Protein 6G2G (pdb70)

Radius of gyration: 25.15 Å; Cα contacts (8 Å, |Δi|>4): 1084; chains: 2; bounding box: 68×60×63 Å

Nearest PDB structures (foldseek):
  6g2g-assembly1_A  TM=1.004E+00  e=6.073E-58  Thermochaetoides thermophila DSM 1495
  6g2g-assembly1_B  TM=9.669E-01  e=7.709E-50  Thermochaetoides thermophila DSM 1495
  8zkc-assembly1_A-2  TM=8.762E-01  e=2.132E-21  Escherichia coli
  6oby-assembly1_A  TM=9.021E-01  e=4.975E-20  Archaeoglobus fulgidus
  2ph1-assembly1_A  TM=8.556E-01  e=2.131E-20  Archaeoglobus fulgidus DSM 4304

Structure (mmCIF, N/CA/C/O backbone):
data_6G2G
#
_entry.id   6G2G
#
_cell.length_a   58.780
_cell.length_b   90.434
_cell.length_c   125.408
_cell.angle_alpha   90.000
_cell.angle_beta   90.000
_cell.angle_gamma   90.000
#
_symmetry.space_group_name_H-M   'P 21 21 21'
#
loop_
_entity.id
_entity.type
_entity.pdbx_description
1 polymer 'Cytosolic Fe-S cluster assembly factor CFD1'
2 non-polymer 'IRON/SULFUR CLUSTER'
3 non-polymer 'SULFATE ION'
4 water water
#
loop_
_atom_site.group_PDB
_atom_site.id
_atom_site.type_symbol
_atom_site.label_atom_id
_atom_site.label_alt_id
_atom_site.la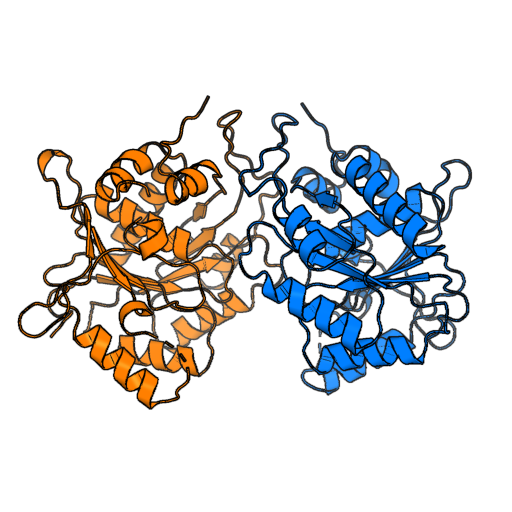bel_comp_id
_atom_site.label_asym_id
_atom_site.label_entity_id
_atom_site.label_seq_id
_atom_site.pdbx_PDB_ins_code
_atom_site.Cartn_x
_atom_site.Cartn_y
_atom_site.Cartn_z
_atom_site.occupancy
_atom_site.B_iso_or_equiv
_atom_site.auth_seq_id
_atom_site.auth_comp_id
_atom_site.auth_asym_id
_atom_site.auth_atom_id
_atom_site.pdbx_PDB_model_num
ATOM 1 N N . MET A 1 1 ? -6.37500 -14.62700 44.24500 1.000 30.00000 1 MET A N 1
ATOM 2 C CA . MET A 1 1 ? -5.57400 -15.44700 45.15000 1.000 30.00000 1 MET A CA 1
ATOM 3 C C . MET A 1 1 ? -4.56800 -16.31300 44.36400 1.000 30.00000 1 MET A C 1
ATOM 4 O O . MET A 1 1 ? -4.57000 -16.33900 43.11400 1.000 30.00000 1 MET A O 1
ATOM 9 N N . SER A 1 2 ? -3.71000 -17.00700 45.11600 1.000 93.20854 2 SER A N 1
ATOM 10 C CA . SER A 1 2 ? -2.54400 -17.70000 44.57700 1.000 94.66135 2 SER A CA 1
ATOM 11 C C . SER A 1 2 ? -1.64600 -16.73700 43.80100 1.000 94.57187 2 SER A C 1
ATOM 12 O O . SER A 1 2 ? -0.96700 -17.11700 42.84400 1.000 94.23498 2 SER A O 1
ATOM 15 N N . LEU A 1 3 ? -1.63000 -15.47400 44.22900 1.000 77.52772 3 LEU A N 1
ATOM 16 C CA . LEU A 1 3 ? -0.67200 -14.48100 43.76700 1.000 77.53561 3 LEU A CA 1
ATOM 17 C C . LEU A 1 3 ? 0.62500 -14.55200 44.56200 1.000 77.76459 3 LEU A C 1
ATOM 18 O O . LEU A 1 3 ? 1.45300 -13.64100 44.47600 1.000 77.80143 3 LEU A O 1
ATOM 23 N N . SER A 1 4 ? 0.80400 -15.61700 45.34700 1.000 84.54172 4 SER A N 1
ATOM 24 C CA . SER A 1 4 ? 1.90800 -15.70800 46.29600 1.000 84.88913 4 SER A CA 1
ATOM 25 C C . SER A 1 4 ? 3.28000 -15.55900 45.65000 1.000 85.35760 4 SER A C 1
ATOM 26 O O . SER A 1 4 ? 4.24000 -15.22300 46.35400 1.000 85.97083 4 SER A O 1
ATOM 29 N N . GLN A 1 5 ? 3.40800 -15.82800 44.34300 1.000 94.78242 5 GLN A N 1
ATOM 30 C CA . GLN A 1 5 ? 4.69000 -15.70300 43.65600 1.000 95.20615 5 GLN A CA 1
ATOM 31 C C . GLN A 1 5 ? 4.57100 -14.89300 42.36900 1.000 95.06140 5 GLN A C 1
ATOM 32 O O . GLN A 1 5 ? 5.44000 -14.99400 41.49500 1.000 95.30616 5 GLN A O 1
ATOM 38 N N . VAL A 1 6 ? 3.51400 -14.09900 42.22600 1.000 69.26883 6 VAL A N 1
ATOM 39 C CA . VAL A 1 6 ? 3.37200 -13.19300 41.09000 1.000 69.20830 6 VAL A CA 1
ATOM 40 C C . VAL A 1 6 ? 4.05500 -11.87800 41.45600 1.000 70.13999 6 VAL A C 1
ATOM 41 O O . VAL A 1 6 ? 3.58200 -11.13900 42.32400 1.000 70.05840 6 VAL A O 1
ATOM 45 N N . LYS A 1 7 ? 5.16900 -11.57700 40.78800 1.000 77.09609 7 LYS A N 1
ATOM 46 C CA . LYS A 1 7 ? 5.94000 -10.39400 41.15700 1.000 78.15937 7 LYS A CA 1
ATOM 47 C C . LYS A 1 7 ? 5.19000 -9.10500 40.83400 1.000 77.72511 7 LYS A C 1
ATOM 48 O O . LYS A 1 7 ? 5.18600 -8.16800 41.64000 1.000 77.75932 7 LYS A O 1
ATOM 54 N N . HIS A 1 8 ? 4.54800 -9.03700 39.66700 1.000 65.58681 8 HIS A N 1
ATOM 55 C CA . HIS A 1 8 ? 3.93900 -7.79900 39.19300 1.000 65.15781 8 HIS A CA 1
ATOM 56 C C . HIS A 1 8 ? 2.58100 -8.08700 38.57100 1.000 64.12085 8 HIS A C 1
ATOM 57 O O . HIS A 1 8 ? 2.46100 -8.96900 37.71400 1.000 63.86292 8 HIS A O 1
ATOM 64 N N . ILE A 1 9 ? 1.56800 -7.33400 38.99400 1.000 63.68922 9 ILE A N 1
ATOM 65 C CA . ILE A 1 9 ? 0.21500 -7.43800 38.46000 1.000 62.72594 9 ILE A CA 1
ATOM 66 C C . ILE A 1 9 ? -0.10800 -6.13600 37.73800 1.000 62.22588 9 ILE A C 1
ATOM 67 O O . ILE A 1 9 ? -0.04200 -5.05400 38.33500 1.000 62.39169 9 ILE A O 1
ATOM 72 N N . ILE A 1 10 ? -0.46400 -6.23700 36.46000 1.000 59.18078 10 ILE A N 1
ATOM 73 C CA . ILE A 1 10 ? -0.81900 -5.08000 35.64500 1.000 58.71230 10 ILE A CA 1
ATOM 74 C C . ILE A 1 10 ? -2.27800 -5.21000 35.23300 1.000 57.88062 10 ILE A C 1
ATOM 75 O O . ILE A 1 10 ? -2.66700 -6.20600 34.61000 1.000 57.09106 10 ILE A O 1
ATOM 80 N N . LEU A 1 11 ? -3.07600 -4.20100 35.57200 1.000 52.20363 11 LEU A N 1
ATOM 81 C CA . LEU A 1 11 ? -4.45400 -4.10700 35.11000 1.000 52.43787 11 LEU A CA 1
ATOM 82 C C . LEU A 1 11 ? -4.49600 -3.39200 33.76400 1.000 51.99834 11 LEU A C 1
ATOM 83 O O . LEU A 1 11 ? -3.91600 -2.31200 33.61100 1.000 52.50630 11 LEU A O 1
ATOM 88 N N . VAL A 1 12 ? -5.17300 -3.99300 32.79200 1.000 59.84928 12 VAL A N 1
ATOM 89 C CA . VAL A 1 12 ? -5.45600 -3.33600 31.52000 1.000 59.02813 12 VAL A CA 1
ATOM 90 C C . VAL A 1 12 ? -6.90100 -2.86000 31.57800 1.000 58.88601 12 VAL A C 1
ATOM 91 O O . VAL A 1 12 ? -7.83300 -3.66900 31.60500 1.000 58.45964 12 VAL A O 1
ATOM 95 N N . LEU A 1 13 ? -7.09000 -1.54700 31.60900 1.000 56.95683 13 LEU A N 1
ATOM 96 C CA . LEU A 1 13 ? -8.38800 -0.93700 31.84700 1.000 56.96736 13 LEU A CA 1
ATOM 97 C C . LEU A 1 13 ? -8.92600 -0.29000 30.57900 1.000 56.66206 13 LEU A C 1
ATOM 98 O O . LEU A 1 13 ? -8.18400 0.00400 29.63700 1.000 56.73575 13 LEU A O 1
ATOM 103 N N . SER A 1 14 ? -10.23700 -0.05400 30.57700 1.000 73.94834 14 SER A N 1
ATOM 104 C CA . SER A 1 14 ? -10.91300 0.53000 29.42900 1.000 74.11415 14 SER A CA 1
ATOM 105 C C . SER A 1 14 ? -12.20700 1.18300 29.89500 1.000 74.61947 14 SER A C 1
ATOM 106 O O . SER A 1 14 ? -12.90500 0.64000 30.75500 1.000 74.84845 14 SER A O 1
ATOM 109 N N . GLY A 1 15 ? -12.50500 2.36300 29.34500 1.000 72.79820 15 GLY A N 1
ATOM 110 C CA . GLY A 1 15 ? -13.77000 3.01400 29.63200 1.000 73.31142 15 GLY A CA 1
ATOM 111 C C . GLY A 1 15 ? -14.95500 2.38200 28.93200 1.000 73.80622 15 GLY A C 1
ATOM 112 O O . GLY A 1 15 ? -16.08600 2.50700 29.41600 1.000 75.13006 15 GLY A O 1
ATOM 113 N N . LYS A 1 16 ? -14.72400 1.70500 27.80900 1.000 91.77153 16 LYS A N 1
ATOM 114 C CA . LYS A 1 16 ? -15.79400 1.05300 27.06500 1.000 92.58215 16 LYS A CA 1
ATOM 115 C C . LYS A 1 16 ? -15.17600 0.00600 26.14800 1.000 93.02958 16 LYS A C 1
ATOM 116 O O . LYS A 1 16 ? -13.98500 0.06000 25.83300 1.000 92.51636 16 LYS A O 1
ATOM 122 N N . GLY A 1 17 ? -16.00300 -0.95900 25.73300 1.000 66.14740 17 GLY A N 1
ATOM 123 C CA . GLY A 1 17 ? -15.53000 -2.05500 24.91600 1.000 67.02909 17 GLY A CA 1
ATOM 124 C C . GLY A 1 17 ? -15.36400 -1.68000 23.45700 1.000 67.96604 17 GLY A C 1
ATOM 125 O O . GLY A 1 17 ? -15.80600 -0.62900 22.99300 1.000 67.90288 17 GLY A O 1
ATOM 126 N N . GLY A 1 18 ? -14.70600 -2.57400 22.72200 1.000 59.01497 18 GLY A N 1
ATOM 127 C CA . GLY A 1 18 ? -14.44900 -2.34400 21.31500 1.000 59.86507 18 GLY A CA 1
ATOM 128 C C . GLY A 1 18 ? -13.28100 -1.43400 21.01700 1.000 58.49122 18 GLY A C 1
ATOM 129 O O . GLY A 1 18 ? -13.19500 -0.90600 19.90600 1.000 60.15458 18 GLY A O 1
ATOM 130 N N . VAL A 1 19 ? -12.37500 -1.23200 21.97300 1.000 64.80251 19 VAL A N 1
ATOM 131 C CA . VAL A 1 19 ? -11.21500 -0.37000 21.77200 1.000 64.02347 19 VAL A CA 1
ATOM 132 C C . VAL A 1 19 ? -9.96000 -1.17300 21.45500 1.000 64.29455 19 VAL A C 1
ATOM 133 O O . VAL A 1 19 ? -8.86800 -0.60200 21.36700 1.000 63.74712 19 VAL A O 1
ATOM 137 N N . GLY A 1 20 ? -10.09200 -2.48300 21.27300 1.000 65.75788 20 GLY A N 1
ATOM 138 C CA . GLY A 1 20 ? -8.93500 -3.32700 21.07400 1.000 66.27637 20 GLY A CA 1
ATOM 139 C C . GLY A 1 20 ? -8.17900 -3.62400 22.34300 1.000 64.67618 20 GLY A C 1
ATOM 140 O O . GLY A 1 20 ? -6.96300 -3.83900 22.29800 1.000 64.27613 20 GLY A O 1
ATOM 141 N N . LYS A 1 21 ? -8.86300 -3.64100 23.48700 1.000 67.89498 21 LYS A N 1
ATOM 142 C CA . LYS A 1 21 ? -8.17000 -3.85500 24.75300 1.000 66.08950 21 LYS A CA 1
ATOM 143 C C . LYS A 1 21 ? -7.62300 -5.27200 24.86000 1.000 66.68694 21 LYS A C 1
ATOM 144 O O . LYS A 1 21 ? -6.47000 -5.47300 25.25600 1.000 65.51312 21 LYS A O 1
ATOM 150 N N . SER A 1 22 ? -8.44200 -6.27000 24.52500 1.000 70.34528 22 SER A N 1
ATOM 151 C CA . SER A 1 22 ? -7.98700 -7.65000 24.63600 1.000 71.07168 22 SER A CA 1
ATOM 152 C C . SER A 1 22 ? -6.81700 -7.92700 23.70000 1.000 71.54279 22 SER A C 1
ATOM 153 O O . SER A 1 22 ? -5.92000 -8.70700 24.04100 1.000 69.75836 22 SER A O 1
ATOM 156 N N . SER A 1 23 ? -6.79700 -7.29100 22.52700 1.000 60.14405 23 SER A N 1
ATOM 157 C CA . SER A 1 23 ? -5.65300 -7.43900 21.63400 1.000 59.65452 23 SER A CA 1
ATOM 158 C C . SER A 1 23 ? -4.42400 -6.72800 22.19000 1.000 57.76745 23 SER A C 1
ATOM 159 O O . SER A 1 23 ? -3.30700 -7.24900 22.09800 1.000 56.96209 23 SER A O 1
ATOM 162 N N . VAL A 1 24 ? -4.60800 -5.53600 22.76600 1.000 50.39552 24 VAL A N 1
ATOM 163 C CA . VAL A 1 24 ? -3.50600 -4.85600 23.44600 1.000 48.78480 24 VAL A CA 1
ATOM 164 C C . VAL A 1 24 ? -2.93000 -5.74800 24.54100 1.000 47.89785 24 VAL A C 1
ATOM 165 O O . VAL A 1 24 ? -1.71200 -5.94700 24.62800 1.000 47.69256 24 VAL A O 1
ATOM 169 N N . THR A 1 25 ? -3.80400 -6.31100 25.38300 1.000 50.74029 25 THR A N 1
ATOM 170 C CA . THR A 1 25 ? -3.36700 -7.27700 26.38700 1.000 49.52962 25 THR A CA 1
ATOM 171 C C . THR A 1 25 ? -2.60400 -8.43400 25.75100 1.000 49.92967 25 THR A C 1
ATOM 172 O O . THR A 1 25 ? -1.58200 -8.88400 26.28600 1.000 49.22695 25 THR A O 1
ATOM 176 N N . THR A 1 26 ? -3.08300 -8.92500 24.60500 1.000 53.94594 26 THR A N 1
ATOM 177 C CA . THR A 1 26 ? -2.40200 -10.02300 23.92600 1.000 53.89857 26 THR A CA 1
ATOM 178 C C . THR A 1 26 ? -0.98200 -9.63600 23.53500 1.000 53.65117 26 THR A C 1
ATOM 179 O O . THR A 1 26 ? -0.03900 -10.40900 23.74100 1.000 52.85371 26 THR A O 1
ATOM 183 N N . GLN A 1 27 ? -0.80400 -8.43200 22.99000 1.000 51.62987 27 GLN A N 1
ATOM 184 C CA . GLN A 1 27 ? 0.50200 -8.04400 22.47300 1.000 51.84569 27 GLN A CA 1
ATOM 185 C C . GLN A 1 27 ? 1.45300 -7.59800 23.57700 1.000 51.73252 27 GLN A C 1
ATOM 186 O O . GLN A 1 27 ? 2.66600 -7.80700 23.45700 1.000 52.05624 27 GLN A O 1
ATOM 192 N N . LEU A 1 28 ? 0.93500 -6.99200 24.65100 1.000 49.78228 28 LEU A N 1
ATOM 193 C CA . LEU A 1 28 ? 1.75900 -6.78900 25.84100 1.000 50.38499 28 LEU A CA 1
ATOM 194 C C . LEU A 1 28 ? 2.28700 -8.12100 26.36400 1.000 50.35077 28 LEU A C 1
ATOM 195 O O . LEU A 1 28 ? 3.44900 -8.22100 26.78200 1.000 51.62724 28 LEU A O 1
ATOM 200 N N . ALA A 1 29 ? 1.44700 -9.16000 26.34000 1.000 52.04045 29 ALA A N 1
ATOM 201 C CA . ALA A 1 29 ? 1.88200 -10.47500 26.79700 1.000 51.08244 29 ALA A CA 1
ATOM 202 C C . ALA A 1 29 ? 3.00200 -11.01500 25.91700 1.000 51.14561 29 ALA A C 1
ATOM 203 O O . ALA A 1 29 ? 4.05300 -11.43100 26.41800 1.000 51.42722 29 ALA A O 1
ATOM 205 N N . LEU A 1 30 ? 2.79300 -11.01200 24.59700 1.000 49.31118 30 LEU A N 1
ATOM 206 C CA . LEU A 1 30 ? 3.82000 -11.50200 23.68200 1.000 49.52436 30 LEU A CA 1
ATOM 207 C C . LEU A 1 30 ? 5.11100 -10.70900 23.83100 1.000 50.66923 30 LEU A C 1
ATOM 208 O O . LEU A 1 30 ? 6.20400 -11.28500 23.84300 1.000 50.75872 30 LEU A O 1
ATOM 213 N N . SER A 1 31 ? 5.00100 -9.38400 23.96300 1.000 60.01509 31 SER A N 1
ATOM 214 C CA . SER A 1 31 ? 6.18900 -8.54600 24.08100 1.000 61.77846 31 SER A CA 1
ATOM 215 C C . SER A 1 31 ? 6.93700 -8.82600 25.37700 1.000 62.82332 31 SER A C 1
ATOM 216 O O . SER A 1 31 ? 8.16400 -8.97600 25.37700 1.000 63.58920 31 SER A O 1
ATOM 219 N N . LEU A 1 32 ? 6.21600 -8.88500 26.49900 1.000 56.89893 32 LEU A N 1
ATOM 220 C CA . LEU A 1 32 ? 6.85200 -9.27900 27.75200 1.000 58.23856 32 LEU A CA 1
ATOM 221 C C . LEU A 1 32 ? 7.49800 -10.65400 27.63600 1.000 56.47519 32 LEU A C 1
ATOM 222 O O . LEU A 1 32 ? 8.55400 -10.89600 28.23100 1.000 57.49900 32 LEU A O 1
ATOM 227 N N . SER A 1 33 ? 6.89600 -11.55600 26.85900 1.000 66.29216 33 SER A N 1
ATOM 228 C CA . SER A 1 33 ? 7.49800 -12.86700 26.64000 1.000 65.16044 33 SER A CA 1
ATOM 229 C C . SER A 1 33 ? 8.79600 -12.74900 25.84700 1.000 65.88685 33 SER A C 1
ATOM 230 O O . SER A 1 33 ? 9.81200 -13.35500 26.20700 1.000 66.10793 33 SER A O 1
ATOM 233 N N . GLN A 1 34 ? 8.78400 -11.96200 24.76500 1.000 79.48585 34 GLN A N 1
ATOM 234 C CA . GLN A 1 34 ? 9.98300 -11.78900 23.95100 1.000 80.28331 34 GLN A CA 1
ATOM 235 C C . GLN A 1 34 ? 11.11700 -11.12300 24.72000 1.000 82.01510 34 GLN A C 1
ATOM 236 O O . GLN A 1 34 ? 12.28000 -11.25700 24.32500 1.000 82.42304 34 GLN A O 1
ATOM 242 N N . ALA A 1 35 ? 10.80800 -10.41000 25.80000 1.000 65.86053 35 ALA A N 1
ATOM 243 C CA . ALA A 1 35 ? 11.82000 -9.76000 26.62000 1.000 67.85814 35 ALA A CA 1
ATOM 244 C C . ALA A 1 35 ? 12.35300 -10.66200 27.72700 1.000 67.58442 35 ALA A C 1
ATOM 245 O O . ALA A 1 35 ? 13.13400 -10.19700 28.56300 1.000 68.91616 35 ALA A O 1
ATOM 247 N N . GLY A 1 36 ? 11.94600 -11.92900 27.75600 1.000 70.23474 36 GLY A N 1
ATOM 248 C CA . GLY A 1 36 ? 12.49900 -12.88700 28.69000 1.000 69.93470 36 GLY A CA 1
ATOM 249 C C . GLY A 1 36 ? 11.75800 -13.04800 29.99900 1.000 70.07946 36 GLY A C 1
ATOM 250 O O . GLY A 1 36 ? 12.28200 -13.70600 30.90400 1.000 70.09788 36 GLY A O 1
ATOM 251 N N . TYR A 1 37 ? 10.56100 -12.48100 30.13200 1.000 67.00014 37 TYR A N 1
ATOM 252 C CA . TYR A 1 37 ? 9.78900 -12.57200 31.36300 1.000 67.27649 37 TYR A CA 1
ATOM 253 C C . TYR A 1 37 ? 8.75000 -13.67900 31.26000 1.000 64.85251 37 TYR A C 1
ATOM 254 O O . TYR A 1 37 ? 8.15500 -13.88800 30.19900 1.000 63.21284 37 TYR A O 1
ATOM 263 N N . SER A 1 38 ? 8.53700 -14.38700 32.36900 1.000 54.35652 38 SER A N 1
ATOM 264 C CA . SER A 1 38 ? 7.38300 -15.26900 32.48400 1.000 52.43260 38 SER A CA 1
ATOM 265 C C . SER A 1 38 ? 6.12400 -14.43400 32.67700 1.000 52.43260 38 SER A C 1
ATOM 266 O O . SER A 1 38 ? 6.10800 -13.48300 33.46300 1.000 53.98279 38 SER A O 1
ATOM 269 N N . VAL A 1 39 ? 5.06500 -14.78000 31.94600 1.000 54.00648 39 VAL A N 1
ATOM 270 C CA . VAL A 1 39 ? 3.87200 -13.94000 31.87300 1.000 53.75908 39 VAL A CA 1
ATOM 271 C C . VAL A 1 39 ? 2.62600 -14.80400 32.00100 1.000 52.16415 39 VAL A C 1
ATOM 272 O O . VAL A 1 39 ? 2.52600 -15.86700 31.38000 1.000 51.20877 39 VAL A O 1
ATOM 276 N N . GLY A 1 40 ? 1.67200 -14.33100 32.79800 1.000 48.93481 40 GLY A N 1
ATOM 277 C CA . GLY A 1 40 ? 0.34600 -14.91300 32.84800 1.000 48.04787 40 GLY A CA 1
ATOM 278 C C . GLY A 1 40 ? -0.69700 -13.89000 32.44300 1.000 47.90574 40 GLY A C 1
ATOM 279 O O . GLY A 1 40 ? -0.48500 -12.68000 32.56700 1.000 48.35053 40 GLY A O 1
ATOM 280 N N . VAL A 1 41 ? -1.83200 -14.38100 31.94900 1.000 52.45103 41 VAL A N 1
ATOM 281 C CA . VAL A 1 41 ? -2.91000 -13.51900 31.47200 1.000 52.78264 41 VAL A CA 1
ATOM 282 C C . VAL A 1 41 ? -4.22000 -14.01200 32.06600 1.000 53.94068 41 VAL A C 1
ATOM 283 O O . VAL A 1 41 ? -4.64300 -15.14100 31.79100 1.000 55.04607 41 VAL A O 1
ATOM 287 N N . LEU A 1 42 ? -4.86800 -13.16100 32.85900 1.000 65.13149 42 LEU A N 1
ATOM 288 C CA . LEU A 1 42 ? -6.16200 -13.45900 33.46600 1.000 66.61325 42 LEU A CA 1
ATOM 289 C C . LEU A 1 42 ? -7.23200 -12.68300 32.71100 1.000 66.75537 42 LEU A C 1
ATOM 290 O O . LEU A 1 42 ? -7.32300 -11.45800 32.84000 1.000 66.12635 42 LEU A O 1
ATOM 295 N N . ASP A 1 43 ? -8.03500 -13.39300 31.92100 1.000 72.22971 43 ASP A N 1
ATOM 296 C CA . ASP A 1 43 ? -9.12000 -12.78600 31.15700 1.000 72.33499 43 ASP A CA 1
ATOM 297 C C . ASP A 1 43 ? -10.39800 -12.86900 31.98200 1.000 72.89032 43 ASP A C 1
ATOM 298 O O . ASP A 1 43 ? -10.90700 -13.96600 32.23800 1.000 73.90886 43 ASP A O 1
ATOM 303 N N . VAL A 1 44 ? -10.91200 -11.71400 32.40700 1.000 69.83732 44 VAL A N 1
ATOM 304 C CA . VAL A 1 44 ? -12.17900 -11.65800 33.12900 1.000 70.42950 44 VAL A CA 1
ATOM 305 C C . VAL A 1 44 ? -13.12900 -10.72100 32.39300 1.000 70.84797 44 VAL A C 1
ATOM 306 O O . VAL A 1 44 ? -14.02900 -10.12500 32.99800 1.000 70.99799 44 VAL A O 1
ATOM 310 N N . ASP A 1 45 ? -12.94500 -10.60000 31.08000 1.000 76.41179 45 ASP A N 1
ATOM 311 C CA . ASP A 1 45 ? -13.72700 -9.70800 30.22500 1.000 77.14083 45 ASP A CA 1
ATOM 312 C C . ASP A 1 45 ? -14.53400 -10.57100 29.25500 1.000 79.30688 45 ASP A C 1
ATOM 313 O O . ASP A 1 45 ? -14.09000 -10.85800 28.14000 1.000 80.44649 45 ASP A O 1
ATOM 318 N N . LEU A 1 46 ? -15.73700 -10.96200 29.68100 1.000 85.57868 46 LEU A N 1
ATOM 319 C CA . LEU A 1 46 ? -16.54000 -11.89500 28.89600 1.000 87.51312 46 LEU A CA 1
ATOM 320 C C . LEU A 1 46 ? -17.05100 -11.26000 27.60700 1.000 88.63168 46 LEU A C 1
ATOM 321 O O . LEU A 1 46 ? -17.09700 -11.92000 26.56200 1.000 90.00290 46 LEU A O 1
ATOM 326 N N . THR A 1 47 ? -17.43700 -9.98300 27.65600 1.000 87.84474 47 THR A N 1
ATOM 327 C CA . THR A 1 47 ? -18.02300 -9.34600 26.48100 1.000 88.98699 47 THR A CA 1
ATOM 328 C C . THR A 1 47 ? -17.00400 -9.16200 25.36200 1.000 89.60548 47 THR A C 1
ATOM 329 O O . THR A 1 47 ? -17.38200 -9.11300 24.18600 1.000 91.28463 47 THR A O 1
ATOM 333 N N . GLY A 1 48 ? -15.71800 -9.06100 25.69900 1.000 75.37746 48 GLY A N 1
ATOM 334 C CA . GLY A 1 48 ? -14.70400 -8.78900 24.71000 1.000 76.05386 48 GLY A CA 1
ATOM 335 C C . GLY A 1 48 ? -14.32300 -10.02100 23.92000 1.000 77.73827 48 GLY A C 1
ATOM 336 O O . GLY A 1 48 ? -14.81400 -11.13600 24.14800 1.000 78.05410 48 GLY A O 1
ATOM 337 N N . PRO A 1 49 ? -13.43400 -9.82000 22.94700 1.000 70.45582 49 PRO A N 1
ATOM 338 C CA . PRO A 1 49 ? -12.92100 -10.95500 22.17000 1.000 71.38224 49 PRO A CA 1
ATOM 339 C C . PRO A 1 49 ? -12.21500 -11.96400 23.06500 1.000 69.57150 49 PRO A C 1
ATOM 340 O O . PRO A 1 49 ? -11.46300 -11.59900 23.97100 1.000 67.71075 49 PRO A O 1
ATOM 344 N N . SER A 1 50 ? -12.47200 -13.24400 22.80700 1.000 67.88972 50 SER A N 1
ATOM 345 C CA . SER A 1 50 ? -11.87000 -14.30800 23.60100 1.000 66.70537 50 SER A CA 1
ATOM 346 C C . SER A 1 50 ? -10.34800 -14.26300 23.49600 1.000 65.66314 50 SER A C 1
ATOM 347 O O . SER A 1 50 ? -9.78500 -14.42400 22.40900 1.000 65.97107 50 SER A O 1
ATOM 350 N N . ILE A 1 51 ? -9.68400 -14.03400 24.62500 1.000 67.54494 51 ILE A N 1
ATOM 351 C CA . ILE A 1 51 ? -8.22400 -13.99600 24.67400 1.000 66.24215 51 ILE A CA 1
ATOM 352 C C . ILE A 1 51 ? -7.66500 -15.38700 24.38600 1.000 66.10793 51 ILE A C 1
ATOM 353 O O . ILE A 1 51 ? -6.69100 -15.49300 23.62900 1.000 65.62892 51 ILE A O 1
ATOM 358 N N . PRO A 1 52 ? -8.21600 -16.47300 24.94600 1.000 65.45522 52 PRO A N 1
ATOM 359 C CA . PRO A 1 52 ? -7.75500 -17.80100 24.50500 1.000 65.93948 52 PRO A CA 1
ATOM 360 C C . PRO A 1 52 ? -7.76800 -17.98700 22.99800 1.000 66.92381 52 PRO A C 1
ATOM 361 O O . PRO A 1 52 ? -6.80700 -18.53200 22.44100 1.000 67.03698 52 PRO A O 1
ATOM 365 N N . ARG A 1 53 ? -8.83700 -17.55500 22.31900 1.000 72.43237 53 ARG A N 1
ATOM 366 C CA . ARG A 1 53 ? -8.86900 -17.65500 20.86400 1.000 73.35616 53 ARG A CA 1
ATOM 367 C C . ARG A 1 53 ? -7.73600 -16.86200 20.22700 1.000 72.63502 53 ARG A C 1
ATOM 368 O O . ARG A 1 53 ? -7.21900 -17.25600 19.17500 1.000 72.89032 53 ARG A O 1
ATOM 376 N N . MET A 1 54 ? -7.31900 -15.75900 20.85700 1.000 75.41431 54 MET A N 1
ATOM 377 C CA . MET A 1 54 ? -6.21400 -14.97100 20.31600 1.000 74.53788 54 MET A CA 1
ATOM 378 C C . MET A 1 54 ? -4.89900 -15.73300 20.39800 1.000 73.59040 54 MET A C 1
ATOM 379 O O . MET A 1 54 ? -4.10400 -15.71400 19.45100 1.000 73.47460 54 MET A O 1
ATOM 384 N N . PHE A 1 55 ? -4.65400 -16.41300 21.51800 1.000 69.55044 55 PHE A N 1
ATOM 385 C CA . PHE A 1 55 ? -3.45900 -17.23200 21.67800 1.000 68.90826 55 PHE A CA 1
ATOM 386 C C . PHE A 1 55 ? -3.58500 -18.60400 21.02900 1.000 70.37423 55 PHE A C 1
ATOM 387 O O . PHE A 1 55 ? -2.66200 -19.41500 21.16000 1.000 69.77942 55 PHE A O 1
ATOM 395 N N . ALA A 1 56 ? -4.69900 -18.88000 20.34700 1.000 71.30855 56 ALA A N 1
ATOM 396 C CA . ALA A 1 56 ? -4.91800 -20.14800 19.65100 1.000 72.82715 56 ALA A CA 1
ATOM 397 C C . ALA A 1 56 ? -4.82400 -21.33600 20.60900 1.000 73.61672 56 ALA A C 1
ATOM 398 O O . ALA A 1 56 ? -4.16200 -22.33800 20.33300 1.000 73.22983 56 ALA A O 1
ATOM 400 N N . VAL A 1 57 ? -5.50100 -21.21500 21.74900 1.000 69.31357 57 VAL A N 1
ATOM 401 C CA . VAL A 1 57 ? -5.61900 -22.31500 22.70000 1.000 70.59267 57 VAL A CA 1
ATOM 402 C C . VAL A 1 57 ? -7.06000 -22.40400 23.18200 1.000 70.29001 57 VAL A C 1
ATOM 403 O O . VAL A 1 57 ? -7.32300 -22.87700 24.29200 1.000 69.86101 57 VAL A O 1
ATOM 407 N N . GLU A 1 58 ? -8.00400 -21.95700 22.34700 1.000 77.13820 58 GLU A N 1
ATOM 408 C CA . GLU A 1 58 ? -9.40200 -21.91800 22.76800 1.000 76.70657 58 GLU A CA 1
ATOM 409 C C . GLU A 1 58 ? -9.99000 -23.31400 22.94000 1.000 77.36980 58 GLU A C 1
ATOM 410 O O . GLU A 1 58 ? -10.94900 -23.48800 23.69900 1.000 76.87501 58 GLU A O 1
ATOM 416 N N . ASP A 1 59 ? -9.43900 -24.31500 22.25800 1.000 103.94667 59 ASP A N 1
ATOM 417 C CA . ASP A 1 59 ? -9.93700 -25.68000 22.34700 1.000 104.09143 59 ASP A CA 1
ATOM 418 C C . ASP A 1 59 ? -9.16600 -26.52300 23.35700 1.000 103.43872 59 ASP A C 1
ATOM 419 O O . ASP A 1 59 ? -9.30000 -27.75000 23.35700 1.000 103.12552 59 ASP A O 1
ATOM 424 N N . ALA A 1 60 ? -8.37300 -25.89300 24.21800 1.000 78.64101 60 ALA A N 1
ATOM 425 C CA . ALA A 1 60 ? -7.63900 -26.62300 25.23900 1.000 77.18557 60 ALA A CA 1
ATOM 426 C C . ALA A 1 60 ? -8.58100 -27.12900 26.32700 1.000 76.95133 60 ALA A C 1
ATOM 427 O O . ALA A 1 60 ? -9.66600 -26.58300 26.54700 1.000 77.28821 60 ALA A O 1
ATOM 429 N N . LYS A 1 61 ? -8.15400 -28.18900 27.01000 1.000 101.26740 61 LYS A N 1
ATOM 430 C CA . LYS A 1 61 ? -8.88800 -28.75600 28.14000 1.000 100.85683 61 LYS A CA 1
ATOM 431 C C . LYS A 1 61 ? -8.14200 -28.36200 29.41000 1.000 99.63300 61 LYS A C 1
ATOM 432 O O . LYS A 1 61 ? -7.13800 -28.98500 29.76700 1.000 98.48812 61 LYS A O 1
ATOM 438 N N . VAL A 1 62 ? -8.63900 -27.32700 30.08900 1.000 70.00050 62 VAL A N 1
ATOM 439 C CA . VAL A 1 62 ? -7.98600 -26.83000 31.29500 1.000 68.61875 62 VAL A CA 1
ATOM 440 C C . VAL A 1 62 ? -8.06200 -27.87900 32.39500 1.000 67.78444 62 VAL A C 1
ATOM 441 O O . VAL A 1 62 ? -9.08600 -28.55600 32.57000 1.000 68.39767 62 VAL A O 1
ATOM 445 N N . LYS A 1 63 ? -6.97100 -28.02600 33.13800 1.000 78.31465 63 LYS A N 1
ATOM 446 C CA . LYS A 1 63 ? -6.83000 -29.06900 34.14000 1.000 77.88039 63 LYS A CA 1
ATOM 447 C C . LYS A 1 63 ? -6.99000 -28.48600 35.53900 1.000 77.55667 63 LYS A C 1
ATOM 448 O O . LYS A 1 63 ? -6.84100 -27.28100 35.75800 1.000 77.23294 63 LYS A O 1
ATOM 454 N N . GLN A 1 64 ? -7.30500 -29.36300 36.48900 1.000 89.36598 64 GLN A N 1
ATOM 455 C CA . GLN A 1 64 ? -7.53300 -28.98400 37.87800 1.000 89.41598 64 GLN A CA 1
ATOM 456 C C . GLN A 1 64 ? -6.37600 -29.47400 38.73400 1.000 88.90803 64 GLN A C 1
ATOM 457 O O . GLN A 1 64 ? -6.12300 -30.68000 38.81100 1.000 89.16859 64 GLN A O 1
ATOM 463 N N . GLY A 1 65 ? -5.69000 -28.54000 39.38600 1.000 99.36455 65 GLY A N 1
ATOM 464 C CA . GLY A 1 65 ? -4.59900 -28.88400 40.27200 1.000 99.31191 65 GLY A CA 1
ATOM 465 C C . GLY A 1 65 ? -5.03200 -29.03100 41.71400 1.000 100.00673 65 GLY A C 1
ATOM 466 O O . GLY A 1 65 ? -5.94300 -29.80400 42.02300 1.000 100.18043 65 GLY A O 1
ATOM 467 N N . SER A 1 66 ? -4.39400 -28.27400 42.60700 1.000 91.57677 66 SER A N 1
ATOM 468 C CA . SER A 1 66 ? -4.57000 -28.44100 44.04900 1.000 92.61374 66 SER A CA 1
ATOM 469 C C . SER A 1 66 ? -5.62800 -27.45600 44.53800 1.000 92.39002 66 SER A C 1
ATOM 470 O O . SER A 1 66 ? -5.33100 -26.40500 45.10400 1.000 92.83745 66 SER A O 1
ATOM 473 N N . GLY A 1 67 ? -6.88900 -27.81900 44.31800 1.000 60.44672 67 GLY A N 1
ATOM 474 C CA . GLY A 1 67 ? -7.99300 -26.98500 44.74300 1.000 58.88601 67 GLY A CA 1
ATOM 475 C C . GLY A 1 67 ? -8.29100 -25.82600 43.82600 1.000 55.82511 67 GLY A C 1
ATOM 476 O O . GLY A 1 67 ? -8.98800 -24.89100 44.23400 1.000 55.06713 67 GLY A O 1
ATOM 477 N N . GLY A 1 68 ? -7.78500 -25.85400 42.59700 1.000 63.09967 68 GLY A N 1
ATOM 478 C CA . GLY A 1 68 ? -8.03400 -24.76200 41.67600 1.000 62.74437 68 GLY A CA 1
ATOM 479 C C . GLY A 1 68 ? -7.64800 -25.13400 40.26200 1.000 62.64172 68 GLY A C 1
ATOM 480 O O . GLY A 1 68 ? -7.14400 -26.22800 39.99400 1.000 62.73121 68 GLY A O 1
ATOM 481 N N . TRP A 1 69 ? -7.88900 -24.19000 39.35200 1.000 57.78324 69 TRP A N 1
ATOM 482 C CA . TRP A 1 69 ? -7.62500 -24.38700 37.93500 1.000 57.91221 69 TRP A CA 1
ATOM 483 C C . TRP A 1 69 ? -6.16600 -24.08900 37.61300 1.000 57.02789 69 TRP A C 1
ATOM 484 O O . TRP A 1 69 ? -5.59000 -23.11600 38.11200 1.000 56.40150 69 TRP A O 1
ATOM 495 N N . LEU A 1 70 ? -5.58200 -24.91600 36.75900 1.000 58.94128 70 LEU A N 1
ATOM 496 C CA . LEU A 1 70 ? -4.21000 -24.67700 36.33400 1.000 57.97274 70 LEU A CA 1
ATOM 497 C C . LEU A 1 70 ? -4.20400 -23.87200 35.04100 1.000 57.94116 70 LEU A C 1
ATOM 498 O O . LEU A 1 70 ? -4.95300 -24.20200 34.11300 1.000 58.93338 70 LEU A O 1
ATOM 503 N N . PRO A 1 71 ? -3.38500 -22.82500 34.94100 1.000 67.88709 71 PRO A N 1
ATOM 504 C CA . PRO A 1 71 ? -3.36700 -22.02600 33.71300 1.000 67.87656 71 PRO A CA 1
ATOM 505 C C . PRO A 1 71 ? -2.85800 -22.85100 32.54400 1.000 68.06342 71 PRO A C 1
ATOM 506 O O . PRO A 1 71 ? -2.05400 -23.77300 32.70600 1.000 67.50283 71 PRO A O 1
ATOM 510 N N . VAL A 1 72 ? -3.34700 -22.51700 31.35700 1.000 55.62772 72 VAL A N 1
ATOM 511 C CA . VAL A 1 72 ? -2.98100 -23.22800 30.14000 1.000 56.12252 72 VAL A CA 1
ATOM 512 C C . VAL A 1 72 ? -1.70000 -22.61900 29.58600 1.000 54.81184 72 VAL A C 1
ATOM 513 O O . VAL A 1 72 ? -1.58000 -21.39300 29.47200 1.000 54.41442 72 VAL A O 1
ATOM 517 N N . VAL A 1 73 ? -0.74500 -23.47800 29.24300 1.000 66.66852 73 VAL A N 1
ATOM 518 C CA . VAL A 1 73 ? 0.54400 -23.04100 28.71800 1.000 65.53154 73 VAL A CA 1
ATOM 519 C C . VAL A 1 73 ? 0.41200 -22.80100 27.22000 1.000 66.13161 73 VAL A C 1
ATOM 520 O O . VAL A 1 73 ? 0.16500 -23.73800 26.45300 1.000 66.66589 73 VAL A O 1
ATOM 524 N N . VAL A 1 74 ? 0.57600 -21.54300 26.80300 1.000 55.51455 74 VAL A N 1
ATOM 525 C CA . VAL A 1 74 ? 0.62400 -21.23200 25.37600 1.000 56.21200 74 VAL A CA 1
ATOM 526 C C . VAL A 1 74 ? 1.95200 -21.68800 24.78700 1.000 55.41717 74 VAL A C 1
ATOM 527 O O . VAL A 1 74 ? 1.99800 -22.34500 23.73900 1.000 55.98303 74 VAL A O 1
ATOM 531 N N . HIS A 1 75 ? 3.05000 -21.33600 25.45200 1.000 59.39923 75 HIS A N 1
ATOM 532 C CA . HIS A 1 75 ? 4.38400 -21.82300 25.13000 1.000 58.97549 75 HIS A CA 1
ATOM 533 C C . HIS A 1 75 ? 5.20800 -21.74400 26.40600 1.000 58.49912 75 HIS A C 1
ATOM 534 O O . HIS A 1 75 ? 4.90600 -20.95700 27.30700 1.000 58.05959 75 HIS A O 1
ATOM 541 N N . GLU A 1 76 ? 6.24300 -22.57100 26.48600 1.000 76.10913 76 GLU A N 1
ATOM 542 C CA . GLU A 1 76 ? 7.09100 -22.56800 27.66400 1.000 75.78014 76 GLU A CA 1
ATOM 543 C C . GLU A 1 76 ? 8.34800 -21.75000 27.39200 1.000 76.11439 76 GLU A C 1
ATOM 544 O O . GLU A 1 76 ? 8.58500 -21.27100 26.28100 1.000 76.40653 76 GLU A O 1
ATOM 550 N N . ALA A 1 77 ? 9.15700 -21.57600 28.43200 1.000 71.88757 77 ALA A N 1
ATOM 551 C CA . ALA A 1 77 ? 10.37100 -20.78600 28.31200 1.000 72.86137 77 ALA A CA 1
ATOM 552 C C . ALA A 1 77 ? 11.34800 -21.44000 27.34400 1.000 74.00098 77 ALA A C 1
ATOM 553 O O . ALA A 1 77 ? 11.39300 -22.66400 27.19500 1.000 76.60919 77 ALA A O 1
ATOM 555 N N . ASN A 1 78 ? 12.13400 -20.60200 26.67400 1.000 80.90444 78 ASN A N 1
ATOM 556 C CA . ASN A 1 78 ? 13.16000 -21.06600 25.74400 1.000 84.53908 78 ASN A CA 1
ATOM 557 C C . ASN A 1 78 ? 14.36300 -20.15600 25.92700 1.000 85.98399 78 ASN A C 1
ATOM 558 O O . ASN A 1 78 ? 14.48500 -19.12100 25.25800 1.000 84.52856 78 ASN A O 1
ATOM 563 N N . PRO A 1 79 ? 15.27300 -20.50600 26.84100 1.000 110.43693 79 PRO A N 1
ATOM 564 C CA . PRO A 1 79 ? 16.43200 -19.63300 27.09400 1.000 112.14502 79 PRO A CA 1
ATOM 565 C C . PRO A 1 79 ? 17.26100 -19.35500 25.85400 1.000 114.48478 79 PRO A C 1
ATOM 566 O O . PRO A 1 79 ? 17.85500 -18.27400 25.74700 1.000 114.06631 79 PRO A O 1
ATOM 570 N N . SER A 1 80 ? 17.31500 -20.30000 24.91200 1.000 111.18702 80 SER A N 1
ATOM 571 C CA . SER A 1 80 ? 18.00100 -20.06300 23.64600 1.000 113.48729 80 SER A CA 1
ATOM 572 C C . SER A 1 80 ? 17.44300 -18.83300 22.94000 1.000 108.85516 80 SER A C 1
ATOM 573 O O . SER A 1 80 ? 18.18500 -17.90800 22.59100 1.000 109.58156 80 SER A O 1
ATOM 576 N N . THR A 1 81 ? 16.12600 -18.80800 22.72700 1.000 104.98101 81 THR A N 1
ATOM 577 C CA . THR A 1 81 ? 15.47100 -17.67800 22.08200 1.000 101.04106 81 THR A CA 1
ATOM 578 C C . THR A 1 81 ? 15.35200 -16.46900 22.99800 1.000 99.37507 81 THR A C 1
ATOM 579 O O . THR A 1 81 ? 15.08100 -15.36600 22.51100 1.000 99.51456 81 THR A O 1
ATOM 583 N N . GLY A 1 82 ? 15.55300 -16.64100 24.30000 1.000 91.84522 82 GLY A N 1
ATOM 584 C CA . GLY A 1 82 ? 15.34800 -15.53600 25.21100 1.000 92.68480 82 GLY A CA 1
ATOM 585 C C . GLY A 1 82 ? 13.89900 -15.17300 25.43100 1.000 91.76627 82 GLY A C 1
ATOM 586 O O . GLY A 1 82 ? 13.61100 -14.05900 25.87600 1.000 92.67953 82 GLY A O 1
ATOM 587 N N . ILE A 1 83 ? 12.97300 -16.07600 25.11900 1.000 83.07049 83 ILE A N 1
ATOM 588 C CA . ILE A 1 83 ? 11.56100 -15.86400 25.41100 1.000 82.16775 83 ILE A CA 1
ATOM 589 C C . ILE A 1 83 ? 11.23200 -16.55100 26.72700 1.000 81.78086 83 ILE A C 1
ATOM 590 O O . ILE A 1 83 ? 11.87000 -17.53600 27.12300 1.000 81.69927 83 ILE A O 1
ATOM 595 N N . GLY A 1 84 ? 10.23300 -16.01700 27.42000 1.000 68.87142 84 GLY A N 1
ATOM 596 C CA . GLY A 1 84 ? 9.78600 -16.60400 28.66500 1.000 68.53453 84 GLY A CA 1
ATOM 597 C C . GLY A 1 84 ? 8.46900 -17.33300 28.50800 1.000 67.18437 84 GLY A C 1
ATOM 598 O O . GLY A 1 84 ? 7.76600 -17.15000 27.50900 1.000 66.61851 84 GLY A O 1
ATOM 599 N N . SER A 1 85 ? 8.13100 -18.16800 29.49100 1.000 63.56552 85 SER A N 1
ATOM 600 C CA . SER A 1 85 ? 6.87100 -18.90300 29.50300 1.000 62.63119 85 SER A CA 1
ATOM 601 C C . SER A 1 85 ? 5.68100 -17.95900 29.37700 1.000 62.43380 85 SER A C 1
ATOM 602 O O . SER A 1 85 ? 5.77300 -16.78100 29.73800 1.000 63.01808 85 SER A O 1
ATOM 605 N N . LEU A 1 86 ? 4.56100 -18.46500 28.85900 1.000 53.24323 86 LEU A N 1
ATOM 606 C CA . LEU A 1 86 ? 3.35300 -17.66300 28.67900 1.000 53.14585 86 LEU A CA 1
ATOM 607 C C . LEU A 1 86 ? 2.14100 -18.53200 28.98200 1.000 53.21164 86 LEU A C 1
ATOM 608 O O . LEU A 1 86 ? 1.86100 -19.48800 28.25300 1.000 53.61959 86 LEU A O 1
ATOM 613 N N . ARG A 1 87 ? 1.42100 -18.19400 30.04700 1.000 72.37184 87 ARG A N 1
ATOM 614 C CA . ARG A 1 87 ? 0.22000 -18.90800 30.44900 1.000 72.81926 87 ARG A CA 1
ATOM 615 C C . ARG A 1 87 ? -0.98300 -17.98400 30.35100 1.000 73.29826 87 ARG A C 1
ATOM 616 O O . ARG A 1 87 ? -0.86900 -16.76900 30.53500 1.000 72.81136 87 ARG A O 1
ATOM 624 N N . VAL A 1 88 ? -2.13800 -18.57100 30.05700 1.000 58.83074 88 VAL A N 1
ATOM 625 C CA . VAL A 1 88 ? -3.39000 -17.83500 30.00800 1.000 60.29670 88 VAL A CA 1
ATOM 626 C C . VAL A 1 88 ? -4.44300 -18.62600 30.76700 1.000 61.86531 88 VAL A C 1
ATOM 627 O O . VAL A 1 88 ? -4.39600 -19.85800 30.83100 1.000 62.44959 88 VAL A O 1
ATOM 631 N N . MET A 1 89 ? -5.37500 -17.90100 31.37900 1.000 65.49206 89 MET A N 1
ATOM 632 C CA . MET A 1 89 ? -6.53200 -18.50000 32.02700 1.000 66.60535 89 MET A CA 1
ATOM 633 C C . MET A 1 89 ? -7.70200 -17.54800 31.84900 1.000 66.94224 89 MET A C 1
ATOM 634 O O . MET A 1 89 ? -7.58700 -16.35300 32.13500 1.000 66.02897 89 MET A O 1
ATOM 639 N N . SER A 1 90 ? -8.81600 -18.07900 31.36200 1.000 65.62366 90 SER A N 1
ATOM 640 C CA . SER A 1 90 ? -9.97800 -17.26900 31.04700 1.000 65.74999 90 SER A CA 1
ATOM 641 C C . SER A 1 90 ? -11.24600 -18.02300 31.41700 1.000 66.84749 90 SER A C 1
ATOM 642 O O . SER A 1 90 ? -11.24700 -19.24700 31.54800 1.000 67.31860 90 SER A O 1
ATOM 645 N N . LEU A 1 91 ? -12.34000 -17.27600 31.56100 1.000 85.57868 91 LEU A N 1
ATOM 646 C CA . LEU A 1 91 ? -13.62700 -17.91300 31.81400 1.000 86.89726 91 LEU A CA 1
ATOM 647 C C . LEU A 1 91 ? -14.09000 -18.73900 30.61900 1.000 87.91844 91 LEU A C 1
ATOM 648 O O . LEU A 1 91 ? -14.75600 -19.76700 30.79700 1.000 88.16057 91 LEU A O 1
ATOM 653 N N . GLY A 1 92 ? -13.73500 -18.31700 29.40400 1.000 102.66231 92 GLY A N 1
ATOM 654 C CA . GLY A 1 92 ? -14.09600 -19.04200 28.19800 1.000 103.39398 92 GLY A CA 1
ATOM 655 C C . GLY A 1 92 ? -13.52600 -20.44300 28.11500 1.000 103.13868 92 GLY A C 1
ATOM 656 O O . GLY A 1 92 ? -13.92000 -21.19900 27.22000 1.000 103.69401 92 GLY A O 1
ATOM 657 N N . PHE A 1 93 ? -12.59900 -20.80000 29.00800 1.000 80.48860 93 PHE A N 1
ATOM 658 C CA . PHE A 1 93 ? -12.13300 -22.17800 29.10300 1.000 80.55966 93 PHE A CA 1
ATOM 659 C C . PHE A 1 93 ? -13.16100 -23.09100 29.75800 1.000 80.80443 93 PHE A C 1
ATOM 660 O O . PHE A 1 93 ? -13.12800 -24.30600 29.53200 1.000 81.13078 93 PHE A O 1
ATOM 668 N N . LEU A 1 94 ? -14.07000 -22.53300 30.56000 1.000 98.20914 94 LEU A N 1
ATOM 669 C CA . LEU A 1 94 ? -14.92900 -23.32000 31.42900 1.000 98.39338 94 LEU A CA 1
ATOM 670 C C . LEU A 1 94 ? -16.41800 -23.10900 31.20300 1.000 99.05135 94 LEU A C 1
ATOM 671 O O . LEU A 1 94 ? -17.22100 -23.79600 31.84200 1.000 99.61458 94 LEU A O 1
ATOM 676 N N . LEU A 1 95 ? -16.81000 -22.18900 30.33900 1.000 103.12289 95 LEU A N 1
ATOM 677 C CA . LEU A 1 95 ? -18.22600 -22.04100 30.05300 1.000 103.94404 95 LEU A CA 1
ATOM 678 C C . LEU A 1 95 ? -18.51100 -22.43200 28.60700 1.000 104.35199 95 LEU A C 1
ATOM 679 O O . LEU A 1 95 ? -17.76000 -22.04500 27.70400 1.000 104.30987 95 LEU A O 1
ATOM 684 N N . PRO A 1 96 ? -19.57400 -23.21000 28.35300 1.000 95.81412 96 PRO A N 1
ATOM 685 C CA . PRO A 1 96 ? -19.89300 -23.63900 26.98700 1.000 96.00625 96 PRO A CA 1
ATOM 686 C C . PRO A 1 96 ? -20.46200 -22.51000 26.13200 1.000 96.56158 96 PRO A C 1
ATOM 687 O O . PRO A 1 96 ? -19.74800 -21.98900 25.27300 1.000 96.78529 96 PRO A O 1
ATOM 691 N N . TRP A 1 104 ? -25.84600 -16.83100 34.71600 1.000 108.32088 104 TRP A N 1
ATOM 692 C CA . TRP A 1 104 ? -25.73400 -15.87600 35.81300 1.000 108.87095 104 TRP A CA 1
ATOM 693 C C . TRP A 1 104 ? -25.78500 -14.43700 35.32000 1.000 107.92873 104 TRP A C 1
ATOM 694 O O . TRP A 1 104 ? -25.19500 -14.10600 34.29100 1.000 106.42065 104 TRP A O 1
ATOM 705 N N . ARG A 1 105 ? -26.47900 -13.58000 36.06400 1.000 126.45990 105 ARG A N 1
ATOM 706 C CA . ARG A 1 105 ? -26.36500 -12.14300 35.86000 1.000 125.08079 105 ARG A CA 1
ATOM 707 C C . ARG A 1 105 ? -26.76400 -11.43900 37.14800 1.000 125.42556 105 ARG A C 1
ATOM 708 O O . ARG A 1 105 ? -27.51600 -11.97600 37.96500 1.000 127.60741 105 ARG A O 1
ATOM 716 N N . GLY A 1 106 ? -26.24400 -10.22500 37.31500 1.000 107.03652 106 GLY A N 1
ATOM 717 C CA . GLY A 1 106 ? -26.43000 -9.47000 38.53000 1.000 108.58934 106 GLY A CA 1
ATOM 718 C C . GLY A 1 106 ? -25.25700 -9.65100 39.47100 1.000 105.45738 106 GLY A C 1
ATOM 719 O O . GLY A 1 106 ? -24.12400 -9.90200 39.04500 1.000 104.26776 106 GLY A O 1
ATOM 720 N N . PRO A 1 107 ? -25.50500 -9.52000 40.77700 1.000 111.45284 107 PRO A N 1
ATOM 721 C CA . PRO A 1 107 ? -24.43200 -9.78900 41.75000 1.000 109.64736 107 PRO A CA 1
ATOM 722 C C . PRO A 1 107 ? -23.90500 -11.21200 41.68400 1.000 109.79474 107 PRO A C 1
ATOM 723 O O . PRO A 1 107 ? -22.75400 -11.45900 42.06700 1.000 108.74199 107 PRO A O 1
ATOM 727 N N . LYS A 1 108 ? -24.71400 -12.15600 41.19800 1.000 91.02144 108 LYS A N 1
ATOM 728 C CA . LYS A 1 108 ? -24.27600 -13.54500 41.12100 1.000 91.48202 108 LYS A CA 1
ATOM 729 C C . LYS A 1 108 ? -23.18900 -13.72600 40.07100 1.000 90.44505 108 LYS A C 1
ATOM 730 O O . LYS A 1 108 ? -22.25100 -14.50500 40.27200 1.000 89.86341 108 LYS A O 1
ATOM 736 N N . LYS A 1 109 ? -23.29900 -13.01800 38.94400 1.000 92.64005 109 LYS A N 1
ATOM 737 C CA . LYS A 1 109 ? -22.27800 -13.11500 37.90500 1.000 91.64783 109 LYS A CA 1
ATOM 738 C C . LYS A 1 109 ? -20.91800 -12.67900 38.43300 1.000 89.91341 109 LYS A C 1
ATOM 739 O O . LYS A 1 109 ? -19.90600 -13.35400 38.21500 1.000 89.30018 109 LYS A O 1
ATOM 745 N N . THR A 1 110 ? -20.87600 -11.54800 39.13800 1.000 97.79330 110 THR A N 1
ATOM 746 C CA . THR A 1 110 ? -19.60300 -11.06000 39.65300 1.000 96.40893 110 THR A CA 1
ATOM 747 C C . THR A 1 110 ? -19.12300 -11.88700 40.83500 1.000 96.40893 110 THR A C 1
ATOM 748 O O . THR A 1 110 ? -17.91200 -11.99400 41.06200 1.000 95.47461 110 THR A O 1
ATOM 752 N N . ALA A 1 111 ? -20.04600 -12.47200 41.59800 1.000 66.98698 111 ALA A N 1
ATOM 753 C CA . ALA A 1 111 ? -19.64700 -13.40300 42.64600 1.000 67.01067 111 ALA A CA 1
ATOM 754 C C . ALA A 1 111 ? -18.89300 -14.58800 42.05600 1.000 66.74221 111 ALA A C 1
ATOM 755 O O . ALA A 1 111 ? -17.82700 -14.97200 42.55100 1.000 65.86053 111 ALA A O 1
ATOM 757 N N . MET A 1 112 ? -19.42800 -15.17000 40.98000 1.000 70.82165 112 MET A N 1
ATOM 758 C CA . MET A 1 112 ? -18.76400 -16.30000 40.34000 1.000 70.80849 112 MET A CA 1
ATOM 759 C C . MET A 1 112 ? -17.42900 -15.88700 39.73500 1.000 69.47412 112 MET A C 1
ATOM 760 O O . MET A 1 112 ? -16.45700 -16.64800 39.78300 1.000 68.85299 112 MET A O 1
ATOM 765 N N . VAL A 1 113 ? -17.36200 -14.68400 39.16200 1.000 67.10541 113 VAL A N 1
ATOM 766 C CA . VAL A 1 113 ? -16.11500 -14.21600 38.56500 1.000 65.84474 113 VAL A CA 1
ATOM 767 C C . VAL A 1 113 ? -15.06600 -13.97200 39.64100 1.000 64.94989 113 VAL A C 1
ATOM 768 O O . VAL A 1 113 ? -13.88400 -14.28500 39.45700 1.000 64.37614 113 VAL A O 1
ATOM 772 N N . ARG A 1 114 ? -15.47600 -13.40200 40.77600 1.000 77.18820 114 ARG A N 1
ATOM 773 C CA . ARG A 1 114 ? -14.55200 -13.23800 41.89200 1.000 76.78815 114 ARG A CA 1
ATOM 774 C C . ARG A 1 114 ? -14.08900 -14.59000 42.42000 1.000 76.93028 114 ARG A C 1
ATOM 775 O O . ARG A 1 114 ? -12.90400 -14.77600 42.72000 1.000 76.49865 114 ARG A O 1
ATOM 783 N N . GLN A 1 115 ? -15.01000 -15.55100 42.53100 1.000 61.51790 115 GLN A N 1
ATOM 784 C CA . GLN A 1 115 ? -14.62800 -16.88400 42.98500 1.000 61.53106 115 GLN A CA 1
ATOM 785 C C . GLN A 1 115 ? -13.74400 -17.57900 41.96000 1.000 61.23103 115 GLN A C 1
ATOM 786 O O . GLN A 1 115 ? -12.82100 -18.31400 42.32700 1.000 60.81782 115 GLN A O 1
ATOM 792 N N . PHE A 1 116 ? -14.01500 -17.36300 40.67200 1.000 65.90790 116 PHE A N 1
ATOM 793 C CA . PHE A 1 116 ? -13.16100 -17.92600 39.63200 1.000 65.71841 116 PHE A CA 1
ATOM 794 C C . PHE A 1 116 ? -11.73800 -17.39200 39.74800 1.000 64.83409 116 PHE A C 1
ATOM 795 O O . PHE A 1 116 ? -10.77200 -18.16400 39.73600 1.000 64.52879 116 PHE A O 1
ATOM 803 N N . MET A 1 117 ? -11.59400 -16.06800 39.85500 1.000 72.25603 117 MET A N 1
ATOM 804 C CA . MET A 1 117 ? -10.27900 -15.46800 40.06700 1.000 71.60859 117 MET A CA 1
ATOM 805 C C . MET A 1 117 ? -9.57200 -16.09000 41.26400 1.000 71.42172 117 MET A C 1
ATOM 806 O O . MET A 1 117 ? -8.36800 -16.36800 41.21200 1.000 70.95851 117 MET A O 1
ATOM 811 N N . SER A 1 118 ? -10.30900 -16.31700 42.35300 1.000 62.85754 118 SER A N 1
ATOM 812 C CA . SER A 1 118 ? -9.70800 -16.90100 43.54700 1.000 62.70489 118 SER A CA 1
ATOM 813 C C . SER A 1 118 ? -9.21000 -18.31900 43.30000 1.000 62.65488 118 SER A C 1
ATOM 814 O O . SER A 1 118 ? -8.29600 -18.78100 43.99100 1.000 62.52329 118 SER A O 1
ATOM 817 N N . ASP A 1 119 ? -9.78600 -19.02200 42.32900 1.000 58.75968 119 ASP A N 1
ATOM 818 C CA . ASP A 1 119 ? -9.52000 -20.44200 42.14300 1.000 58.87285 119 ASP A CA 1
ATOM 819 C C . ASP A 1 119 ? -8.40400 -20.73100 41.14300 1.000 58.45964 119 ASP A C 1
ATOM 820 O O . ASP A 1 119 ? -8.17600 -21.89800 40.82000 1.000 58.60439 119 ASP A O 1
ATOM 825 N N . VAL A 1 120 ? -7.70200 -19.72000 40.64600 1.000 67.98710 120 VAL A N 1
ATOM 826 C CA . VAL A 1 120 ? -6.67000 -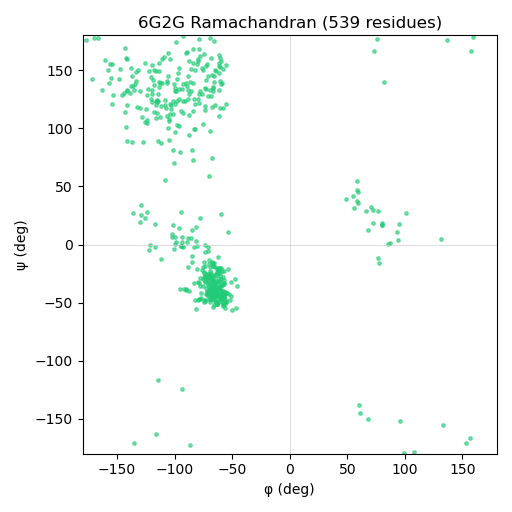19.92500 39.63400 1.000 67.46072 120 VAL A CA 1
ATOM 827 C C . VAL A 1 120 ? -5.31800 -20.01400 40.32700 1.000 67.19753 120 VAL A C 1
ATOM 828 O O . VAL A 1 120 ? -4.93400 -19.10800 41.07600 1.000 67.41071 120 VAL A O 1
ATOM 832 N N . LEU A 1 121 ? -4.59500 -21.10500 40.07400 1.000 65.81842 121 LEU A N 1
ATOM 833 C CA . LEU A 1 121 ? -3.29500 -21.35700 40.69500 1.000 66.09740 121 LEU A CA 1
ATOM 834 C C . LEU A 1 121 ? -2.20100 -20.89800 39.73800 1.000 65.39731 121 LEU A C 1
ATOM 835 O O . LEU A 1 121 ? -1.86600 -21.60300 38.78400 1.000 64.83146 121 LEU A O 1
ATOM 840 N N . TRP A 1 122 ? -1.61800 -19.72800 40.01000 1.000 58.47543 122 TRP A N 1
ATOM 841 C CA . TRP A 1 122 ? -0.68200 -19.09200 39.08600 1.000 58.16487 122 TRP A CA 1
ATOM 842 C C . TRP A 1 122 ? 0.76000 -19.54500 39.27400 1.000 59.04655 122 TRP A C 1
ATOM 843 O O . TRP A 1 122 ? 1.48200 -19.71800 38.28200 1.000 60.07036 122 TRP A O 1
ATOM 854 N N . ASP A 1 123 ? 1.20000 -19.71400 40.52200 1.000 73.88517 123 ASP A N 1
ATOM 855 C CA . ASP A 1 123 ? 2.56700 -20.12900 40.82300 1.000 74.61684 123 ASP A CA 1
ATOM 856 C C . ASP A 1 123 ? 3.57200 -19.03600 40.45800 1.000 74.93004 123 ASP A C 1
ATOM 857 O O . ASP A 1 123 ? 3.25200 -17.84400 40.52800 1.000 75.00110 123 ASP A O 1
ATOM 862 N N . GLU A 1 124 ? 4.79100 -19.42900 40.09000 1.000 96.76423 124 GLU A N 1
ATOM 863 C CA . GLU A 1 124 ? 5.84900 -18.46600 39.80300 1.000 97.51169 124 GLU A CA 1
ATOM 864 C C . GLU A 1 124 ? 5.52100 -17.65700 38.55300 1.000 96.78266 124 GLU A C 1
ATOM 865 O O . GLU A 1 124 ? 5.12000 -18.21200 37.52500 1.000 95.46145 124 GLU A O 1
ATOM 871 N N . LEU A 1 125 ? 5.71600 -16.34100 38.63300 1.000 61.01521 125 LEU A N 1
ATOM 872 C CA . LEU A 1 125 ? 5.31100 -15.45700 37.54700 1.000 60.62832 125 LEU A CA 1
ATOM 873 C C . LEU A 1 125 ? 6.00200 -14.11000 37.69800 1.000 62.27062 125 LEU A C 1
ATOM 874 O O . LEU A 1 125 ? 6.01100 -13.53900 38.79100 1.000 63.09178 125 LEU A O 1
ATOM 879 N N . ASP A 1 126 ? 6.57100 -13.60700 36.60000 1.000 69.66888 126 ASP A N 1
ATOM 880 C CA . ASP A 1 126 ? 7.12400 -12.25500 36.58900 1.000 71.47436 126 ASP A CA 1
ATOM 881 C C . ASP A 1 126 ? 6.02300 -11.21000 36.43500 1.000 71.04799 126 ASP A C 1
ATOM 882 O O . ASP A 1 126 ? 5.99100 -10.21700 37.17000 1.000 71.61911 126 ASP A O 1
ATOM 887 N N . PHE A 1 127 ? 5.11100 -11.42300 35.48800 1.000 58.65703 127 PHE A N 1
ATOM 888 C CA . PHE A 1 127 ? 4.04500 -10.47300 35.20100 1.000 57.92800 127 PHE A CA 1
ATOM 889 C C . PHE A 1 127 ? 2.72900 -11.21400 35.03900 1.000 55.93565 127 PHE A C 1
ATOM 890 O O . PHE A 1 127 ? 2.66300 -12.21900 34.32500 1.000 54.79604 127 PHE A O 1
ATOM 898 N N . LEU A 1 128 ? 1.68900 -10.71200 35.69900 1.000 55.86196 128 LEU A N 1
ATOM 899 C CA . LEU A 1 128 ? 0.32100 -11.17400 35.49700 1.000 54.21176 128 LEU A CA 1
ATOM 900 C C . LEU A 1 128 ? -0.47900 -10.01500 34.91700 1.000 53.70644 128 LEU A C 1
ATOM 901 O O . LEU A 1 128 ? -0.67800 -8.99400 35.58700 1.000 54.46179 128 LEU A O 1
ATOM 906 N N . LEU A 1 129 ? -0.91900 -10.16800 33.67000 1.000 57.07263 129 LEU A N 1
ATOM 907 C CA . LEU A 1 129 ? -1.78700 -9.18800 33.03400 1.000 56.65153 129 LEU A CA 1
ATOM 908 C C . LEU A 1 129 ? -3.24000 -9.59000 33.24500 1.000 56.30938 129 LEU A C 1
ATOM 909 O O . LEU A 1 129 ? -3.58800 -10.77000 33.15300 1.000 56.09094 129 LEU A O 1
ATOM 914 N N . VAL A 1 130 ? -4.08600 -8.60600 33.53900 1.000 51.01928 130 VAL A N 1
ATOM 915 C CA . VAL A 1 130 ? -5.47600 -8.84500 33.91100 1.000 51.77989 130 VAL A CA 1
ATOM 916 C C . VAL A 1 130 ? -6.36100 -8.06100 32.95400 1.000 51.40090 130 VAL A C 1
ATOM 917 O O . VAL A 1 130 ? -6.44000 -6.82900 33.04100 1.000 51.58250 130 VAL A O 1
ATOM 921 N N . ASP A 1 131 ? -7.03100 -8.77000 32.04700 1.000 57.66218 131 ASP A N 1
ATOM 922 C CA . ASP A 1 131 ? -7.94800 -8.15500 31.08700 1.000 57.44899 131 ASP A CA 1
ATOM 923 C C . ASP A 1 131 ? -9.29200 -7.94800 31.77800 1.000 57.99116 131 ASP A C 1
ATOM 924 O O . ASP A 1 131 ? -10.09900 -8.87400 31.89400 1.000 58.62808 131 ASP A O 1
ATOM 929 N N . THR A 1 132 ? -9.53900 -6.73000 32.22900 1.000 55.57508 132 THR A N 1
ATOM 930 C CA . THR A 1 132 ? -10.71100 -6.41900 33.03100 1.000 56.05146 132 THR A CA 1
ATOM 931 C C . THR A 1 132 ? -11.89500 -6.06800 32.14100 1.000 56.33570 132 THR A C 1
ATOM 932 O O . THR A 1 132 ? -11.72400 -5.69500 30.98000 1.000 56.35676 132 THR A O 1
ATOM 936 N N . PRO A 1 133 ? -13.11900 -6.19800 32.64100 1.000 61.66529 133 PRO A N 1
ATOM 937 C CA . PRO A 1 133 ? -14.27300 -5.70000 31.88900 1.000 62.34432 133 PRO A CA 1
ATOM 938 C C . PRO A 1 133 ? -14.24600 -4.18500 31.82100 1.000 62.10745 133 PRO A C 1
ATOM 939 O O . PRO A 1 133 ? -13.79900 -3.52200 32.76900 1.000 61.83899 133 PRO A O 1
ATOM 943 N N . PRO A 1 134 ? -14.70300 -3.59600 30.71700 1.000 71.64806 134 PRO A N 1
ATOM 944 C CA . PRO A 1 134 ? -14.66500 -2.13500 30.59000 1.000 71.44804 134 PRO A CA 1
ATOM 945 C C . PRO A 1 134 ? -15.59400 -1.46900 31.59000 1.000 71.69807 134 PRO A C 1
ATOM 946 O O . PRO A 1 134 ? -16.34500 -2.11500 32.32500 1.000 72.15865 134 PRO A O 1
ATOM 950 N N . GLY A 1 135 ? -15.53900 -0.14200 31.60800 1.000 83.78110 135 GLY A N 1
ATOM 951 C CA . GLY A 1 135 ? -16.41400 0.63000 32.46100 1.000 84.18115 135 GLY A CA 1
ATOM 952 C C . GLY A 1 135 ? -15.98900 0.60200 33.91400 1.000 84.11272 135 GLY A C 1
ATOM 953 O O . GLY A 1 135 ? -15.03400 -0.06300 34.31700 1.000 83.82058 135 GLY A O 1
ATOM 954 N N . THR A 1 136 ? -16.74000 1.35200 34.72000 1.000 83.97323 136 THR A N 1
ATOM 955 C CA . THR A 1 136 ? -16.44000 1.54400 36.13300 1.000 84.75753 136 THR A CA 1
ATOM 956 C C . THR A 1 136 ? -17.65600 1.25300 37.00500 1.000 87.69472 136 THR A C 1
ATOM 957 O O . THR A 1 136 ? -17.84900 1.89600 38.04000 1.000 90.62402 136 THR A O 1
ATOM 961 N N . SER A 1 137 ? -18.48500 0.29000 36.60400 1.000 88.41850 137 SER A N 1
ATOM 962 C CA . SER A 1 137 ? -19.65200 -0.06200 37.40000 1.000 91.25568 137 SER A CA 1
ATOM 963 C C . SER A 1 137 ? -19.22000 -0.56500 38.77300 1.000 90.07659 137 SER A C 1
ATOM 964 O O . SER A 1 137 ? -18.06200 -0.92900 38.99700 1.000 86.65513 137 SER A O 1
ATOM 967 N N . ASP A 1 138 ? -20.17400 -0.58100 39.70600 1.000 118.07732 138 ASP A N 1
ATOM 968 C CA . ASP A 1 138 ? -19.85400 -1.00400 41.06500 1.000 119.61171 138 ASP A CA 1
ATOM 969 C C . ASP A 1 138 ? -19.49400 -2.48200 41.12000 1.000 118.02205 138 ASP A C 1
ATOM 970 O O . ASP A 1 138 ? -18.68500 -2.89200 41.96100 1.000 116.77979 138 ASP A O 1
ATOM 975 N N . GLU A 1 139 ? -20.08200 -3.29000 40.23600 1.000 102.49650 139 GLU A N 1
ATOM 976 C CA . GLU A 1 139 ? -19.68500 -4.68800 40.11900 1.000 100.51205 139 GLU A CA 1
ATOM 977 C C . GLU A 1 139 ? -18.20000 -4.80700 39.80000 1.000 94.85085 139 GLU A C 1
ATOM 978 O O . GLU A 1 139 ? -17.45600 -5.51000 40.49500 1.000 93.99811 139 GLU A O 1
ATOM 984 N N . HIS A 1 140 ? -17.75000 -4.11300 38.75100 1.000 92.28475 140 HIS A N 1
ATOM 985 C CA . HIS A 1 140 ? -16.34900 -4.19200 38.35000 1.000 87.65525 140 HIS A CA 1
ATOM 986 C C . HIS A 1 140 ? -15.44100 -3.59900 39.41900 1.000 87.62630 140 HIS A C 1
ATOM 987 O O . HIS A 1 140 ? -14.32500 -4.08300 39.63500 1.000 86.19191 140 HIS A O 1
ATOM 994 N N . ILE A 1 141 ? -15.90600 -2.54500 40.09500 1.000 97.21692 141 ILE A N 1
ATOM 995 C CA . ILE A 1 141 ? -15.17400 -2.00300 41.23600 1.000 98.11440 141 ILE A CA 1
ATOM 996 C C . ILE A 1 141 ? -14.93700 -3.08900 42.27800 1.000 99.35928 141 ILE A C 1
ATOM 997 O O . ILE A 1 141 ? -13.84900 -3.18600 42.86100 1.000 98.65130 141 ILE A O 1
ATOM 1002 N N . SER A 1 142 ? -15.94500 -3.93300 42.51500 1.000 132.33166 142 SER A N 1
ATOM 1003 C CA . SER A 1 142 ? -15.78700 -5.04300 43.44900 1.000 133.91342 142 SER A CA 1
ATOM 1004 C C . SER A 1 142 ? -14.68100 -5.99400 43.00300 1.000 130.09191 142 SER A C 1
ATOM 1005 O O . SER A 1 142 ? -13.90800 -6.48800 43.83100 1.000 130.12876 142 SER A O 1
ATOM 1008 N N . LEU A 1 143 ? -14.59200 -6.26500 41.70000 1.000 111.06068 143 LEU A N 1
ATOM 1009 C CA . LEU A 1 143 ? -13.49300 -7.08000 41.19100 1.000 108.10770 143 LEU A CA 1
ATOM 1010 C C . LEU A 1 143 ? -12.14700 -6.43200 41.49500 1.000 107.27865 143 LEU A C 1
ATOM 1011 O O . LEU A 1 143 ? -11.20400 -7.10200 41.93500 1.000 107.38656 143 LEU A O 1
ATOM 1016 N N . ALA A 1 144 ? -12.04000 -5.12200 41.26200 1.000 105.18893 144 ALA A N 1
ATOM 1017 C CA . ALA A 1 144 ? -10.79900 -4.41600 41.55900 1.000 106.54699 144 ALA A CA 1
ATOM 1018 C C . ALA A 1 144 ? -10.48200 -4.46500 43.04900 1.000 108.98938 144 ALA A C 1
ATOM 1019 O O . ALA A 1 144 ? -9.33300 -4.70500 43.43900 1.000 109.96845 144 ALA A O 1
ATOM 1021 N N . GLU A 1 145 ? -11.49600 -4.26000 43.89600 1.000 139.84308 145 GLU A N 1
ATOM 1022 C CA . GLU A 1 145 ? -11.28800 -4.30400 45.34000 1.000 142.21968 145 GLU A CA 1
ATOM 1023 C C . GLU A 1 145 ? -10.73900 -5.65500 45.78500 1.000 142.03019 145 GLU A C 1
ATOM 1024 O O . GLU A 1 145 ? -9.79400 -5.71400 46.58100 1.000 143.40404 145 GLU A O 1
ATOM 1030 N N . THR A 1 146 ? -11.30800 -6.75000 45.27000 1.000 106.99441 146 THR A N 1
ATOM 1031 C CA . THR A 1 146 ? -10.81300 -8.08600 45.59900 1.000 107.16022 146 THR A CA 1
ATOM 1032 C C . THR A 1 146 ? -9.32600 -8.20800 45.29400 1.000 105.88638 146 THR A C 1
ATOM 1033 O O . THR A 1 146 ? -8.53600 -8.64000 46.14300 1.000 107.32866 146 THR A O 1
ATOM 1037 N N . LEU A 1 147 ? -8.92000 -7.80300 44.09100 1.000 87.43417 147 LEU A N 1
ATOM 1038 C CA . LEU A 1 147 ? -7.50600 -7.85600 43.74500 1.000 87.85790 147 LEU A CA 1
ATOM 1039 C C . LEU A 1 147 ? -6.66500 -7.02200 44.70200 1.000 90.78720 147 LEU A C 1
ATOM 1040 O O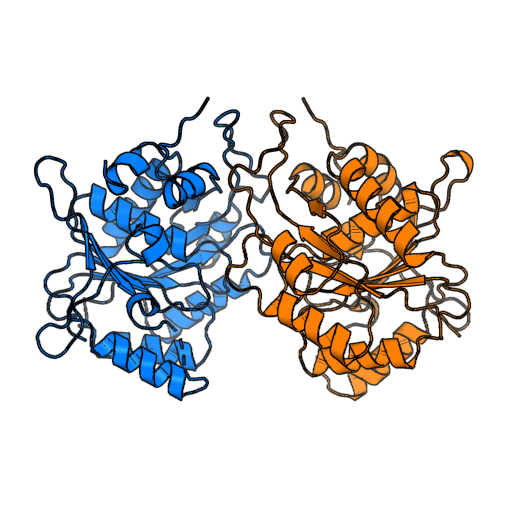 . LEU A 1 147 ? -5.57800 -7.44500 45.11100 1.000 92.42687 147 LEU A O 1
ATOM 1045 N N . LEU A 1 148 ? -7.14400 -5.82500 45.05400 1.000 81.68874 148 LEU A N 1
ATOM 1046 C CA . LEU A 1 148 ? -6.40300 -4.96600 45.97400 1.000 84.92071 148 LEU A CA 1
ATOM 1047 C C . LEU A 1 148 ? -6.17400 -5.63400 47.32500 1.000 86.43405 148 LEU A C 1
ATOM 1048 O O . LEU A 1 148 ? -5.12800 -5.42900 47.95000 1.000 88.97909 148 LEU A O 1
ATOM 1053 N N . GLN A 1 149 ? -7.13200 -6.43400 47.79300 1.000 104.09143 149 GLN A N 1
ATOM 1054 C CA . GLN A 1 149 ? -6.98300 -7.05000 49.10700 1.000 105.37842 149 GLN A CA 1
ATOM 1055 C C . GLN A 1 149 ? -5.97900 -8.19500 49.06700 1.000 105.45475 149 GLN A C 1
ATOM 1056 O O . GLN A 1 149 ? -5.07800 -8.27300 49.91000 1.000 107.40761 149 GLN A O 1
ATOM 1062 N N . GLU A 1 150 ? -6.10700 -9.08800 48.08500 1.000 92.90588 150 GLU A N 1
ATOM 1063 C CA . GLU A 1 150 ? -5.21100 -10.23400 47.98300 1.000 93.23749 150 GLU A CA 1
ATOM 1064 C C . GLU A 1 150 ? -3.81100 -9.86300 47.50800 1.000 94.46396 150 GLU A C 1
ATOM 1065 O O . GLU A 1 150 ? -2.96700 -10.75900 47.39000 1.000 94.95612 150 GLU A O 1
ATOM 1071 N N . ALA A 1 151 ? -3.53600 -8.58900 47.23800 1.000 82.91784 151 ALA A N 1
ATOM 1072 C CA . ALA A 1 151 ? -2.24900 -8.16200 46.70600 1.000 84.61278 151 ALA A CA 1
ATOM 1073 C C . ALA A 1 151 ? -1.37100 -7.58200 47.80800 1.000 87.99213 151 ALA A C 1
ATOM 1074 O O . ALA A 1 151 ? -1.84300 -6.83000 48.66500 1.000 89.10805 151 ALA A O 1
ATOM 1076 N N . ARG A 1 152 ? -0.09000 -7.93300 47.76800 1.000 90.08975 152 ARG A N 1
ATOM 1077 C CA . ARG A 1 152 ? 0.89200 -7.47200 48.73500 1.000 92.90324 152 ARG A CA 1
ATOM 1078 C C . ARG A 1 152 ? 1.36000 -6.06100 48.37800 1.000 95.06140 152 ARG A C 1
ATOM 1079 O O . ARG A 1 152 ? 1.29000 -5.65600 47.21500 1.000 94.42974 152 ARG A O 1
ATOM 1087 N N . PRO A 1 153 ? 1.84700 -5.29300 49.36600 1.000 87.95791 153 PRO A N 1
ATOM 1088 C CA . PRO A 1 153 ? 2.03200 -3.84000 49.16200 1.000 90.29504 153 PRO A CA 1
ATOM 1089 C C . PRO A 1 153 ? 2.81000 -3.44200 47.91400 1.000 91.54255 153 PRO A C 1
ATOM 1090 O O . PRO A 1 153 ? 2.52900 -2.37900 47.34100 1.000 92.35581 153 PRO A O 1
ATOM 1094 N N . GLY A 1 154 ? 3.77200 -4.24500 47.46900 1.000 77.28821 154 GLY A N 1
ATOM 1095 C CA . GLY A 1 154 ? 4.49000 -3.93900 46.25100 1.000 78.53047 154 GLY A CA 1
ATOM 1096 C C . GLY A 1 154 ? 4.01400 -4.67100 45.01900 1.000 75.32219 154 GLY A C 1
ATOM 1097 O O . GLY A 1 154 ? 4.58400 -4.47700 43.94200 1.000 76.01964 154 GLY A O 1
ATOM 1098 N N . GLN A 1 155 ? 2.96200 -5.48300 45.13700 1.000 85.92346 155 GLN A N 1
ATOM 1099 C CA . GLN A 1 155 ? 2.62900 -6.45200 44.09800 1.000 82.51516 155 GLN A CA 1
ATOM 1100 C C . GLN A 1 155 ? 1.84400 -5.82100 42.95200 1.000 79.99907 155 GLN A C 1
ATOM 1101 O O . GLN A 1 155 ? 2.16500 -6.04000 41.78000 1.000 78.88314 155 GLN A O 1
ATOM 1107 N N . LEU A 1 156 ? 0.80500 -5.05200 43.26500 1.000 71.29276 156 LEU A N 1
ATOM 1108 C CA . LEU A 1 156 ? -0.03800 -4.44800 42.23400 1.000 68.47137 156 LEU A CA 1
ATOM 1109 C C . LEU A 1 156 ? 0.71400 -3.28300 41.60500 1.000 71.15327 156 LEU A C 1
ATOM 1110 O O . LEU A 1 156 ? 0.82500 -2.20700 42.19400 1.000 74.59315 156 LEU A O 1
ATOM 1115 N N . SER A 1 157 ? 1.23200 -3.49900 40.39300 1.000 65.51312 157 SER A N 1
ATOM 1116 C CA . SER A 1 157 ? 2.09400 -2.50300 39.76400 1.000 68.36346 157 SER A CA 1
ATOM 1117 C C . SER A 1 157 ? 1.30000 -1.29100 39.29600 1.000 67.65548 157 SER A C 1
ATOM 1118 O O . SER A 1 157 ? 1.73900 -0.14900 39.47500 1.000 72.26919 157 SER A O 1
ATOM 1121 N N . GLY A 1 158 ? 0.13900 -1.51100 38.69800 1.000 70.54267 158 GLY A N 1
ATOM 1122 C CA . GLY A 1 158 ? -0.69400 -0.40400 38.28200 1.000 70.49003 158 GLY A CA 1
ATOM 1123 C C . GLY A 1 158 ? -1.63900 -0.81400 37.17000 1.000 64.53669 158 GLY A C 1
ATOM 1124 O O . GLY A 1 158 ? -1.81700 -1.99700 36.87800 1.000 60.55989 158 GLY A O 1
ATOM 1125 N N . ALA A 1 159 ? -2.23500 0.20500 36.55400 1.000 55.06450 159 ALA A N 1
ATOM 1126 C CA . ALA A 1 159 ? -3.22900 0.02600 35.50800 1.000 51.72199 159 ALA A CA 1
ATOM 1127 C C . ALA A 1 159 ? -2.75100 0.65700 34.20800 1.000 50.87978 159 ALA A C 1
ATOM 1128 O O . ALA A 1 159 ? -2.12700 1.72300 34.21000 1.000 54.84868 159 ALA A O 1
ATOM 1130 N N . ILE A 1 160 ? -3.04100 -0.01800 33.10200 1.000 54.00384 160 ILE A N 1
ATOM 1131 C CA . ILE A 1 160 ? -2.84000 0.51400 31.76200 1.000 53.32481 160 ILE A CA 1
ATOM 1132 C C . ILE A 1 160 ? -4.21600 0.80500 31.18500 1.000 52.71685 160 ILE A C 1
ATOM 1133 O O . ILE A 1 160 ? -5.07900 -0.08000 31.15300 1.000 49.50067 160 ILE A O 1
ATOM 1138 N N . VAL A 1 161 ? -4.43100 2.04400 30.75300 1.000 55.68562 161 VAL A N 1
ATOM 1139 C CA . VAL A 1 161 ? -5.72500 2.48300 30.24200 1.000 55.60404 161 VAL A CA 1
ATOM 1140 C C . VAL A 1 161 ? -5.65100 2.53300 28.72200 1.000 54.91711 161 VAL A C 1
ATOM 1141 O O . VAL A 1 161 ? -4.83100 3.26600 28.15500 1.000 58.17540 161 VAL A O 1
ATOM 1145 N N . VAL A 1 162 ? -6.50500 1.75700 28.06100 1.000 60.42040 162 VAL A N 1
ATOM 1146 C CA . VAL A 1 162 ? -6.56300 1.71200 26.60600 1.000 60.23354 162 VAL A CA 1
ATOM 1147 C C . VAL A 1 162 ? -7.70400 2.60200 26.14100 1.000 62.18114 162 VAL A C 1
ATOM 1148 O O . VAL A 1 162 ? -8.81900 2.52800 26.67100 1.000 61.22313 162 VAL A O 1
ATOM 1152 N N . THR A 1 163 ? -7.42300 3.44600 25.15300 1.000 58.99918 163 THR A N 1
ATOM 1153 C CA . THR A 1 163 ? -8.39600 4.38200 24.61900 1.000 60.36776 163 THR A CA 1
ATOM 1154 C C . THR A 1 163 ? -8.17300 4.49600 23.11600 1.000 61.06258 163 THR A C 1
ATOM 1155 O O . THR A 1 163 ? -7.19100 3.98400 22.57000 1.000 60.93625 163 THR A O 1
ATOM 1159 N N . THR A 1 164 ? -9.13600 5.13800 22.44400 1.000 66.90276 164 THR A N 1
ATOM 1160 C CA . THR A 1 164 ? -9.10500 5.31500 20.96700 1.000 67.81339 164 THR A CA 1
ATOM 1161 C C . THR A 1 164 ? -9.17200 6.80600 20.62100 1.000 69.85311 164 THR A C 1
ATOM 1162 O O . THR A 1 164 ? -10.04400 7.50400 21.17600 1.000 70.56372 164 THR A O 1
ATOM 1166 N N . PRO A 1 165 ? -8.31100 7.26900 19.71100 1.000 85.98136 165 PRO A N 1
ATOM 1167 C CA . PRO A 1 165 ? -8.30000 8.68400 19.31600 1.000 87.81842 165 PRO A CA 1
ATOM 1168 C C . PRO A 1 165 ? -9.62800 9.12100 18.67600 1.000 88.88961 165 PRO A C 1
ATOM 1169 O O . PRO A 1 165 ? -10.07300 10.22100 18.95400 1.000 90.08185 165 PRO A O 1
ATOM 1173 N N . GLN A 1 166 ? -10.21700 8.25700 17.84300 1.000 127.93902 166 GLN A N 1
ATOM 1174 C CA . GLN A 1 166 ? -11.49900 8.55900 17.15000 1.000 128.72070 166 GLN A CA 1
ATOM 1175 C C . GLN A 1 166 ? -12.59600 8.89800 18.16500 1.000 128.74438 166 GLN A C 1
ATOM 1176 O O . GLN A 1 166 ? -13.36300 9.84500 17.90100 1.000 129.51553 166 GLN A O 1
ATOM 1182 N N . ALA A 1 167 ? -12.65900 8.16800 19.28300 1.000 135.57415 167 ALA A N 1
ATOM 1183 C CA . ALA A 1 167 ? -13.70900 8.43000 20.29500 1.000 135.42150 167 ALA A CA 1
ATOM 1184 C C . ALA A 1 167 ? -13.55500 9.85600 20.83600 1.000 137.04538 167 ALA A C 1
ATOM 1185 O O . ALA A 1 167 ? -12.42200 10.24300 21.18500 1.000 138.06392 167 ALA A O 1
ATOM 1187 N N . VAL A 1 168 ? -14.66900 10.59300 20.91200 1.000 154.27113 168 VAL A N 1
ATOM 1188 C CA . VAL A 1 168 ? -14.67300 11.99500 21.42600 1.000 155.19492 168 VAL A CA 1
ATOM 1189 C C . VAL A 1 168 ? -14.98600 11.96500 22.92600 1.000 155.54760 168 VAL A C 1
ATOM 1190 O O . VAL A 1 168 ? -15.00300 13.04400 23.55000 1.000 154.59485 168 VAL A O 1
ATOM 1194 N N . ALA A 1 169 ? -15.22300 10.76700 23.47100 1.000 163.46697 169 ALA A N 1
ATOM 1195 C CA . ALA A 1 169 ? -15.54800 10.60700 24.90700 1.000 164.40919 169 ALA A CA 1
ATOM 1196 C C . ALA A 1 169 ? -14.25300 10.55400 25.72500 1.000 163.85122 169 ALA A C 1
ATOM 1197 O O . ALA A 1 169 ? -13.90400 9.46100 26.21400 1.000 162.85110 169 ALA A O 1
ATOM 1199 N N . THR A 1 170 ? -13.58300 11.70100 25.87700 1.000 136.25844 170 THR A N 1
ATOM 1200 C CA . THR A 1 170 ? -12.32100 11.77600 26.66000 1.000 135.81892 170 THR A CA 1
ATOM 1201 C C . THR A 1 170 ? -12.62800 11.39500 28.11200 1.000 135.48730 170 THR A C 1
ATOM 1202 O O . THR A 1 170 ? -11.83000 10.64400 28.70700 1.000 135.00040 170 THR A O 1
ATOM 1206 N N . ALA A 1 171 ? -13.75600 11.88100 28.63900 1.000 106.52593 171 ALA A N 1
ATOM 1207 C CA . ALA A 1 171 ? -14.16800 11.58000 30.00600 1.000 106.83913 171 ALA A CA 1
ATOM 1208 C C . ALA A 1 171 ? -14.06300 10.09400 30.32200 1.000 104.54938 171 ALA A C 1
ATOM 1209 O O . ALA A 1 171 ? -13.86000 9.73200 31.48500 1.000 104.34409 171 ALA A O 1
ATOM 1211 N N . ASP A 1 172 ? -14.22300 9.22400 29.31800 1.000 101.05422 172 ASP A N 1
ATOM 1212 C CA . ASP A 1 172 ? -13.98400 7.79300 29.50900 1.000 98.35390 172 ASP A CA 1
ATOM 1213 C C . ASP A 1 172 ? -12.63800 7.55800 30.17500 1.000 98.45917 172 ASP A C 1
ATOM 1214 O O . ASP A 1 172 ? -12.53900 6.90600 31.22200 1.000 97.98017 172 ASP A O 1
ATOM 1219 N N . VAL A 1 173 ? -11.58600 8.07600 29.54300 1.000 78.85156 173 VAL A N 1
ATOM 1220 C CA . VAL A 1 173 ? -10.26400 8.12000 30.15500 1.000 79.77535 173 VAL A CA 1
ATOM 1221 C C . VAL A 1 173 ? -10.37200 8.64200 31.58600 1.000 81.66769 173 VAL A C 1
ATOM 1222 O O . VAL A 1 173 ? -10.00600 7.95200 32.54400 1.000 81.68085 173 VAL A O 1
ATOM 1226 N N . ARG A 1 174 ? -10.97400 9.82500 31.75700 1.000 92.63216 174 ARG A N 1
ATOM 1227 C CA . ARG A 1 174 ? -11.01900 10.46800 33.07200 1.000 94.52449 174 ARG A CA 1
ATOM 1228 C C . ARG A 1 174 ? -11.62500 9.55900 34.14000 1.000 93.23486 174 ARG A C 1
ATOM 1229 O O . ARG A 1 174 ? -11.06500 9.42000 35.23400 1.000 94.14550 174 ARG A O 1
ATOM 1237 N N . LYS A 1 175 ? -12.77100 8.93100 33.85100 1.000 100.05937 175 LYS A N 1
ATOM 1238 C CA . LYS A 1 175 ? -13.40100 8.09300 34.87000 1.000 98.90660 175 LYS A CA 1
ATOM 1239 C C . LYS A 1 175 ? -12.57100 6.85800 35.19900 1.000 97.34851 175 LYS A C 1
ATOM 1240 O O . LYS A 1 175 ? -12.77600 6.25500 36.25800 1.000 97.33535 175 LYS A O 1
ATOM 1246 N N . GLU A 1 176 ? -11.63600 6.47200 34.32900 1.000 84.50487 176 GLU A N 1
ATOM 1247 C CA . GLU A 1 176 ? -10.70300 5.40600 34.67700 1.000 83.41000 176 GLU A CA 1
ATOM 1248 C C . GLU A 1 176 ? -9.61500 5.91300 35.62000 1.000 86.54459 176 GLU A C 1
ATOM 1249 O O . GLU A 1 176 ? -9.31500 5.27200 36.63300 1.000 86.78146 176 GLU A O 1
ATOM 1255 N N . LEU A 1 177 ? -9.02100 7.07200 35.31200 1.000 69.63993 177 LEU A N 1
ATOM 1256 C CA . LEU A 1 177 ? -7.92400 7.56600 36.13800 1.000 72.89558 177 LEU A CA 1
ATOM 1257 C C . LEU A 1 177 ? -8.41900 8.20000 37.42800 1.000 74.64842 177 LEU A C 1
ATOM 1258 O O . LEU A 1 177 ? -7.70000 8.18000 38.43300 1.000 76.64866 177 LEU A O 1
ATOM 1263 N N . ASN A 1 178 ? -9.62900 8.76400 37.42500 1.000 79.46742 178 ASN A N 1
ATOM 1264 C CA . ASN A 1 178 ? -10.28400 9.09600 38.68600 1.000 80.58861 178 ASN A CA 1
ATOM 1265 C C . ASN A 1 178 ? -10.43400 7.85100 39.55100 1.000 79.13317 178 ASN A C 1
ATOM 1266 O O . ASN A 1 178 ? -10.11900 7.86300 40.74700 1.000 80.95181 178 ASN A O 1
ATOM 1271 N N . PHE A 1 179 ? -10.90700 6.75900 38.94600 1.000 80.25436 179 PHE A N 1
ATOM 1272 C CA . PHE A 1 179 ? -11.15600 5.53300 39.69400 1.000 78.80945 179 PHE A CA 1
ATOM 1273 C C . PHE A 1 179 ? -9.85500 4.90400 40.17300 1.000 79.59112 179 PHE A C 1
ATOM 1274 O O . PHE A 1 179 ? -9.79000 4.37200 41.28800 1.000 80.50439 179 PHE A O 1
ATOM 1282 N N . CYS A 1 180 ? -8.80800 4.95300 39.34500 1.000 72.89032 180 CYS A N 1
ATOM 1283 C CA . CYS A 1 180 ? -7.50100 4.47700 39.78600 1.000 74.44577 180 CYS A CA 1
ATOM 1284 C C . CYS A 1 180 ? -6.99200 5.29300 40.96500 1.000 78.44362 180 CYS A C 1
ATOM 1285 O O . CYS A 1 180 ? -6.43100 4.73800 41.91700 1.000 79.72008 180 CYS A O 1
ATOM 1288 N N . LYS A 1 181 ? -7.18000 6.61600 40.92300 1.000 84.31537 181 LYS A N 1
ATOM 1289 C CA . LYS A 1 181 ? -6.75900 7.44500 42.04700 1.000 87.75263 181 LYS A CA 1
ATOM 1290 C C . LYS A 1 181 ? -7.69200 7.28100 43.23900 1.000 87.04728 181 LYS A C 1
ATOM 1291 O O . LYS A 1 181 ? -7.26200 7.45300 44.38500 1.000 88.88434 181 LYS A O 1
ATOM 1297 N N . LYS A 1 182 ? -8.96000 6.93700 42.99800 1.000 109.71052 182 LYS A N 1
ATOM 1298 C CA . LYS A 1 182 ? -9.87600 6.69600 44.10800 1.000 109.59735 182 LYS A CA 1
ATOM 1299 C C . LYS A 1 182 ? -9.54400 5.39100 44.82000 1.000 108.82357 182 LYS A C 1
ATOM 1300 O O . LYS A 1 182 ? -9.55400 5.33100 46.05500 1.000 110.00003 182 LYS A O 1
ATOM 1306 N N . THR A 1 183 ? -9.24600 4.33600 44.06300 1.000 89.79761 183 THR A N 1
ATOM 1307 C CA . THR A 1 183 ? -8.85200 3.06400 44.65300 1.000 89.01067 183 THR A CA 1
ATOM 1308 C C . THR A 1 183 ? -7.37300 3.01300 45.01100 1.000 90.98196 183 THR A C 1
ATOM 1309 O O . THR A 1 183 ? -6.92100 2.00400 45.56300 1.000 90.34767 183 THR A O 1
ATOM 1313 N N . GLY A 1 184 ? -6.61500 4.06600 44.72300 1.000 86.65776 184 GLY A N 1
ATOM 1314 C CA . GLY A 1 184 ? -5.19500 4.04900 45.00800 1.000 89.35808 184 GLY A CA 1
ATOM 1315 C C . GLY A 1 184 ? -4.38900 3.15700 44.09200 1.000 88.54483 184 GLY A C 1
ATOM 1316 O O . GLY A 1 184 ? -3.35800 2.62200 44.50900 1.000 90.61350 184 GLY A O 1
ATOM 1317 N N . ILE A 1 185 ? -4.83500 2.97800 42.85200 1.000 70.34528 185 ILE A N 1
ATOM 1318 C CA . ILE A 1 185 ? -4.12700 2.17100 41.86600 1.000 68.11343 185 ILE A CA 1
ATOM 1319 C C . ILE A 1 185 ? -3.30600 3.10200 40.98500 1.000 71.01904 185 ILE A C 1
ATOM 1320 O O . ILE A 1 185 ? -3.84800 4.02800 40.36900 1.000 71.02167 185 ILE A O 1
ATOM 1325 N N . ARG A 1 186 ? -2.00100 2.85500 40.92900 1.000 76.91712 186 ARG A N 1
ATOM 1326 C CA . ARG A 1 186 ? -1.11400 3.62300 40.06700 1.000 80.42806 186 ARG A CA 1
ATOM 1327 C C . ARG A 1 186 ? -1.52000 3.46200 38.60300 1.000 77.00660 186 ARG A C 1
ATOM 1328 O O . ARG A 1 186 ? -2.03400 2.41900 38.18600 1.000 71.45330 186 ARG A O 1
ATOM 1336 N N . VAL A 1 187 ? -1.30800 4.51800 37.82200 1.000 72.77452 187 VAL A N 1
ATOM 1337 C CA . VAL A 1 187 ? -1.58200 4.50500 36.38800 1.000 70.00313 187 VAL A CA 1
ATOM 1338 C C . VAL A 1 187 ? -0.24500 4.41400 35.66800 1.000 68.82404 187 VAL A C 1
ATOM 1339 O O . VAL A 1 187 ? 0.51000 5.39300 35.61400 1.000 70.26369 187 VAL A O 1
ATOM 1343 N N . LEU A 1 188 ? 0.05200 3.23800 35.11500 1.000 72.79820 188 LEU A N 1
ATOM 1344 C CA . LEU A 1 188 ? 1.30600 3.06000 34.39300 1.000 70.05050 188 LEU A CA 1
ATOM 1345 C C . LEU A 1 188 ? 1.34500 3.89000 33.11600 1.000 68.12922 188 LEU A C 1
ATOM 1346 O O . LEU A 1 188 ? 2.42800 4.29200 32.67300 1.000 67.90025 188 LEU A O 1
ATOM 1351 N N . GLY A 1 189 ? 0.19500 4.15700 32.51900 1.000 61.37315 189 GLY A N 1
ATOM 1352 C CA . GLY A 1 189 ? 0.15500 4.97500 31.32600 1.000 60.26775 189 GLY A CA 1
ATOM 1353 C C . GLY A 1 189 ? -1.11700 4.75300 30.53800 1.000 58.96496 189 GLY A C 1
ATOM 1354 O O . GLY A 1 189 ? -1.97600 3.94700 30.89800 1.000 58.43595 189 GLY A O 1
ATOM 1355 N N . VAL A 1 190 ? -1.21500 5.50000 29.44400 1.000 57.42267 190 VAL A N 1
ATOM 1356 C CA . VAL A 1 190 ? -2.32900 5.41900 28.51000 1.000 57.04895 190 VAL A CA 1
ATOM 1357 C C . VAL A 1 190 ? -1.80300 4.88300 27.18800 1.000 52.92213 190 VAL A C 1
ATOM 1358 O O . VAL A 1 190 ? -0.70900 5.25600 26.74900 1.000 51.28773 190 VAL A O 1
ATOM 1362 N N . VAL A 1 191 ? -2.57300 4.00500 26.55700 1.000 61.11522 191 VAL A N 1
ATOM 1363 C CA . VAL A 1 191 ? -2.26700 3.51100 25.22000 1.000 58.00169 191 VAL A CA 1
ATOM 1364 C C . VAL A 1 191 ? -3.41300 3.93300 24.31600 1.000 60.50989 191 VAL A C 1
ATOM 1365 O O . VAL A 1 191 ? -4.54900 3.47200 24.48600 1.000 61.28630 191 VAL A O 1
ATOM 1369 N N . GLU A 1 192 ? -3.12400 4.81800 23.36600 1.000 67.48178 192 GLU A N 1
ATOM 1370 C CA . GLU A 1 192 ? -4.11000 5.22900 22.37100 1.000 68.60296 192 GLU A CA 1
ATOM 1371 C C . GLU A 1 192 ? -4.11100 4.18900 21.25900 1.000 67.32913 192 GLU A C 1
ATOM 1372 O O . GLU A 1 192 ? -3.24700 4.20100 20.37900 1.000 66.19215 192 GLU A O 1
ATOM 1378 N N . ASN A 1 193 ? -5.07200 3.27400 21.30600 1.000 59.98351 193 ASN A N 1
ATOM 1379 C CA . ASN A 1 193 ? -5.15500 2.19900 20.33200 1.000 59.30185 193 ASN A CA 1
ATOM 1380 C C . ASN A 1 193 ? -6.01300 2.62400 19.14200 1.000 60.24670 193 ASN A C 1
ATOM 1381 O O . ASN A 1 193 ? -6.74100 3.61900 19.19000 1.000 61.07048 193 ASN A O 1
ATOM 1386 N N . MET A 1 194 ? -5.91100 1.85100 18.05600 1.000 77.15136 194 MET A N 1
ATOM 1387 C CA . MET A 1 194 ? -6.66900 2.09800 16.82800 1.000 78.61995 194 MET A CA 1
ATOM 1388 C C . MET A 1 194 ? -6.37400 3.48400 16.26600 1.000 79.79115 194 MET A C 1
ATOM 1389 O O . MET A 1 194 ? -7.25500 4.16800 15.74100 1.000 81.12552 194 MET A O 1
ATOM 1394 N N . SER A 1 195 ? -5.12300 3.90300 16.38000 1.000 73.12719 195 SER A N 1
ATOM 1395 C CA . SER A 1 195 ? -4.69000 5.22700 15.95800 1.000 73.95624 195 SER A CA 1
ATOM 1396 C C . SER A 1 195 ? -3.92900 5.05900 14.64800 1.000 74.37207 195 SER A C 1
ATOM 1397 O O . SER A 1 195 ? -2.71400 4.85800 14.63600 1.000 73.00875 195 SER A O 1
ATOM 1400 N N . GLY A 1 196 ? -4.65400 5.14100 13.54100 1.000 67.13963 196 GLY A N 1
ATOM 1401 C CA . GLY A 1 196 ? -4.05500 4.91400 12.24500 1.000 68.03447 196 GLY A CA 1
ATOM 1402 C C . GLY A 1 196 ? -4.32600 3.51800 11.73400 1.000 68.44242 196 GLY A C 1
ATOM 1403 O O . GLY A 1 196 ? -4.98500 2.69500 12.37500 1.000 68.06342 196 GLY A O 1
ATOM 1404 N N . PHE A 1 197 ? -3.78600 3.23900 10.55000 1.000 69.73204 197 PHE A N 1
ATOM 1405 C CA . PHE A 1 197 ? -4.09300 1.98500 9.86900 1.000 71.15590 197 PHE A CA 1
ATOM 1406 C C . PHE A 1 197 ? -2.95200 1.62200 8.93400 1.000 71.42962 197 PHE A C 1
ATOM 1407 O O . PHE A 1 197 ? -2.63000 2.39200 8.02200 1.000 72.27709 197 PHE A O 1
ATOM 1415 N N . VAL A 1 198 ? -2.35600 0.45000 9.15000 1.000 80.47017 198 VAL A N 1
ATOM 1416 C CA . VAL A 1 198 ? -1.33400 -0.10400 8.26700 1.000 81.06235 198 VAL A CA 1
ATOM 1417 C C . VAL A 1 198 ? -2.03000 -0.91700 7.18600 1.000 83.70214 198 VAL A C 1
ATOM 1418 O O . VAL A 1 198 ? -3.05200 -1.55800 7.44800 1.000 84.68121 198 VAL A O 1
ATOM 1422 N N . CYS A 1 199 ? -1.48100 -0.91300 5.97100 1.000 88.68958 199 CYS A N 1
ATOM 1423 C CA . CYS A 1 199 ? -2.18200 -1.57700 4.87900 1.000 91.39254 199 CYS A CA 1
ATOM 1424 C C . CYS A 1 199 ? -1.35500 -2.70400 4.25800 1.000 92.97957 199 CYS A C 1
ATOM 1425 O O . CYS A 1 199 ? -0.12900 -2.60100 4.14000 1.000 91.85575 199 CYS A O 1
ATOM 1428 N N . PRO A 1 200 ? -2.01700 -3.79000 3.84100 1.000 93.32698 200 PRO A N 1
ATOM 1429 C CA . PRO A 1 200 ? -1.27900 -4.92300 3.25500 1.000 94.36395 200 PRO A CA 1
ATOM 1430 C C . PRO A 1 200 ? -0.69700 -4.62800 1.88700 1.000 94.52186 200 PRO A C 1
ATOM 1431 O O . PRO A 1 200 ? 0.43200 -5.04600 1.60100 1.000 93.74282 200 PRO A O 1
ATOM 1435 N N . ASN A 1 201 ? -1.43400 -3.91900 1.02900 1.000 84.23378 201 ASN A N 1
ATOM 1436 C CA . ASN A 1 201 ? -0.95000 -3.63600 -0.31600 1.000 84.81543 201 ASN A CA 1
ATOM 1437 C C . ASN A 1 201 ? 0.35700 -2.84200 -0.30200 1.000 82.80466 201 ASN A C 1
ATOM 1438 O O . ASN A 1 201 ? 1.05600 -2.81100 -1.32000 1.000 84.95755 201 ASN A O 1
ATOM 1443 N N . CYS A 1 202 ? 0.66800 -2.16100 0.81200 1.000 94.74820 202 CYS A N 1
ATOM 1444 C CA . CYS A 1 202 ? 1.96600 -1.53100 1.06600 1.000 92.54004 202 CYS A CA 1
ATOM 1445 C C . CYS A 1 202 ? 2.03900 -1.01100 2.49900 1.000 90.09238 202 CYS A C 1
ATOM 1446 O O . CYS A 1 202 ? 1.05100 -0.48800 3.02700 1.000 90.70561 202 CYS A O 1
ATOM 1449 N N . SER A 1 203 ? 3.20800 -1.12400 3.13200 1.000 138.97456 203 SER A N 1
ATOM 1450 C CA . SER A 1 203 ? 3.35400 -0.74500 4.53400 1.000 136.28739 203 SER A CA 1
ATOM 1451 C C . SER A 1 203 ? 3.25700 0.76300 4.74000 1.000 136.18738 203 SER A C 1
ATOM 1452 O O . SER A 1 203 ? 4.18800 1.38200 5.26600 1.000 134.28979 203 SER A O 1
ATOM 1455 N N . GLU A 1 204 ? 2.13700 1.36400 4.35300 1.000 99.78302 204 GLU A N 1
ATOM 1456 C CA . GLU A 1 204 ? 1.89100 2.78400 4.57200 1.000 99.81460 204 GLU A CA 1
ATOM 1457 C C . GLU A 1 204 ? 0.85100 2.93800 5.67300 1.000 99.09872 204 GLU A C 1
ATOM 1458 O O . GLU A 1 204 ? -0.29000 2.49300 5.51700 1.000 100.58574 204 GLU A O 1
ATOM 1464 N N . CYS A 1 205 ? 1.24000 3.56400 6.78000 1.000 88.15267 205 CYS A N 1
ATOM 1465 C CA . CYS A 1 205 ? 0.31800 3.81500 7.87800 1.000 87.58419 205 CYS A CA 1
ATOM 1466 C C . CYS A 1 205 ? -0.38100 5.14500 7.63900 1.000 89.08963 205 CYS A C 1
ATOM 1467 O O . CYS A 1 205 ? 0.27000 6.14100 7.31100 1.000 89.29228 205 CYS A O 1
ATOM 1470 N N . THR A 1 206 ? -1.70300 5.15700 7.79600 1.000 69.22672 206 THR A N 1
ATOM 1471 C CA . THR A 1 206 ? -2.52400 6.33900 7.56300 1.000 70.30843 206 THR A CA 1
ATOM 1472 C C . THR A 1 206 ? -3.25900 6.70400 8.84300 1.000 69.62151 206 THR A C 1
ATOM 1473 O O . THR A 1 206 ? -3.95900 5.86300 9.41500 1.000 69.24251 206 THR A O 1
ATOM 1477 N N . ASN A 1 207 ? -3.10300 7.94700 9.29600 1.000 101.28056 207 ASN A N 1
ATOM 1478 C CA . ASN A 1 207 ? -3.83100 8.42300 10.46500 1.000 100.87525 207 ASN A CA 1
ATOM 1479 C C . ASN A 1 207 ? -4.24500 9.86400 10.23200 1.000 101.20950 207 ASN A C 1
ATOM 1480 O O . ASN A 1 207 ? -3.42900 10.68800 9.81000 1.000 100.87788 207 ASN A O 1
ATOM 1485 N N . ILE A 1 208 ? -5.51100 10.16000 10.51500 1.000 119.47748 208 ILE A N 1
ATOM 1486 C CA . ILE A 1 208 ? -6.10100 11.45800 10.22400 1.000 119.69593 208 ILE A CA 1
ATOM 1487 C C . ILE A 1 208 ? -6.53700 12.19400 11.48500 1.000 119.25114 208 ILE A C 1
ATOM 1488 O O . ILE A 1 208 ? -6.97300 13.34800 11.40300 1.000 119.11691 208 ILE A O 1
ATOM 1493 N N . PHE A 1 209 ? -6.37900 11.59400 12.65600 1.000 114.87693 209 PHE A N 1
ATOM 1494 C CA . PHE A 1 209 ? -6.72900 12.29000 13.88200 1.000 114.87430 209 PHE A CA 1
ATOM 1495 C C . PHE A 1 209 ? -5.53900 13.12700 14.35600 1.000 114.21106 209 PHE A C 1
ATOM 1496 O O . PHE A 1 209 ? -4.51900 13.24000 13.67000 1.000 114.16895 209 PHE A O 1
ATOM 1504 N N . SER A 1 210 ? -5.66200 13.70200 15.55700 1.000 132.57642 210 SER A N 1
ATOM 1505 C CA . SER A 1 210 ? -4.86800 14.86100 15.96100 1.000 133.11333 210 SER A CA 1
ATOM 1506 C C . SER A 1 210 ? -3.36200 14.67000 15.81500 1.000 133.91606 210 SER A C 1
ATOM 1507 O O . SER A 1 210 ? -2.63400 15.66700 15.74700 1.000 139.18774 210 SER A O 1
ATOM 1510 N N . SER A 1 211 ? -2.87900 13.42500 15.76500 0.670 113.52940 211 SER A N 1
ATOM 1511 C CA . SER A 1 211 ? -1.44400 13.14000 15.68600 0.670 113.56098 211 SER A CA 1
ATOM 1512 C C . SER A 1 211 ? -0.70600 13.73700 16.88300 0.670 114.04262 211 SER A C 1
ATOM 1513 O O . SER A 1 211 ? 0.24800 14.50400 16.74100 0.670 112.96091 211 SER A O 1
ATOM 1516 N N . GLY A 1 212 ? -1.16600 13.37700 18.07900 0.680 104.77835 212 GLY A N 1
ATOM 1517 C CA . GLY A 1 212 ? -0.60400 13.91500 19.30100 0.680 105.81005 212 GLY A CA 1
ATOM 1518 C C . GLY A 1 212 ? -1.66700 14.41500 20.25700 0.680 106.53646 212 GLY A C 1
ATOM 1519 O O . GLY A 1 212 ? -1.35100 14.98300 21.30700 0.680 106.34170 212 GLY A O 1
ATOM 1520 N N . GLY A 1 213 ? -2.93500 14.21100 19.89800 1.000 108.26035 213 GLY A N 1
ATOM 1521 C CA . GLY A 1 213 ? -4.01700 14.61800 20.78000 1.000 108.75514 213 GLY A CA 1
ATOM 1522 C C . GLY A 1 213 ? -4.06400 13.80400 22.05700 1.000 109.23415 213 GLY A C 1
ATOM 1523 O O . GLY A 1 213 ? -4.36000 14.33400 23.13200 1.000 110.17637 213 GLY A O 1
ATOM 1524 N N . GLY A 1 214 ? -3.78400 12.50200 21.96000 1.000 92.70059 214 GLY A N 1
ATOM 1525 C CA . GLY A 1 214 ? -3.68400 11.68500 23.15600 1.000 92.41634 214 GLY A CA 1
ATOM 1526 C C . GLY A 1 214 ? -2.45100 12.00000 23.97400 1.000 92.89008 214 GLY A C 1
ATOM 1527 O O . GLY A 1 214 ? -2.45600 11.84700 25.19900 1.000 93.69018 214 GLY A O 1
ATOM 1528 N N . GLU A 1 215 ? -1.38200 12.44600 23.31400 1.000 101.22003 215 GLU A N 1
ATOM 1529 C CA . GLU A 1 215 ? -0.17700 12.85200 24.02700 1.000 101.50954 215 GLU A CA 1
ATOM 1530 C C . GLU A 1 215 ? -0.45200 14.05600 24.92100 1.000 103.33871 215 GLU A C 1
ATOM 1531 O O . GLU A 1 215 ? -0.10800 14.05700 26.10900 1.000 104.41778 215 GLU A O 1
ATOM 1537 N N . ILE A 1 216 ? -1.09100 15.08900 24.36500 1.000 103.39134 216 ILE A N 1
ATOM 1538 C CA . ILE A 1 216 ? -1.36100 16.29700 25.13600 1.000 104.72571 216 ILE A CA 1
ATOM 1539 C C . ILE A 1 216 ? -2.42700 16.04500 26.19700 1.000 105.96797 216 ILE A C 1
ATOM 1540 O O . ILE A 1 216 ? -2.38400 16.64400 27.27900 1.000 107.10232 216 ILE A O 1
ATOM 1545 N N . MET A 1 217 ? -3.39400 15.16400 25.92500 1.000 93.22960 217 MET A N 1
ATOM 1546 C CA . MET A 1 217 ? -4.42500 14.90300 26.92400 1.000 94.10865 217 MET A CA 1
ATOM 1547 C C . MET A 1 217 ? -3.84900 14.15400 28.12100 1.000 94.94296 217 MET A C 1
ATOM 1548 O O . MET A 1 217 ? -4.27300 14.37500 29.26100 1.000 96.25891 217 MET A O 1
ATOM 1553 N N . ALA A 1 218 ? -2.86800 13.27800 27.88400 1.000 64.42088 218 ALA A N 1
ATOM 1554 C CA . ALA A 1 218 ? -2.21800 12.58100 28.98900 1.000 63.94977 218 ALA A CA 1
ATOM 1555 C C . ALA A 1 218 ? -1.29100 13.50900 29.75800 1.000 65.52628 218 ALA A C 1
ATOM 1556 O O . ALA A 1 218 ? -1.11000 13.34000 30.96900 1.000 67.12647 218 ALA A O 1
ATOM 1558 N N . ASN A 1 219 ? -0.68900 14.48400 29.07400 1.000 71.40856 219 ASN A N 1
ATOM 1559 C CA . ASN A 1 219 ? 0.09100 15.50200 29.76600 1.000 72.50869 219 ASN A CA 1
ATOM 1560 C C . ASN A 1 219 ? -0.80100 16.33800 30.67400 1.000 74.08520 219 ASN A C 1
ATOM 1561 O O . ASN A 1 219 ? -0.45400 16.60600 31.82900 1.000 75.43536 219 ASN A O 1
ATOM 1566 N N . ASP A 1 220 ? -1.96900 16.74500 30.16800 1.000 79.63586 220 ASP A N 1
ATOM 1567 C CA . ASP A 1 220 ? -2.90600 17.53700 30.95600 1.000 81.79928 220 ASP A CA 1
ATOM 1568 C C . ASP A 1 220 ? -3.43100 16.78400 32.17400 1.000 81.81770 220 ASP A C 1
ATOM 1569 O O . ASP A 1 220 ? -3.85900 17.42100 33.14300 1.000 83.93112 220 ASP A O 1
ATOM 1574 N N . PHE A 1 221 ? -3.41400 15.45100 32.14700 1.000 82.59675 221 PHE A N 1
ATOM 1575 C CA . PHE A 1 221 ? -3.79000 14.63000 33.29100 1.000 83.54423 221 PHE A CA 1
ATOM 1576 C C . PHE A 1 221 ? -2.59800 14.23300 34.15200 1.000 84.99177 221 PHE A C 1
ATOM 1577 O O . PHE A 1 221 ? -2.78500 13.54600 35.16200 1.000 86.07611 221 PHE A O 1
ATOM 1585 N N . ASN A 1 222 ? -1.38600 14.64300 33.77100 1.000 80.35700 222 ASN A N 1
ATOM 1586 C CA . ASN A 1 222 ? -0.15400 14.25600 34.46200 1.000 81.42818 222 ASN A CA 1
ATOM 1587 C C . ASN A 1 222 ? -0.02100 12.74000 34.55800 1.000 81.23606 222 ASN A C 1
ATOM 1588 O O . ASN A 1 222 ? 0.37300 12.19600 35.59000 1.000 82.84151 222 ASN A O 1
ATOM 1593 N N . VAL A 1 223 ? -0.35600 12.04500 33.47800 1.000 73.54566 223 VAL A N 1
ATOM 1594 C CA . VAL A 1 223 ? -0.20000 10.59900 33.43300 1.000 72.56133 223 VAL A CA 1
ATOM 1595 C C . VAL A 1 223 ? 0.70300 10.23300 32.27000 1.000 70.26369 223 VAL A C 1
ATOM 1596 O O . VAL A 1 223 ? 0.75800 10.92500 31.24900 1.000 69.11618 223 VAL A O 1
ATOM 1600 N N . ARG A 1 224 ? 1.43600 9.14100 32.45200 1.000 69.21093 224 ARG A N 1
ATOM 1601 C CA . ARG A 1 224 ? 2.33500 8.66200 31.41700 1.000 66.08687 224 ARG A CA 1
ATOM 1602 C C . ARG A 1 224 ? 1.55600 8.36100 30.14600 1.000 62.79174 224 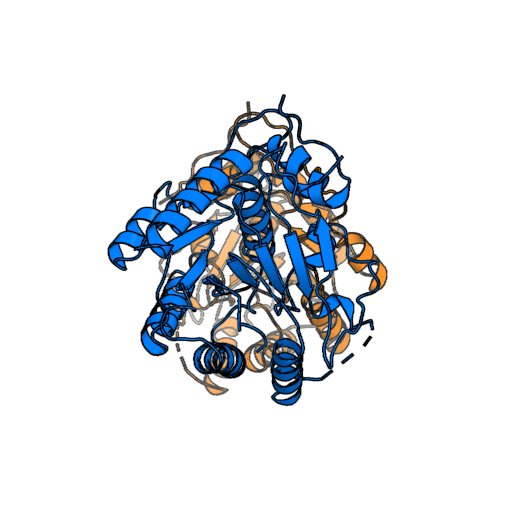ARG A C 1
ATOM 1603 O O . ARG A 1 224 ? 0.43600 7.84500 30.18900 1.000 62.44959 224 ARG A O 1
ATOM 1611 N N . PHE A 1 225 ? 2.13800 8.72500 29.01100 1.000 69.65572 225 PHE A N 1
ATOM 1612 C CA . PHE A 1 225 ? 1.61700 8.35800 27.70100 1.000 66.55272 225 PHE A CA 1
ATOM 1613 C C . PHE A 1 225 ? 2.54200 7.28700 27.13700 1.000 62.80227 225 PHE A C 1
ATOM 1614 O O . PHE A 1 225 ? 3.70000 7.56800 26.81000 1.000 62.42327 225 PHE A O 1
ATOM 1622 N N . LEU A 1 226 ? 2.03500 6.05800 27.03500 1.000 71.00062 226 LEU A N 1
ATOM 1623 C CA . LEU A 1 226 ? 2.89700 4.94300 26.66300 1.000 67.27122 226 LEU A CA 1
ATOM 1624 C C . LEU A 1 226 ? 3.08900 4.82800 25.15700 1.000 64.83672 226 LEU A C 1
ATOM 1625 O O . LEU A 1 226 ? 4.16600 4.41500 24.70800 1.000 63.09967 226 LEU A O 1
ATOM 1630 N N . GLY A 1 227 ? 2.09300 5.18300 24.36300 1.000 62.69699 227 GLY A N 1
ATOM 1631 C CA . GLY A 1 227 ? 2.29600 5.27100 22.93500 1.000 61.67318 227 GLY A CA 1
ATOM 1632 C C . GLY A 1 227 ? 1.02000 5.05200 22.14900 1.000 62.14166 227 GLY A C 1
ATOM 1633 O O . GLY A 1 227 ? -0.07800 4.96800 22.69400 1.000 63.52867 227 GLY A O 1
ATOM 1634 N N . ARG A 1 228 ? 1.21900 4.92800 20.84100 1.000 90.16607 228 ARG A N 1
ATOM 1635 C CA . ARG A 1 228 ? 0.17500 4.98000 19.83100 1.000 91.75837 228 ARG A CA 1
ATOM 1636 C C . ARG A 1 228 ? 0.23800 3.70300 19.00700 1.000 90.09501 228 ARG A C 1
ATOM 1637 O O . ARG A 1 228 ? 1.31200 3.33200 18.52100 1.000 88.38955 228 ARG A O 1
ATOM 1645 N N . VAL A 1 229 ? -0.89900 3.02500 18.85100 1.000 59.52029 229 VAL A N 1
ATOM 1646 C CA . VAL A 1 229 ? -0.95000 1.73100 18.18700 1.000 58.78863 229 VAL A CA 1
ATOM 1647 C C . VAL A 1 229 ? -1.95100 1.77500 17.03900 1.000 62.03902 229 VAL A C 1
ATOM 1648 O O . VAL A 1 229 ? -3.14900 1.95600 17.27300 1.000 63.94977 229 VAL A O 1
ATOM 1652 N N . PRO A 1 230 ? -1.52000 1.59600 15.79600 1.000 56.56994 230 PRO A N 1
ATOM 1653 C CA . PRO A 1 230 ? -2.44900 1.61600 14.66700 1.000 59.62294 230 PRO A CA 1
ATOM 1654 C C . PRO A 1 230 ? -3.10400 0.25800 14.46500 1.000 60.79150 230 PRO A C 1
ATOM 1655 O O . PRO A 1 230 ? -2.69100 -0.75800 15.02700 1.000 59.44660 230 PRO A O 1
ATOM 1659 N N . ILE A 1 231 ? -4.13600 0.25900 13.63000 1.000 60.84414 231 ILE A N 1
ATOM 1660 C CA . ILE A 1 231 ? -4.77100 -0.98100 13.20500 1.000 62.41275 231 ILE A CA 1
ATOM 1661 C C . ILE A 1 231 ? -3.91200 -1.62700 12.12800 1.000 63.80502 231 ILE A C 1
ATOM 1662 O O . ILE A 1 231 ? -3.50500 -0.96900 11.16400 1.000 64.53405 231 ILE A O 1
ATOM 1667 N N . ASP A 1 232 ? -3.60700 -2.90600 12.30700 1.000 54.86974 232 ASP A N 1
ATOM 1668 C CA . ASP A 1 232 ? -2.95300 -3.71700 11.28000 1.000 56.82523 232 ASP A CA 1
ATOM 1669 C C . ASP A 1 232 ? -3.82200 -4.94500 11.05700 1.000 59.40449 232 ASP A C 1
ATOM 1670 O O . ASP A 1 232 ? -3.83100 -5.85500 11.91200 1.000 58.71757 232 ASP A O 1
ATOM 1675 N N . PRO A 1 233 ? -4.55700 -5.02400 9.94700 1.000 58.15697 233 PRO A N 1
ATOM 1676 C CA . PRO A 1 233 ? -5.40400 -6.20400 9.72300 1.000 60.56252 233 PRO A CA 1
ATOM 1677 C C . PRO A 1 233 ? -4.61300 -7.49200 9.55400 1.000 62.20219 233 PRO A C 1
ATOM 1678 O O . PRO A 1 233 ? -5.18400 -8.57600 9.72500 1.000 63.63395 233 PRO A O 1
ATOM 1682 N N . GLN A 1 234 ? -3.31800 -7.41100 9.23600 1.000 68.11080 234 GLN A N 1
ATOM 1683 C CA . GLN A 1 234 ? -2.50700 -8.62000 9.15000 1.000 69.67941 234 GLN A CA 1
ATOM 1684 C C . GLN A 1 234 ? -2.26900 -9.23400 10.52300 1.000 68.27398 234 GLN A C 1
ATOM 1685 O O . GLN A 1 234 ? -2.06500 -10.44800 10.62800 1.000 69.33463 234 GLN A O 1
ATOM 1691 N N . PHE A 1 235 ? -2.27500 -8.41800 11.58000 1.000 72.63502 235 PHE A N 1
ATOM 1692 C CA . PHE A 1 235 ? -2.24400 -8.97800 12.92700 1.000 68.85562 235 PHE A CA 1
ATOM 1693 C C . PHE A 1 235 ? -3.43900 -9.89100 13.15500 1.000 69.71625 235 PHE A C 1
ATOM 1694 O O . PHE A 1 235 ? -3.30700 -10.95800 13.76400 1.000 69.32147 235 PHE A O 1
ATOM 1702 N N . LEU A 1 236 ? -4.61100 -9.49600 12.65300 1.000 72.24024 236 LEU A N 1
ATOM 1703 C CA . LEU A 1 236 ? -5.80400 -10.31800 12.82400 1.000 74.51157 236 LEU A CA 1
ATOM 1704 C C . LEU A 1 236 ? -5.71700 -11.60500 12.01400 1.000 79.11475 236 LEU A C 1
ATOM 1705 O O . LEU A 1 236 ? -6.11000 -12.67200 12.49800 1.000 81.12552 236 LEU A O 1
ATOM 1710 N N . VAL A 1 237 ? -5.20700 -11.53400 10.78000 1.000 72.59028 237 VAL A N 1
ATOM 1711 C CA . VAL A 1 237 ? -5.11400 -12.75000 9.97600 1.000 76.37758 237 VAL A CA 1
ATOM 1712 C C . VAL A 1 237 ? -4.03200 -13.67500 10.52100 1.000 75.34588 237 VAL A C 1
ATOM 1713 O O . VAL A 1 237 ? -4.09100 -14.89500 10.32100 1.000 77.69353 237 VAL A O 1
ATOM 1717 N N . LEU A 1 238 ? -3.03300 -13.12400 11.21800 1.000 70.47161 238 LEU A N 1
ATOM 1718 C CA . LEU A 1 238 ? -2.06700 -13.96600 11.91300 1.000 68.19502 238 LEU A CA 1
ATOM 1719 C C . LEU A 1 238 ? -2.70600 -14.63900 13.12000 1.000 66.92645 238 LEU A C 1
ATOM 1720 O O . LEU A 1 238 ? -2.51500 -15.84000 13.34700 1.000 67.55810 238 LEU A O 1
ATOM 1725 N N . ILE A 1 239 ? -3.47400 -13.87600 13.90000 1.000 69.02933 239 ILE A N 1
ATOM 1726 C CA . ILE A 1 239 ? -4.18700 -14.43900 15.04100 1.000 69.07144 239 ILE A CA 1
ATOM 1727 C C . ILE A 1 239 ? -5.17600 -15.50500 14.58800 1.000 74.35365 239 ILE A C 1
ATOM 1728 O O . ILE A 1 239 ? -5.42000 -16.48300 15.30600 1.000 74.94846 239 ILE A O 1
ATOM 1733 N N . GLU A 1 240 ? -5.73500 -15.35800 13.38800 1.000 80.18067 240 GLU A N 1
ATOM 1734 C CA . GLU A 1 240 ? -6.81000 -16.22500 12.92200 1.000 84.54172 240 GLU A CA 1
ATOM 1735 C C . GLU A 1 240 ? -6.33000 -17.40000 12.07900 1.000 86.38141 240 GLU A C 1
ATOM 1736 O O . GLU A 1 240 ? -6.88300 -18.49600 12.19300 1.000 88.10267 240 GLU A O 1
ATOM 1742 N N . THR A 1 241 ? -5.32600 -17.20000 11.22300 1.000 80.08855 241 THR A N 1
ATOM 1743 C CA . THR A 1 241 ? -4.88600 -18.23500 10.29600 1.000 82.02036 241 THR A CA 1
ATOM 1744 C C . THR A 1 241 ? -3.42100 -18.62000 10.45600 1.000 78.89104 241 THR A C 1
ATOM 1745 O O . THR A 1 241 ? -2.94500 -19.49000 9.71700 1.000 79.72008 241 THR A O 1
ATOM 1749 N N . GLY A 1 242 ? -2.69200 -18.00000 11.38100 1.000 72.65608 242 GLY A N 1
ATOM 1750 C CA . GLY A 1 242 ? -1.28000 -18.28900 11.52600 1.000 69.65835 242 GLY A CA 1
ATOM 1751 C C . GLY A 1 242 ? -0.40500 -17.83300 10.38100 1.000 69.87943 242 GLY A C 1
ATOM 1752 O O . GLY A 1 242 ? 0.76000 -18.23600 10.31400 1.000 67.83182 242 GLY A O 1
ATOM 1753 N N . LYS A 1 243 ? -0.92400 -17.00700 9.47600 1.000 80.70968 243 LYS A N 1
ATOM 1754 C CA . LYS A 1 243 ? -0.12800 -16.50600 8.36600 1.000 80.64914 243 LYS A CA 1
ATOM 1755 C C . LYS A 1 243 ? 0.81300 -15.41100 8.85300 1.000 76.73815 243 LYS A C 1
ATOM 1756 O O . LYS A 1 243 ? 0.38700 -14.47400 9.53600 1.000 75.91173 243 LYS A O 1
ATOM 1762 N N . ARG A 1 244 ? 2.09000 -15.53500 8.50900 1.000 92.59005 244 ARG A N 1
ATOM 1763 C CA . ARG A 1 244 ? 3.06100 -14.51000 8.87300 1.000 88.67905 244 ARG A CA 1
ATOM 1764 C C . ARG A 1 244 ? 2.74600 -13.21800 8.12900 1.000 89.37124 244 ARG A C 1
ATOM 1765 O O . ARG A 1 244 ? 2.52000 -13.24800 6.91300 1.000 91.73731 244 ARG A O 1
ATOM 1773 N N . PRO A 1 245 ? 2.71300 -12.07300 8.81100 1.000 89.21333 245 PRO A N 1
ATOM 1774 C CA . PRO A 1 245 ? 2.45000 -10.80000 8.12200 1.000 89.60548 245 PRO A CA 1
ATOM 1775 C C . PRO A 1 245 ? 3.59500 -10.43300 7.18800 1.000 88.25795 245 PRO A C 1
ATOM 1776 O O . PRO A 1 245 ? 4.73400 -10.25000 7.62200 1.000 84.96808 245 PRO A O 1
ATOM 1780 N N . ARG A 1 246 ? 3.28600 -10.33500 5.89800 1.000 95.22458 246 ARG A N 1
ATOM 1781 C CA . ARG A 1 246 ? 4.21500 -9.84600 4.89000 1.000 94.45080 246 ARG A CA 1
ATOM 1782 C C . ARG A 1 246 ? 3.79700 -8.44200 4.47500 1.000 94.46659 246 ARG A C 1
ATOM 1783 O O . ARG A 1 246 ? 2.60200 -8.13300 4.41900 1.000 96.52473 246 ARG A O 1
ATOM 1791 N N . TYR A 1 247 ? 4.78100 -7.59200 4.18300 1.000 76.21440 247 TYR A N 1
ATOM 1792 C CA . TYR A 1 247 ? 4.53800 -6.17200 3.93000 1.000 75.78277 247 TYR A CA 1
ATOM 1793 C C . TYR A 1 247 ? 5.15000 -5.73600 2.60500 1.000 78.47520 247 TYR A C 1
ATOM 1794 O O . TYR A 1 247 ? 6.30100 -5.27700 2.55900 1.000 78.82787 247 TYR A O 1
ATOM 1803 N N . PRO A 1 248 ? 4.40400 -5.86200 1.49500 1.000 106.19958 248 PRO A N 1
ATOM 1804 C CA . PRO A 1 248 ? 4.81000 -5.30200 0.20100 1.000 107.01283 248 PRO A CA 1
ATOM 1805 C C . PRO A 1 248 ? 4.99600 -3.79000 0.26400 1.000 105.69952 248 PRO A C 1
ATOM 1806 O O . PRO A 1 248 ? 6.08400 -3.32900 0.60600 1.000 107.34971 248 PRO A O 1
ATOM 1810 N N . SER A 1 278 ? 5.62300 -21.98700 12.99100 1.000 96.05099 278 SER A N 1
ATOM 1811 C CA . SER A 1 278 ? 5.99100 -22.20600 14.38400 1.000 93.45331 278 SER A CA 1
ATOM 1812 C C . SER A 1 278 ? 5.10400 -21.40500 15.34300 1.000 92.77691 278 SER A C 1
ATOM 1813 O O . SER A 1 278 ? 3.88800 -21.32600 15.15900 1.000 94.55344 278 SER A O 1
ATOM 1816 N N . LEU A 1 279 ? 5.71700 -20.81000 16.36200 1.000 68.18449 279 LEU A N 1
ATOM 1817 C CA . LEU A 1 279 ? 4.96400 -20.23500 17.46700 1.000 67.63969 279 LEU A CA 1
ATOM 1818 C C . LEU A 1 279 ? 4.44500 -18.84200 17.13400 1.000 67.00277 279 LEU A C 1
ATOM 1819 O O . LEU A 1 279 ? 5.04600 -18.09700 16.35400 1.000 65.98949 279 LEU A O 1
ATOM 1824 N N . LEU A 1 280 ? 3.30600 -18.50000 17.74500 1.000 66.91855 280 LEU A N 1
ATOM 1825 C CA . LEU A 1 280 ? 2.73600 -17.16700 17.57500 1.000 66.07108 280 LEU A CA 1
ATOM 1826 C C . LEU A 1 280 ? 3.70100 -16.09200 18.05100 1.000 62.67857 280 LEU A C 1
ATOM 1827 O O . LEU A 1 280 ? 3.84600 -15.04900 17.40400 1.000 61.46790 280 LEU A O 1
ATOM 1832 N N . VAL A 1 281 ? 4.38000 -16.33400 19.17600 1.000 75.65118 281 VAL A N 1
ATOM 1833 C CA . VAL A 1 281 ? 5.30600 -15.34500 19.71900 1.000 72.83505 281 VAL A CA 1
ATOM 1834 C C . VAL A 1 281 ? 6.41800 -15.03300 18.72400 1.000 71.86388 281 VAL A C 1
ATOM 1835 O O . VAL A 1 281 ? 6.93400 -13.90800 18.69000 1.000 69.68993 281 VAL A O 1
ATOM 1839 N N . ASP A 1 282 ? 6.79000 -16.00100 17.88500 1.000 80.01486 282 ASP A N 1
ATOM 1840 C CA . ASP A 1 282 ? 7.84800 -15.78500 16.90500 1.000 79.53059 282 ASP A CA 1
ATOM 1841 C C . ASP A 1 282 ? 7.31700 -15.26200 15.57500 1.000 80.56229 282 ASP A C 1
ATOM 1842 O O . ASP A 1 282 ? 7.95800 -14.41100 14.95100 1.000 79.43847 282 ASP A O 1
ATOM 1847 N N . LYS A 1 283 ? 6.16100 -15.75400 15.12000 1.000 74.56420 283 LYS A N 1
ATOM 1848 C CA . LYS A 1 283 ? 5.55200 -15.19000 13.91900 1.000 76.30915 283 LYS A CA 1
ATOM 1849 C C . LYS A 1 283 ? 5.18900 -13.72600 14.13000 1.000 74.49841 283 LYS A C 1
ATOM 1850 O O . LYS A 1 283 ? 5.33100 -12.90200 13.21900 1.000 74.83002 283 LYS A O 1
ATOM 1856 N N . TYR A 1 284 ? 4.72900 -13.38600 15.33600 1.000 65.82368 284 TYR A N 1
ATOM 1857 C CA . TYR A 1 284 ? 4.37000 -12.01200 15.66400 1.000 63.50761 284 TYR A CA 1
ATOM 1858 C C . TYR A 1 284 ? 5.54200 -11.05300 15.50000 1.000 60.91783 284 TYR A C 1
ATOM 1859 O O . TYR A 1 284 ? 5.32200 -9.84800 15.32200 1.000 59.70453 284 TYR A O 1
ATOM 1868 N N . ARG A 1 285 ? 6.77800 -11.56000 15.54900 1.000 76.99607 285 ARG A N 1
ATOM 1869 C CA . ARG A 1 285 ? 7.94600 -10.72500 15.29500 1.000 75.40641 285 ARG A CA 1
ATOM 1870 C C . ARG A 1 285 ? 7.92000 -10.10200 13.90500 1.000 76.60655 285 ARG A C 1
ATOM 1871 O O . ARG A 1 285 ? 8.60900 -9.10200 13.67400 1.000 75.40904 285 ARG A O 1
ATOM 1879 N N . ASP A 1 286 ? 7.14100 -10.66300 12.98000 1.000 67.93972 286 ASP A N 1
ATOM 1880 C CA . ASP A 1 286 ? 7.01500 -10.13600 11.62700 1.000 69.88733 286 ASP A CA 1
ATOM 1881 C C . ASP A 1 286 ? 5.84500 -9.17300 11.46400 1.000 70.77428 286 ASP A C 1
ATOM 1882 O O . ASP A 1 286 ? 5.60200 -8.70200 10.34800 1.000 72.81663 286 ASP A O 1
ATOM 1887 N N . CYS A 1 287 ? 5.11700 -8.87700 12.53700 1.000 64.78408 287 CYS A N 1
ATOM 1888 C CA . CYS A 1 287 ? 4.00400 -7.94100 12.48700 1.000 65.58944 287 CYS A CA 1
ATOM 1889 C C . CYS A 1 287 ? 4.50800 -6.53100 12.77000 1.000 62.72857 287 CYS A C 1
ATOM 1890 O O . CYS A 1 287 ? 5.32000 -6.32900 13.68100 1.000 59.59925 287 CYS A O 1
ATOM 1893 N N . SER A 1 288 ? 4.02800 -5.56100 11.98500 1.000 65.39995 288 SER A N 1
ATOM 1894 C CA . SER A 1 288 ? 4.47300 -4.17900 12.14700 1.000 63.46287 288 SER A CA 1
ATOM 1895 C C . SER A 1 288 ? 4.21600 -3.65400 13.55500 1.000 60.61253 288 SER A C 1
ATOM 1896 O O . SER A 1 288 ? 4.93800 -2.77000 14.03000 1.000 58.69388 288 SER A O 1
ATOM 1899 N N . LEU A 1 289 ? 3.19700 -4.18200 14.23600 1.000 60.39935 289 LEU A N 1
ATOM 1900 C CA . LEU A 1 289 ? 2.89000 -3.72700 15.58400 1.000 57.73587 289 LEU A CA 1
ATOM 1901 C C . LEU A 1 289 ? 3.94400 -4.15300 16.59700 1.000 54.73025 289 LEU A C 1
ATOM 1902 O O . LEU A 1 289 ? 3.98700 -3.58900 17.69600 1.000 52.88529 289 LEU A O 1
ATOM 1907 N N . ALA A 1 290 ? 4.79700 -5.13200 16.25500 1.000 64.73671 290 ALA A N 1
ATOM 1908 C CA . ALA A 1 290 ? 5.70700 -5.68400 17.25800 1.000 63.02861 290 ALA A CA 1
ATOM 1909 C C . ALA A 1 290 ? 6.74800 -4.67200 17.72300 1.000 61.84163 290 ALA A C 1
ATOM 1910 O O . ALA A 1 290 ? 6.96600 -4.56900 18.94300 1.000 60.77044 290 ALA A O 1
ATOM 1912 N N . PRO A 1 291 ? 7.41700 -3.90400 16.84900 1.000 55.83038 291 PRO A N 1
ATOM 1913 C CA . PRO A 1 291 ? 8.34300 -2.88300 17.37200 1.000 55.39612 291 PRO A CA 1
ATOM 1914 C C . PRO A 1 291 ? 7.64900 -1.81900 18.20000 1.000 54.89869 291 PRO A C 1
ATOM 1915 O O . PRO A 1 291 ? 8.26800 -1.25300 19.11100 1.000 54.77762 291 PRO A O 1
ATOM 1919 N N . ILE A 1 292 ? 6.37900 -1.53000 17.91400 1.000 63.75764 292 ILE A N 1
ATOM 1920 C CA . ILE A 1 292 ? 5.63500 -0.57000 18.72200 1.000 63.76554 292 ILE A CA 1
ATOM 1921 C C . ILE A 1 292 ? 5.44800 -1.10400 20.13600 1.000 62.41011 292 ILE A C 1
ATOM 1922 O O . ILE A 1 292 ? 5.65100 -0.38700 21.12400 1.000 62.65751 292 ILE A O 1
ATOM 1927 N N . PHE A 1 293 ? 5.06200 -2.37300 20.25500 1.000 57.42531 293 PHE A N 1
ATOM 1928 C CA . PHE A 1 293 ? 4.84600 -2.94900 21.57300 1.000 56.51730 293 PHE A CA 1
ATOM 1929 C C . PHE A 1 293 ? 6.14500 -3.27600 22.29200 1.000 56.88840 293 PHE A C 1
ATOM 1930 O O . PHE A 1 293 ? 6.14200 -3.36500 23.52400 1.000 57.31740 293 PHE A O 1
ATOM 1938 N N . ARG A 1 294 ? 7.25400 -3.44400 21.56700 1.000 71.13221 294 ARG A N 1
ATOM 1939 C CA . ARG A 1 294 ? 8.53900 -3.56000 22.24400 1.000 72.22708 294 ARG A CA 1
ATOM 1940 C C . ARG A 1 294 ? 8.85700 -2.28300 23.01200 1.000 73.27457 294 ARG A C 1
ATOM 1941 O O . ARG A 1 294 ? 9.31400 -2.33500 24.16000 1.000 74.70633 294 ARG A O 1
ATOM 1949 N N . ALA A 1 295 ? 8.59600 -1.12300 22.40200 1.000 67.59231 295 ALA A N 1
ATOM 1950 C CA . ALA A 1 295 ? 8.88200 0.14500 23.06600 1.000 69.32673 295 ALA A CA 1
ATOM 1951 C C . ALA A 1 295 ? 7.89800 0.41500 24.20000 1.000 69.91365 295 ALA A C 1
ATOM 1952 O O . ALA A 1 295 ? 8.29300 0.89400 25.27000 1.000 72.16392 295 ALA A O 1
ATOM 1954 N N . ILE A 1 296 ? 6.61400 0.11600 23.98900 1.000 56.32781 296 ILE A N 1
ATOM 1955 C CA . ILE A 1 296 ? 5.62700 0.31800 25.04800 1.000 57.07263 296 ILE A CA 1
ATOM 1956 C C . ILE A 1 296 ? 5.94600 -0.57200 26.24300 1.000 57.78851 296 ILE A C 1
ATOM 1957 O O . ILE A 1 296 ? 6.02000 -0.10500 27.38600 1.000 60.64148 296 ILE A O 1
ATOM 1962 N N . THR A 1 297 ? 6.14600 -1.86600 25.99000 1.000 59.57820 297 THR A N 1
ATOM 1963 C CA . THR A 1 297 ? 6.52500 -2.79900 27.04600 1.000 61.39157 297 THR A CA 1
ATOM 1964 C C . THR A 1 297 ? 7.73100 -2.29600 27.83000 1.000 64.88410 297 THR A C 1
ATOM 1965 O O . THR A 1 297 ? 7.72800 -2.29800 29.06600 1.000 68.15028 297 THR A O 1
ATOM 1969 N N . ALA A 1 298 ? 8.77100 -1.85200 27.12000 1.000 53.55379 298 ALA A N 1
ATOM 1970 C CA . ALA A 1 298 ? 9.98800 -1.40200 27.78900 1.000 56.95683 298 ALA A CA 1
ATOM 1971 C C . ALA A 1 298 ? 9.71000 -0.23000 28.72300 1.000 59.96772 298 ALA A C 1
ATOM 1972 O O . ALA A 1 298 ? 10.22800 -0.18500 29.84500 1.000 63.99188 298 ALA A O 1
ATOM 1974 N N . ASP A 1 299 ? 8.89000 0.72800 28.28100 1.000 72.26130 299 ASP A N 1
ATOM 1975 C CA . ASP A 1 299 ? 8.54000 1.84600 29.15100 1.000 75.71434 299 ASP A CA 1
ATOM 1976 C C . ASP A 1 299 ? 7.76800 1.37100 30.37600 1.000 77.97514 299 ASP A C 1
ATOM 1977 O O . ASP A 1 299 ? 8.00100 1.85300 31.49100 1.000 82.68886 299 ASP A O 1
ATOM 1982 N N . VAL A 1 300 ? 6.84400 0.42300 30.18700 1.000 56.40413 300 VAL A N 1
ATOM 1983 C CA . VAL A 1 300 ? 6.10100 -0.12800 31.31800 1.000 58.40437 300 VAL A CA 1
ATOM 1984 C C . VAL A 1 300 ? 7.05100 -0.76700 32.32100 1.000 62.88912 300 VAL A C 1
ATOM 1985 O O . VAL A 1 300 ? 6.90200 -0.59400 33.53600 1.000 67.71338 300 VAL A O 1
ATOM 1989 N N . VAL A 1 301 ? 8.04600 -1.50900 31.83000 1.000 58.66230 301 VAL A N 1
ATOM 1990 C CA . VAL A 1 301 ? 8.97500 -2.19300 32.72500 1.000 63.57868 301 VAL A CA 1
ATOM 1991 C C . VAL A 1 301 ? 9.77800 -1.18500 33.53800 1.000 68.47663 301 VAL A C 1
ATOM 1992 O O . VAL A 1 301 ? 9.99400 -1.37000 34.74300 1.000 74.16942 301 VAL A O 1
ATOM 1996 N N . VAL A 1 302 ? 10.22800 -0.10100 32.90200 1.000 67.08962 302 VAL A N 1
ATOM 1997 C CA . VAL A 1 302 ? 10.96200 0.92900 33.63500 1.000 71.25065 302 VAL A CA 1
ATOM 1998 C C . VAL A 1 302 ? 10.07300 1.55800 34.70200 1.000 75.29061 302 VAL A C 1
ATOM 1999 O O . VAL A 1 302 ? 10.50600 1.78800 35.83900 1.000 80.28594 302 VAL A O 1
ATOM 2003 N N . ALA A 1 303 ? 8.81500 1.83900 34.35700 1.000 69.15829 303 ALA A N 1
ATOM 2004 C CA . ALA A 1 303 ? 7.89600 2.41300 35.33200 1.000 72.95085 303 ALA A CA 1
ATOM 2005 C C . ALA A 1 303 ? 7.63200 1.44500 36.47800 1.000 76.97239 303 ALA A C 1
ATOM 2006 O O . ALA A 1 303 ? 7.50400 1.86100 37.63600 1.000 82.01246 303 ALA A O 1
ATOM 2008 N N . VAL A 1 304 ? 7.56100 0.14600 36.17600 1.000 73.82727 304 VAL A N 1
ATOM 2009 C CA . VAL A 1 304 ? 7.20800 -0.84100 37.19300 1.000 76.91185 304 VAL A CA 1
ATOM 2010 C C . VAL A 1 304 ? 8.28800 -0.92000 38.26500 1.000 84.33116 304 VAL A C 1
ATOM 2011 O O . VAL A 1 304 ? 8.00400 -0.80900 39.46300 1.000 87.64735 304 VAL A O 1
ATOM 2015 N N . GLU A 1 305 ? 9.54100 -1.10200 37.85500 1.000 97.76699 305 GLU A N 1
ATOM 2016 C CA . GLU A 1 305 ? 10.62500 -1.35600 38.79400 1.000 100.18043 305 GLU A CA 1
ATOM 2017 C C . GLU A 1 305 ? 11.16500 -0.08400 39.45100 1.000 101.94643 305 GLU A C 1
ATOM 2018 O O . GLU A 1 305 ? 12.24300 -0.12700 40.05600 1.000 102.15172 305 GLU A O 1
ATOM 2024 N N . GLN A 1 306 ? 10.44900 1.03400 39.35900 1.000 108.16034 306 GLN A N 1
ATOM 2025 C CA . GLN A 1 306 ? 10.84900 2.25400 40.05200 1.000 109.36838 306 GLN A CA 1
ATOM 2026 C C . GLN A 1 306 ? 9.70300 2.78200 40.90900 1.000 111.45020 306 GLN A C 1
ATOM 2027 O O . GLN A 1 306 ? 8.85300 2.01800 41.36500 1.000 113.01092 306 GLN A O 1
ATOM 2033 N N . MET B 1 1 ? -49.94900 16.54100 10.88500 1.000 121.53036 1 MET B N 1
ATOM 2034 C CA . MET B 1 1 ? -49.86200 17.97700 10.64500 1.000 116.66399 1 MET B CA 1
ATOM 2035 C C . MET B 1 1 ? -48.49200 18.37700 10.11200 1.000 110.00793 1 MET B C 1
ATOM 2036 O O . MET B 1 1 ? -48.38600 19.19500 9.20200 1.000 106.94440 1 MET B O 1
ATOM 2041 N N . SER B 1 2 ? -47.43900 17.80400 10.69600 1.000 101.98328 2 SER B N 1
ATOM 2042 C CA . SER B 1 2 ? -46.07800 18.10900 10.27400 1.000 96.47209 2 SER B CA 1
ATOM 2043 C C . SER B 1 2 ? -45.58200 17.14800 9.20200 1.000 98.46444 2 SER B C 1
ATOM 2044 O O . SER B 1 2 ? -44.88500 17.56500 8.27000 1.000 94.29815 2 SER B O 1
ATOM 2047 N N . LEU B 1 3 ? -45.93300 15.86800 9.31800 1.000 78.56205 3 LEU B N 1
ATOM 2048 C CA . LEU B 1 3 ? -45.50600 14.83900 8.38100 1.000 79.24898 3 LEU B CA 1
ATOM 2049 C C . LEU B 1 3 ? -46.59300 14.47800 7.37600 1.000 77.76459 3 LEU B C 1
ATOM 2050 O O . LEU B 1 3 ? -46.50100 13.43200 6.72500 1.000 72.83505 3 LEU B O 1
ATOM 2055 N N . SER B 1 4 ? -47.61600 15.32400 7.23000 1.000 72.95085 4 SER B N 1
ATOM 2056 C CA . SER B 1 4 ? -48.76100 14.97700 6.39400 1.000 71.45067 4 SER B CA 1
ATOM 2057 C C . SER B 1 4 ? -48.40700 14.88800 4.91400 1.000 65.60260 4 SER B C 1
ATOM 2058 O O . SER B 1 4 ? -49.19500 14.33700 4.13900 1.000 63.76028 4 SER B O 1
ATOM 2061 N N . GLN B 1 5 ? -47.25400 15.41900 4.49800 1.000 75.82225 5 GLN B N 1
ATOM 2062 C CA . GLN B 1 5 ? -46.81500 15.30900 3.11100 1.000 70.04787 5 GLN B CA 1
ATOM 2063 C C . GLN B 1 5 ? -45.41500 14.70800 3.00800 1.000 66.52903 5 GLN B C 1
ATOM 2064 O O . GLN B 1 5 ? -44.71900 14.93400 2.00900 1.000 62.43117 5 GLN B O 1
ATOM 2070 N N . VAL B 1 6 ? -44.98600 13.95900 4.02300 1.000 61.42052 6 VAL B N 1
ATOM 2071 C CA . VAL B 1 6 ? -43.73700 13.20600 3.98500 1.000 58.11223 6 VAL B CA 1
ATOM 2072 C C . VAL B 1 6 ? -44.06800 11.78700 3.54100 1.000 55.72247 6 VAL B C 1
ATOM 2073 O O . VAL B 1 6 ? -44.76700 11.05400 4.25200 1.000 57.02263 6 VAL B O 1
ATOM 2077 N N . LYS B 1 7 ? -43.56500 11.39400 2.36800 1.000 67.79760 7 LYS B N 1
ATOM 2078 C CA . LYS B 1 7 ? -43.95200 10.10800 1.79100 1.000 66.19741 7 LYS B CA 1
ATOM 2079 C C . LYS B 1 7 ? -43.43400 8.93900 2.62200 1.000 65.03938 7 LYS B C 1
ATOM 2080 O O . LYS B 1 7 ? -44.20400 8.05700 3.01700 1.000 64.80514 7 LYS B O 1
ATOM 2086 N N . HIS B 1 8 ? -42.13400 8.91000 2.89500 1.000 62.77068 8 HIS B N 1
ATOM 2087 C CA . HIS B 1 8 ? -41.49400 7.74500 3.48900 1.000 61.61002 8 HIS B CA 1
ATOM 2088 C C . HIS B 1 8 ? -40.65200 8.16400 4.68500 1.000 63.12336 8 HIS B C 1
ATOM 2089 O O . HIS B 1 8 ? -39.86300 9.10900 4.59200 1.000 63.53130 8 HIS B O 1
ATOM 2096 N N . ILE B 1 9 ? -40.81400 7.46100 5.80000 1.000 69.57413 9 ILE B N 1
ATOM 2097 C CA . ILE B 1 9 ? -40.01300 7.68100 6.99700 1.000 71.93757 9 ILE B CA 1
ATOM 2098 C C . ILE B 1 9 ? -39.18900 6.42600 7.24800 1.000 70.31896 9 ILE B C 1
ATOM 2099 O O . ILE B 1 9 ? -39.74200 5.32600 7.35500 1.000 69.03459 9 ILE B O 1
ATOM 2104 N N . ILE B 1 10 ? -37.87400 6.58900 7.33800 1.000 66.64220 10 ILE B N 1
ATOM 2105 C CA . ILE B 1 10 ? -36.95000 5.49600 7.61500 1.000 65.90001 10 ILE B CA 1
ATOM 2106 C C . ILE B 1 10 ? -36.21600 5.81100 8.91000 1.000 69.91891 10 ILE B C 1
ATOM 2107 O O . ILE B 1 10 ? -35.68200 6.91400 9.07000 1.000 72.05864 10 ILE B O 1
ATOM 2112 N N . LEU B 1 11 ? -36.19800 4.85000 9.83100 1.000 72.13760 11 LEU B N 1
ATOM 2113 C CA . LEU B 1 11 ? -35.45200 4.96400 11.07600 1.000 75.97227 11 LEU B CA 1
ATOM 2114 C C . LEU B 1 11 ? -34.10100 4.28700 10.91500 1.000 76.17492 11 LEU B C 1
ATOM 2115 O O . LEU B 1 11 ? -34.01700 3.17600 10.39200 1.000 73.50618 11 LEU B O 1
ATOM 2120 N N . VAL B 1 12 ? -33.04600 4.95500 11.36400 1.000 55.70668 12 VAL B N 1
ATOM 2121 C CA . VAL B 1 12 ? -31.69500 4.40800 11.33400 1.000 55.21715 12 VAL B CA 1
ATOM 2122 C C . VAL B 1 12 ? -31.37200 3.96000 12.75000 1.000 57.57796 12 VAL B C 1
ATOM 2123 O O . VAL B 1 12 ? -31.32200 4.78600 13.66900 1.000 58.67019 12 VAL B O 1
ATOM 2127 N N . LEU B 1 13 ? -31.16000 2.65700 12.92500 1.000 63.51288 13 LEU B N 1
ATOM 2128 C CA . LEU B 1 13 ? -31.10300 2.02000 14.23200 1.000 65.73946 13 LEU B CA 1
ATOM 2129 C C . LEU B 1 13 ? -29.70800 1.48300 14.53500 1.000 66.70800 13 LEU B C 1
ATOM 2130 O O . LEU B 1 13 ? -28.91900 1.18000 13.63500 1.000 66.50271 13 LEU B O 1
ATOM 2135 N N . SER B 1 14 ? -29.42900 1.35200 15.83200 1.000 73.55092 14 SER B N 1
ATOM 2136 C CA . SER B 1 14 ? -28.19700 0.76100 16.33300 1.000 75.10637 14 SER B CA 1
ATOM 2137 C C . SER B 1 14 ? -28.45500 0.22000 17.72900 1.000 73.23246 14 SER B C 1
ATOM 2138 O O . SER B 1 14 ? -29.21200 0.81500 18.50300 1.000 72.73504 14 SER B O 1
ATOM 2141 N N . GLY B 1 15 ? -27.82900 -0.91100 18.03900 1.000 96.63001 15 GLY B N 1
ATOM 2142 C CA . GLY B 1 15 ? -27.91700 -1.47900 19.36700 1.000 95.23510 15 GLY B CA 1
ATOM 2143 C C . GLY B 1 15 ? -26.84300 -0.94000 20.28600 1.000 95.41144 15 GLY B C 1
ATOM 2144 O O . GLY B 1 15 ? -26.96000 -1.02400 21.51300 1.000 96.01414 15 GLY B O 1
ATOM 2145 N N . LYS B 1 16 ? -25.78500 -0.38900 19.69900 1.000 108.50775 16 LYS B N 1
ATOM 2146 C CA . LYS B 1 16 ? -24.72400 0.23700 20.47200 1.000 108.55249 16 LYS B CA 1
ATOM 2147 C C . LYS B 1 16 ? -24.13700 1.38500 19.66800 1.000 110.39482 16 LYS B C 1
ATOM 2148 O O . LYS B 1 16 ? -24.01700 1.29900 18.44300 1.000 112.39242 16 LYS B O 1
ATOM 2154 N N . GLY B 1 17 ? -23.78900 2.46200 20.36600 1.000 72.58502 17 GLY B N 1
ATOM 2155 C CA . GLY B 1 17 ? -23.13000 3.57500 19.72200 1.000 70.74269 17 GLY B CA 1
ATOM 2156 C C . GLY B 1 17 ? -21.67600 3.27900 19.41100 1.000 70.51898 17 GLY B C 1
ATOM 2157 O O . GLY B 1 17 ? -21.07000 2.34100 19.93000 1.000 72.15865 17 GLY B O 1
ATOM 2158 N N . GLY B 1 18 ? -21.10400 4.10800 18.54300 1.000 78.70944 18 GLY B N 1
ATOM 2159 C CA . GLY B 1 18 ? -19.74900 3.90900 18.08200 1.000 80.10961 18 GLY B CA 1
ATOM 2160 C C . GLY B 1 18 ? -19.63100 3.13700 16.78900 1.000 82.14932 18 GLY B C 1
ATOM 2161 O O . GLY B 1 18 ? -18.50800 2.84700 16.35900 1.000 83.46264 18 GLY B O 1
ATOM 2162 N N . VAL B 1 19 ? -20.75700 2.79200 16.15500 1.000 66.32111 19 VAL B N 1
ATOM 2163 C CA . VAL B 1 19 ? -20.74300 2.08500 14.88000 1.000 65.82368 19 VAL B CA 1
ATOM 2164 C C . VAL B 1 19 ? -20.71400 3.02800 13.68500 1.000 64.50510 19 VAL B C 1
ATOM 2165 O O . VAL B 1 19 ? -20.73900 2.55800 12.53900 1.000 64.02347 19 VAL B O 1
ATOM 2169 N N . GLY B 1 20 ? -20.65900 4.33900 13.91000 1.000 60.41777 20 GLY B N 1
ATOM 2170 C CA . GLY B 1 20 ? -20.76000 5.27700 12.81000 1.000 59.06234 20 GLY B CA 1
ATOM 2171 C C . GLY B 1 20 ? -22.14300 5.34700 12.20800 1.000 57.21212 20 GLY B C 1
ATOM 2172 O O . GLY B 1 20 ? -22.28100 5.57200 11.00200 1.000 55.86196 20 GLY B O 1
ATOM 2173 N N . LYS B 1 21 ? -23.17900 5.14500 13.02300 1.000 71.81651 21 LYS B N 1
ATOM 2174 C CA . LYS B 1 21 ? -24.54200 5.15600 12.51000 1.000 71.74281 21 LYS B CA 1
ATOM 2175 C C . LYS B 1 21 ? -24.94100 6.53900 12.01300 1.000 70.89534 21 LYS B C 1
ATOM 2176 O O . LYS B 1 21 ? -25.73600 6.65400 11.07400 1.000 71.08221 21 LYS B O 1
ATOM 2182 N N . SER B 1 22 ? -24.40400 7.59600 12.62300 1.000 58.12539 22 SER B N 1
ATOM 2183 C CA . SER B 1 22 ? -24.69500 8.93700 12.13500 1.000 57.17791 22 SER B CA 1
ATOM 2184 C C . SER B 1 22 ? -23.96800 9.22400 10.82600 1.000 57.22265 22 SER B C 1
ATOM 2185 O O . SER B 1 22 ? -24.44900 10.02200 10.01500 1.000 56.63047 22 SER B O 1
ATOM 2188 N N . SER B 1 23 ? -22.81400 8.58700 10.60100 1.000 59.42028 23 SER B N 1
ATOM 2189 C CA . SER B 1 23 ? -22.18600 8.64300 9.28400 1.000 59.90981 23 SER B CA 1
ATOM 2190 C C . SER B 1 23 ? -23.05600 7.95900 8.24100 1.000 60.69938 23 SER B C 1
ATOM 2191 O O . SER B 1 23 ? -23.22600 8.47500 7.12900 1.000 60.53621 23 SER B O 1
ATOM 2194 N N . VAL B 1 24 ? -23.61300 6.79300 8.58500 1.000 52.27995 24 VAL B N 1
ATOM 2195 C CA . VAL B 1 24 ? -24.47300 6.06300 7.65700 1.000 53.48273 24 VAL B CA 1
ATOM 2196 C C . VAL B 1 24 ? -25.69200 6.90100 7.29000 1.000 52.95109 24 VAL B C 1
ATOM 2197 O O . VAL B 1 24 ? -26.06600 7.00300 6.11500 1.000 53.80645 24 VAL B O 1
ATOM 2201 N N . THR B 1 25 ? -26.32800 7.51500 8.29100 1.000 52.70895 25 THR B N 1
ATOM 2202 C CA . THR B 1 25 ? -27.48500 8.36800 8.02900 1.000 52.11678 25 THR B CA 1
ATOM 2203 C C . THR B 1 25 ? -27.12500 9.51200 7.08900 1.000 51.22719 25 THR B C 1
ATOM 2204 O O . THR B 1 25 ? -27.86300 9.81000 6.14200 1.000 51.62724 25 THR B O 1
ATOM 2208 N N . THR B 1 26 ? -25.99300 10.17000 7.34500 1.000 49.67964 26 THR B N 1
ATOM 2209 C CA . THR B 1 26 ? -25.55500 11.27600 6.49900 1.000 48.50582 26 THR B CA 1
ATOM 2210 C C . THR B 1 26 ? -25.41600 10.83800 5.04400 1.000 49.69280 26 THR B C 1
ATOM 2211 O O . THR B 1 26 ? -25.86700 11.53300 4.12500 1.000 49.00851 26 THR B O 1
ATOM 2215 N N . GLN B 1 27 ? -24.79700 9.67800 4.81700 1.000 46.91878 27 GLN B N 1
ATOM 2216 C CA . GLN B 1 27 ? -24.49400 9.26300 3.45400 1.000 48.36633 27 GLN B CA 1
ATOM 2217 C C . GLN B 1 27 ? -25.72100 8.69700 2.74800 1.000 50.17180 27 GLN B C 1
ATOM 2218 O O . GLN B 1 27 ? -25.86400 8.86400 1.53000 1.000 50.58238 27 GLN B O 1
ATOM 2224 N N . LEU B 1 28 ? -26.61000 8.02700 3.48800 1.000 45.59757 28 LEU B N 1
ATOM 2225 C CA . LEU B 1 28 ? -27.91600 7.68000 2.93700 1.000 47.33989 28 LEU B CA 1
ATOM 2226 C C . LEU B 1 28 ? -28.63800 8.93400 2.46600 1.000 44.42375 28 LEU B C 1
ATOM 2227 O O . LEU B 1 28 ? -29.20900 8.96900 1.37000 1.000 43.65523 28 LEU B O 1
ATOM 2232 N N . ALA B 1 29 ? -28.60300 9.98500 3.28500 1.000 46.02131 29 ALA B N 1
ATOM 2233 C CA . ALA B 1 29 ? -29.28300 11.22600 2.93800 1.000 43.08411 29 ALA B CA 1
ATOM 2234 C C . ALA B 1 29 ? -28.68700 11.84100 1.67900 1.000 42.26033 29 ALA B C 1
ATOM 2235 O O . ALA B 1 29 ? -29.41200 12.17100 0.73300 1.000 42.01820 29 ALA B O 1
ATOM 2237 N N . LEU B 1 30 ? -27.36000 11.99800 1.65100 1.000 45.81865 30 LEU B N 1
ATOM 2238 C CA . LEU B 1 30 ? -26.70600 12.54900 0.46900 1.000 45.85287 30 LEU B CA 1
ATOM 2239 C C . LEU B 1 30 ? -26.99800 11.70900 -0.76500 1.000 48.16104 30 LEU B C 1
ATOM 2240 O O . LEU B 1 30 ? -27.27200 12.25300 -1.84100 1.000 48.89797 30 LEU B O 1
ATOM 2245 N N . SER B 1 31 ? -26.95500 10.38000 -0.62600 1.000 52.55104 31 SER B N 1
ATOM 2246 C CA . SER B 1 31 ? -27.15400 9.50200 -1.77500 1.000 54.96185 31 SER B CA 1
ATOM 2247 C C . SER B 1 31 ? -28.57700 9.58800 -2.30600 1.000 54.93027 31 SER B C 1
ATOM 2248 O O . SER B 1 31 ? -28.78400 9.64200 -3.52300 1.000 56.57520 31 SER B O 1
ATOM 2251 N N . LEU B 1 32 ? -29.57100 9.58400 -1.41400 1.000 50.28761 32 LEU B N 1
ATOM 2252 C CA . LEU B 1 32 ? -30.95000 9.77500 -1.84900 1.000 50.11917 32 LEU B CA 1
ATOM 2253 C C . LEU B 1 32 ? -31.13100 11.13000 -2.52000 1.000 49.75070 32 LEU B C 1
ATOM 2254 O O . LEU B 1 32 ? -31.89300 11.25800 -3.48500 1.000 51.05086 32 LEU B O 1
ATOM 2259 N N . SER B 1 33 ? -30.44200 12.15600 -2.02000 1.000 48.96113 33 SER B N 1
ATOM 2260 C CA . SER B 1 33 ? -30.50400 13.46600 -2.65600 1.000 48.92955 33 SER B CA 1
ATOM 2261 C C . SER B 1 33 ? -29.77400 13.48000 -3.99600 1.000 52.11151 33 SER B C 1
ATOM 2262 O O . SER B 1 33 ? -30.15900 14.23000 -4.90000 1.000 53.58537 33 SER B O 1
ATOM 2265 N N . GLN B 1 34 ? -28.72200 12.66900 -4.14800 1.000 53.78803 34 GLN B N 1
ATOM 2266 C CA . GLN B 1 34 ? -28.04400 12.59300 -5.43800 1.000 56.94893 34 GLN B CA 1
ATOM 2267 C C . GLN B 1 34 ? -28.89300 11.86400 -6.47100 1.000 59.44397 34 GLN B C 1
ATOM 2268 O O . GLN B 1 34 ? -28.74300 12.09900 -7.67500 1.000 62.38643 34 GLN B O 1
ATOM 2274 N N . ALA B 1 35 ? -29.79700 10.99400 -6.02200 1.000 49.30591 35 ALA B N 1
ATOM 2275 C CA . ALA B 1 35 ? -30.74300 10.32800 -6.90600 1.000 50.47184 35 ALA B CA 1
ATOM 2276 C C . ALA B 1 35 ? -31.93400 11.20600 -7.26000 1.000 49.56121 35 ALA B C 1
ATOM 2277 O O . ALA B 1 35 ? -32.80000 10.76900 -8.02500 1.000 49.96915 35 ALA B O 1
ATOM 2279 N N . GLY B 1 36 ? -32.00300 12.42100 -6.72600 1.000 51.56934 36 GLY B N 1
ATOM 2280 C CA . GLY B 1 36 ? -33.06400 13.34100 -7.07600 1.000 50.51132 36 GLY B CA 1
ATOM 2281 C C . GLY B 1 36 ? -34.25300 13.35400 -6.14600 1.000 48.08734 36 GLY B C 1
ATOM 2282 O O . GLY B 1 36 ? -35.31600 13.84400 -6.54100 1.000 47.58992 36 GLY B O 1
ATOM 2283 N N . TYR B 1 37 ? -34.12000 12.83400 -4.93100 1.000 54.99870 37 TYR B N 1
ATOM 2284 C CA . TYR B 1 37 ? -35.19800 12.87600 -3.95500 1.000 53.06163 37 TYR B CA 1
ATOM 2285 C C . TYR B 1 37 ? -35.01000 14.05500 -3.00500 1.000 50.72450 37 TYR B C 1
ATOM 2286 O O . TYR B 1 37 ? -33.88400 14.46000 -2.70200 1.000 50.19286 37 TYR B O 1
ATOM 2295 N N . SER B 1 38 ? -36.12900 14.60900 -2.54400 1.000 48.44002 38 SER B N 1
ATOM 2296 C CA . SER B 1 38 ? -36.10300 15.57600 -1.45400 1.000 46.16343 38 SER B CA 1
ATOM 2297 C C . SER B 1 38 ? -35.94500 14.81800 -0.14200 1.000 45.12910 38 SER B C 1
ATOM 2298 O O . SER B 1 38 ? -36.76600 13.95400 0.18500 1.000 45.67916 38 SER B O 1
ATOM 2301 N N . VAL B 1 39 ? -34.88900 15.12700 0.60400 1.000 44.80800 39 VAL B N 1
ATOM 2302 C CA . VAL B 1 39 ? -34.49500 14.34500 1.76700 1.000 44.46323 39 VAL B CA 1
ATOM 2303 C C . VAL B 1 39 ? -34.53800 15.22900 3.00200 1.000 42.93146 39 VAL B C 1
ATOM 2304 O O . VAL B 1 39 ? -34.02800 16.35500 2.98800 1.000 42.00767 39 VAL B O 1
ATOM 2308 N N . GLY B 1 40 ? -35.14500 14.71900 4.06500 1.000 45.91340 40 GLY B N 1
ATOM 2309 C CA . GLY B 1 40 ? -35.04400 15.31600 5.37900 1.000 45.52388 40 GLY B CA 1
ATOM 2310 C C . GLY B 1 40 ? -34.28800 14.37800 6.29800 1.000 47.28462 40 GLY B C 1
ATOM 2311 O O . GLY B 1 40 ? -34.33100 13.15600 6.13000 1.000 48.64794 40 GLY B O 1
ATOM 2312 N N . VAL B 1 41 ? -33.58200 14.95400 7.26700 1.000 51.85622 41 VAL B N 1
ATOM 2313 C CA . VAL B 1 41 ? -32.90600 14.18800 8.30800 1.000 53.91173 41 VAL B CA 1
ATOM 2314 C C . VAL B 1 41 ? -33.29100 14.79000 9.64700 1.000 54.03806 41 VAL B C 1
ATOM 2315 O O . VAL B 1 41 ? -32.99500 15.96100 9.91300 1.000 52.89845 41 VAL B O 1
ATOM 2319 N N . LEU B 1 42 ? -33.95800 14.00100 10.47900 1.000 50.00863 42 LEU B N 1
ATOM 2320 C CA . LEU B 1 42 ? -34.27100 14.39200 11.84400 1.000 50.40078 42 LEU B CA 1
ATOM 2321 C C . LEU B 1 42 ? -33.31900 13.66100 12.78000 1.000 50.60080 42 LEU B C 1
ATOM 2322 O O . LEU B 1 42 ? -33.28500 12.42600 12.79000 1.000 50.85610 42 LEU B O 1
ATOM 2327 N N . ASP B 1 43 ? -32.54200 14.41800 13.55200 1.000 61.69950 43 ASP B N 1
ATOM 2328 C CA . ASP B 1 43 ? -31.56600 13.84500 14.47400 1.000 61.90479 43 ASP B CA 1
ATOM 2329 C C . ASP B 1 43 ? -32.11200 13.94000 15.89400 1.000 62.84175 43 ASP B C 1
ATOM 2330 O O . ASP B 1 43 ? -32.24700 15.03700 16.44600 1.000 63.25758 43 ASP B O 1
ATOM 2335 N N . VAL B 1 44 ? -32.42400 12.78800 16.48100 1.000 59.57556 44 VAL B N 1
ATOM 2336 C CA . VAL B 1 44 ? -32.83900 12.69800 17.87300 1.000 60.33355 44 VAL B CA 1
ATOM 2337 C C . VAL B 1 44 ? -31.84900 11.86700 18.68800 1.000 60.46514 44 VAL B C 1
ATOM 2338 O O . VAL B 1 44 ? -32.17100 11.40500 19.77300 1.000 60.97836 44 VAL B O 1
ATOM 2342 N N . ASP B 1 45 ? -30.64000 11.67700 18.15900 1.000 74.41945 45 ASP B N 1
ATOM 2343 C CA . ASP B 1 45 ? -29.57200 10.94800 18.84100 1.000 74.59052 45 ASP B CA 1
ATOM 2344 C C . ASP B 1 45 ? -28.60300 11.97700 19.41700 1.000 74.52999 45 ASP B C 1
ATOM 2345 O O . ASP B 1 45 ? -27.55800 12.28500 18.84400 1.000 73.96413 45 ASP B O 1
ATOM 2350 N N . LEU B 1 46 ? -28.96700 12.51700 20.58200 1.000 82.60464 46 LEU B N 1
ATOM 2351 C CA . LEU B 1 46 ? -28.15000 13.55100 21.20400 1.000 82.88099 46 LEU B CA 1
ATOM 2352 C C . LEU B 1 46 ? -26.86700 13.00200 21.81500 1.000 82.76519 46 LEU B C 1
ATOM 2353 O O . LEU B 1 46 ? -25.93600 13.77600 22.06400 1.000 82.58885 46 LEU B O 1
ATOM 2358 N N . THR B 1 47 ? -26.79400 11.69600 22.07000 1.000 97.41431 47 THR B N 1
ATOM 2359 C CA . THR B 1 47 ? -25.54400 11.12200 22.55200 1.000 97.37483 47 THR B CA 1
ATOM 2360 C C . THR B 1 47 ? -24.55100 10.95000 21.40900 1.000 96.58526 47 THR B C 1
ATOM 2361 O O . THR B 1 47 ? -23.38200 11.32900 21.52900 1.000 96.41946 47 THR B O 1
ATOM 2365 N N . GLY B 1 48 ? -25.01000 10.39500 20.28300 1.000 84.34169 48 GLY B N 1
ATOM 2366 C CA . GLY B 1 48 ? -24.14700 10.14700 19.16500 1.000 84.05745 48 GLY B CA 1
ATOM 2367 C C . GLY B 1 48 ? -23.69400 11.43300 18.49600 1.000 83.32052 48 GLY B C 1
ATOM 2368 O O . GLY B 1 48 ? -24.09000 12.54200 18.88400 1.000 83.06785 48 GLY B O 1
ATOM 2369 N N . PRO B 1 49 ? -22.84900 11.29000 17.47400 1.000 71.44804 49 PRO B N 1
ATOM 2370 C CA . PRO B 1 49 ? -22.28800 12.46900 16.80100 1.000 70.75059 49 PRO B CA 1
ATOM 2371 C C . PRO B 1 49 ? -23.36200 13.38200 16.22700 1.000 70.20315 49 PRO B C 1
ATOM 2372 O O . PRO B 1 49 ? -24.45000 12.94500 15.84600 1.000 70.26106 49 PRO B O 1
ATOM 2376 N N . SER B 1 50 ? -23.03300 14.66800 16.16600 1.000 56.90682 50 SER B N 1
ATOM 2377 C CA . SER B 1 50 ? -23.96500 15.67800 15.67700 1.000 56.61468 50 SER B CA 1
ATOM 2378 C C . SER B 1 50 ? -24.11600 15.57800 14.15800 1.000 55.86722 50 SER B C 1
ATOM 2379 O O . SER B 1 50 ? -23.14200 15.74000 13.41800 1.000 55.45665 50 SER B O 1
ATOM 2382 N N . ILE B 1 51 ? -25.33300 15.31100 13.69400 1.000 56.43308 51 ILE B N 1
ATOM 2383 C CA . ILE B 1 51 ? -25.62800 15.24400 12.26200 1.000 55.78564 51 ILE B CA 1
ATOM 2384 C C . ILE B 1 51 ? -25.52200 16.63300 11.63600 1.000 55.08555 51 ILE B C 1
ATOM 2385 O O . ILE B 1 51 ? -24.93100 16.75400 10.55500 1.000 54.64076 51 ILE B O 1
ATOM 2390 N N . PRO B 1 52 ? -26.06300 17.70300 12.24100 1.000 67.90288 52 PRO B N 1
ATOM 2391 C CA . PRO B 1 52 ? -25.80700 19.04100 11.67600 1.000 67.56336 52 PRO B CA 1
ATOM 2392 C C . PRO B 1 52 ? -24.33100 19.38500 11.57100 1.000 67.56073 52 PRO B C 1
ATOM 2393 O O . PRO B 1 52 ? -23.93800 20.11000 10.64800 1.000 67.13700 52 PRO B O 1
ATOM 2397 N N . ARG B 1 53 ? -23.50700 18.90100 12.50500 1.000 72.11917 53 ARG B N 1
ATOM 2398 C CA . ARG B 1 53 ? -22.06400 19.09000 12.40300 1.000 72.02969 53 ARG B CA 1
ATOM 2399 C C . ARG B 1 53 ? -21.51400 18.43600 11.14100 1.000 71.61911 53 ARG B C 1
ATOM 2400 O O . ARG B 1 53 ? -20.65100 19.00200 10.46200 1.000 71.28749 53 ARG B O 1
ATOM 2408 N N . MET B 1 54 ? -22.00800 17.24100 10.80900 1.000 64.24191 54 MET B N 1
ATOM 2409 C CA . MET B 1 54 ? -21.54400 16.56200 9.60400 1.000 64.42615 54 MET B CA 1
ATOM 2410 C C . MET B 1 54 ? -21.96300 17.30000 8.34100 1.000 63.94977 54 MET B C 1
ATOM 2411 O O . MET B 1 54 ? -21.23400 17.27900 7.34200 1.000 64.22612 54 MET B O 1
ATOM 2416 N N . PHE B 1 55 ? -23.12800 17.93900 8.36100 1.000 47.24251 55 PHE B N 1
ATOM 2417 C CA . PHE B 1 55 ? -23.60900 18.74100 7.24800 1.000 46.85562 55 PHE B CA 1
ATOM 2418 C C . PHE B 1 55 ? -23.08600 20.17600 7.29000 1.000 46.88720 55 PHE B C 1
ATOM 2419 O O . PHE B 1 55 ? -23.50200 20.99700 6.46900 1.000 46.77140 55 PHE B O 1
ATOM 2427 N N . ALA B 1 56 ? -22.19900 20.49100 8.23600 1.000 52.72737 56 ALA B N 1
ATOM 2428 C CA . ALA B 1 56 ? -21.56600 21.80900 8.34100 1.000 52.57209 56 ALA B CA 1
ATOM 2429 C C . ALA B 1 56 ? -22.58900 22.93000 8.53300 1.000 52.69842 56 ALA B C 1
ATOM 2430 O O . ALA B 1 56 ? -22.41700 24.03900 8.02500 1.000 52.64579 56 ALA B O 1
ATOM 2432 N N . VAL B 1 57 ? -23.66100 22.64600 9.27800 1.000 41.49971 57 VAL B N 1
ATOM 2433 C CA . VAL B 1 57 ? -24.65200 23.66800 9.60000 1.000 41.72606 57 VAL B CA 1
ATOM 2434 C C . VAL B 1 57 ? -24.92100 23.70300 11.10100 1.000 42.76565 57 VAL B C 1
ATOM 2435 O O . VAL B 1 57 ? -25.99300 24.14100 11.53700 1.000 43.31572 57 VAL B O 1
ATOM 2439 N N . GLU B 1 58 ? -23.95500 23.26100 11.90800 1.000 68.60296 58 GLU B N 1
ATOM 2440 C CA . GLU B 1 58 ? -24.17200 23.25300 13.35000 1.000 69.57413 58 GLU B CA 1
ATOM 2441 C C . GLU B 1 58 ? -24.27600 24.65500 13.93800 1.000 70.64005 58 GLU B C 1
ATOM 2442 O O . GLU B 1 58 ? -24.74600 24.79800 15.07200 1.000 72.01127 58 GLU B O 1
ATOM 2448 N N . ASP B 1 59 ? -23.86400 25.68300 13.20100 1.000 86.91568 59 ASP B N 1
ATOM 2449 C CA . ASP B 1 59 ? -23.94900 27.06300 13.65400 1.000 87.99213 59 ASP B CA 1
ATOM 2450 C C . ASP B 1 59 ? -25.11200 27.81900 13.02300 1.000 88.40007 59 ASP B C 1
ATOM 2451 O O . ASP B 1 59 ? -25.23600 29.03100 13.22800 1.000 89.32913 59 ASP B O 1
ATOM 2456 N N . ALA B 1 60 ? -25.96500 27.13600 12.26800 1.000 60.74676 60 ALA B N 1
ATOM 2457 C CA . ALA B 1 60 ? -27.05900 27.80800 11.58300 1.000 60.99942 60 ALA B CA 1
ATOM 2458 C C . ALA B 1 60 ? -28.17400 28.16700 12.55800 1.000 62.68120 60 ALA B C 1
ATOM 2459 O O . ALA B 1 60 ? -28.39500 27.49100 13.56700 1.000 63.38392 60 ALA B O 1
ATOM 2461 N N . LYS B 1 61 ? -28.87800 29.25100 12.24700 1.000 83.16523 61 LYS B N 1
ATOM 2462 C CA . LYS B 1 61 ? -30.03500 29.67600 13.02200 1.000 84.85491 61 LYS B CA 1
ATOM 2463 C C . LYS B 1 61 ? -31.28100 28.98700 12.48000 1.000 84.23905 61 LYS B C 1
ATOM 2464 O O . LYS B 1 61 ? -31.57400 29.07700 11.28200 1.000 83.25735 61 LYS B O 1
ATOM 2470 N N . VAL B 1 62 ? -32.00500 28.29300 13.35500 1.000 60.04667 62 VAL B N 1
ATOM 2471 C CA . VAL B 1 62 ? -33.27800 27.70000 12.96600 1.000 59.45713 62 VAL B CA 1
ATOM 2472 C C . VAL B 1 62 ? -34.31100 28.81200 12.84300 1.000 60.47041 62 VAL B C 1
ATOM 2473 O O . VAL B 1 62 ? -34.63500 29.48700 13.82700 1.000 62.27589 62 VAL B O 1
ATOM 2477 N N . LYS B 1 63 ? -34.81500 29.02200 11.63100 1.000 68.30293 63 LYS B N 1
ATOM 2478 C CA . LYS B 1 63 ? -35.82900 30.03900 11.40600 1.000 69.33200 63 LYS B CA 1
ATOM 2479 C C . LYS B 1 63 ? -37.18700 29.55400 11.90000 1.000 69.61887 63 LYS B C 1
ATOM 2480 O O . LYS B 1 63 ? -37.47100 28.35400 11.93500 1.000 68.70297 63 LYS B O 1
ATOM 2486 N N . GLN B 1 64 ? -38.02800 30.50400 12.29000 1.000 58.93865 64 GLN B N 1
ATOM 2487 C CA . GLN B 1 64 ? -39.38100 30.21000 12.74200 1.000 59.21236 64 GLN B CA 1
ATOM 2488 C C . GLN B 1 64 ? -40.36700 30.76000 11.72300 1.000 59.12551 64 GLN B C 1
ATOM 2489 O O . GLN B 1 64 ? -40.38500 31.96600 11.46000 1.000 60.33092 64 GLN B O 1
ATOM 2495 N N . GLY B 1 65 ? -41.16800 29.87400 11.13800 1.000 61.64687 65 GLY B N 1
ATOM 2496 C CA . GLY B 1 65 ? -42.28500 30.28700 10.32100 1.000 61.87058 65 GLY B CA 1
ATOM 2497 C C . GLY B 1 65 ? -43.54500 30.38300 11.15000 1.000 62.41275 65 GLY B C 1
ATOM 2498 O O . GLY B 1 65 ? -43.55500 30.11900 12.35100 1.000 62.73910 65 GLY B O 1
ATOM 2499 N N . SER B 1 66 ? -44.63100 30.77800 10.48900 1.000 77.11714 66 SER B N 1
ATOM 2500 C CA . SER B 1 66 ? -45.91400 30.81100 11.17600 1.000 77.48561 66 SER B CA 1
ATOM 2501 C C . SER B 1 66 ? -46.27300 29.40400 11.63800 1.000 76.06702 66 SER B C 1
ATOM 2502 O O . SER B 1 66 ? -46.52200 28.51300 10.82000 1.000 74.55368 66 SER B O 1
ATOM 2505 N N . GLY B 1 67 ? -46.24300 29.18700 12.94800 1.000 62.53381 67 GLY B N 1
ATOM 2506 C CA . GLY B 1 67 ? -46.70300 27.93900 13.52000 1.000 61.78899 67 GLY B CA 1
ATOM 2507 C C . GLY B 1 67 ? -45.74700 26.76900 13.47400 1.000 60.15195 67 GLY B C 1
ATOM 2508 O O . GLY B 1 67 ? -46.18700 25.63300 13.66400 1.000 59.19920 67 GLY B O 1
ATOM 2509 N N . GLY B 1 68 ? -44.45700 26.99100 13.24100 1.000 55.24873 68 GLY B N 1
ATOM 2510 C CA . GLY B 1 68 ? -43.54600 25.86000 13.22800 1.000 53.82487 68 GLY B CA 1
ATOM 2511 C C . GLY B 1 68 ? -42.10500 26.28100 13.03200 1.000 53.94068 68 GLY B C 1
ATOM 2512 O O . GLY B 1 68 ? -41.79200 27.45900 12.82100 1.000 55.26452 68 GLY B O 1
ATOM 2513 N N . TRP B 1 69 ? -41.22800 25.28000 13.09900 1.000 52.43260 69 TRP B N 1
ATOM 2514 C CA . TRP B 1 69 ? -39.79400 25.45500 12.90400 1.000 52.39576 69 TRP B CA 1
ATOM 2515 C C . TRP B 1 69 ? -39.41200 25.05500 11.48400 1.000 50.31919 69 TRP B C 1
ATOM 2516 O O . TRP B 1 69 ? -39.84400 24.00900 10.98900 1.000 48.83743 69 TRP B O 1
ATOM 2527 N N . LEU B 1 70 ? -38.59300 25.87800 10.83900 1.000 53.82224 70 LEU B N 1
ATOM 2528 C CA . LEU B 1 70 ? -38.13500 25.57600 9.49000 1.000 52.41418 70 LEU B CA 1
ATOM 2529 C C . LEU B 1 70 ? -36.83700 24.78300 9.55600 1.000 51.40616 70 LEU B C 1
ATOM 2530 O O . LEU B 1 70 ? -35.86900 25.25300 10.17300 1.000 52.51419 70 LEU B O 1
ATOM 2535 N N . PRO B 1 71 ? -36.76900 23.59400 8.95500 1.000 47.50570 71 PRO B N 1
ATOM 2536 C CA . PRO B 1 71 ? -35.51500 22.83300 8.96800 1.000 46.84509 71 PRO B CA 1
ATOM 2537 C C . PRO B 1 71 ? -34.39400 23.60900 8.29000 1.000 47.12670 71 PRO B C 1
ATOM 2538 O O . PRO B 1 71 ? -34.62700 24.44800 7.41800 1.000 47.68993 71 PRO B O 1
ATOM 2542 N N . VAL B 1 72 ? -33.16500 23.32000 8.70800 1.000 36.80178 72 VAL B N 1
ATOM 2543 C CA . VAL B 1 72 ? -31.98600 23.99500 8.17700 1.000 37.15972 72 VAL B CA 1
ATOM 2544 C C . VAL B 1 72 ? -31.64200 23.41900 6.80800 1.000 36.29119 72 VAL B C 1
ATOM 2545 O O . VAL B 1 72 ? -31.59100 22.19600 6.63000 1.000 35.54637 72 VAL B O 1
ATOM 2549 N N . VAL B 1 73 ? -31.40000 24.29900 5.83900 1.000 40.17850 73 VAL B N 1
ATOM 2550 C CA . VAL B 1 73 ? -31.09600 23.88400 4.47300 1.000 39.88373 73 VAL B CA 1
ATOM 2551 C C . VAL B 1 73 ? -29.62200 23.51500 4.37200 1.000 39.66791 73 VAL B 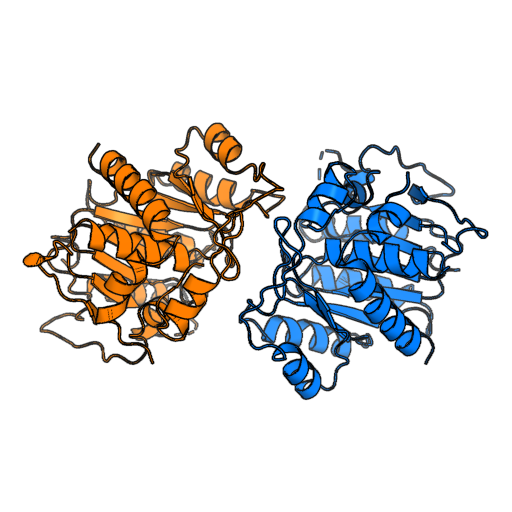C 1
ATOM 2552 O O . VAL B 1 73 ? -28.74500 24.34400 4.63900 1.000 40.44959 73 VAL B O 1
ATOM 2556 N N . VAL B 1 74 ? -29.34600 22.27200 3.97600 1.000 42.69722 74 VAL B N 1
ATOM 2557 C CA . VAL B 1 74 ? -27.98000 21.88600 3.62700 1.000 42.88935 74 VAL B CA 1
ATOM 2558 C C . VAL B 1 74 ? -27.65400 22.32700 2.20600 1.000 43.68945 74 VAL B C 1
ATOM 2559 O O . VAL B 1 74 ? -26.66600 23.02900 1.96200 1.000 44.17372 74 VAL B O 1
ATOM 2563 N N . HIS B 1 75 ? -28.47600 21.90900 1.24600 1.000 45.44755 75 HIS B N 1
ATOM 2564 C CA . HIS B 1 75 ? -28.40300 22.43600 -0.10700 1.000 46.68191 75 HIS B CA 1
ATOM 2565 C C . HIS B 1 75 ? -29.80300 22.45500 -0.69800 1.000 47.55044 75 HIS B C 1
ATOM 2566 O O . HIS B 1 75 ? -30.65800 21.64300 -0.33400 1.000 47.45832 75 HIS B O 1
ATOM 2573 N N . GLU B 1 76 ? -30.02900 23.40000 -1.60300 1.000 62.33379 76 GLU B N 1
ATOM 2574 C CA . GLU B 1 76 ? -31.30000 23.47300 -2.29700 1.000 63.14441 76 GLU B CA 1
ATOM 2575 C C . GLU B 1 76 ? -31.36500 22.41500 -3.39300 1.000 64.21033 76 GLU B C 1
ATOM 2576 O O . GLU B 1 76 ? -30.34900 21.85600 -3.81600 1.000 64.78935 76 GLU B O 1
ATOM 2582 N N . ALA B 1 77 ? -32.58600 22.13800 -3.84300 1.000 47.69519 77 ALA B N 1
ATOM 2583 C CA . ALA B 1 77 ? -32.77300 21.29400 -5.01400 1.000 48.90586 77 ALA B CA 1
ATOM 2584 C C . ALA B 1 77 ? -32.11900 21.93900 -6.23100 1.000 49.40856 77 ALA B C 1
ATOM 2585 O O . ALA B 1 77 ? -31.95300 23.15900 -6.30500 1.000 48.57688 77 ALA B O 1
ATOM 2587 N N . ASN B 1 78 ? -31.72600 21.10600 -7.19100 1.000 65.46048 78 ASN B N 1
ATOM 2588 C CA . ASN B 1 78 ? -31.12100 21.58500 -8.43100 1.000 65.89474 78 ASN B CA 1
ATOM 2589 C C . ASN B 1 78 ? -31.61400 20.71200 -9.57700 1.000 67.40282 78 ASN B C 1
ATOM 2590 O O . ASN B 1 78 ? -31.12000 19.58900 -9.76900 1.000 69.08460 78 ASN B O 1
ATOM 2595 N N . PRO B 1 79 ? -32.59000 21.19000 -10.35300 1.000 84.24958 79 PRO B N 1
ATOM 2596 C CA . PRO B 1 79 ? -33.08900 20.38400 -11.47900 1.000 85.47077 79 PRO B CA 1
ATOM 2597 C C . PRO B 1 79 ? -32.02700 20.05400 -12.51400 1.000 86.85252 79 PRO B C 1
ATOM 2598 O O . PRO B 1 79 ? -31.96500 18.91100 -12.98200 1.000 88.22900 79 PRO B O 1
ATOM 2602 N N . SER B 1 80 ? -31.18500 21.02500 -12.88000 1.000 80.52281 80 SER B N 1
ATOM 2603 C CA . SER B 1 80 ? -30.22200 20.81400 -13.95900 1.000 81.56767 80 SER B CA 1
ATOM 2604 C C . SER B 1 80 ? -29.26100 19.67300 -13.64400 1.000 83.06259 80 SER B C 1
ATOM 2605 O O . SER B 1 80 ? -28.88900 18.90200 -14.53600 1.000 84.44434 80 SER B O 1
ATOM 2608 N N . THR B 1 81 ? -28.84400 19.55000 -12.38700 1.000 65.17624 81 THR B N 1
ATOM 2609 C CA . THR B 1 81 ? -27.97500 18.45600 -11.97100 1.000 66.60009 81 THR B CA 1
ATOM 2610 C C . THR B 1 81 ? -28.74800 17.27200 -11.41300 1.000 68.04763 81 THR B C 1
ATOM 2611 O O . THR B 1 81 ? -28.13100 16.27100 -11.03400 1.000 69.46096 81 THR B O 1
ATOM 2615 N N . GLY B 1 82 ? 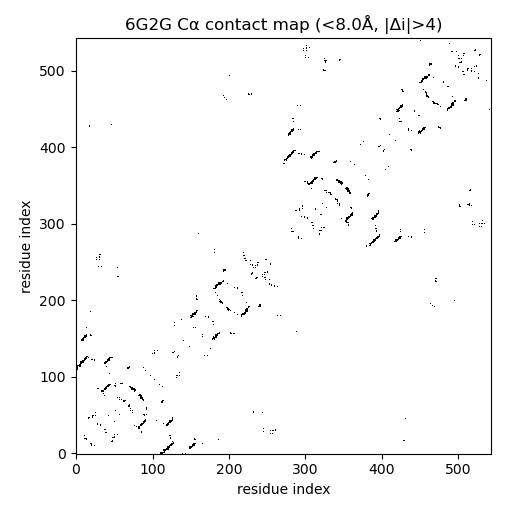-30.07200 17.36600 -11.34500 1.000 61.90216 82 GLY B N 1
ATOM 2616 C CA . GLY B 1 82 ? -30.88600 16.26100 -10.88100 1.000 62.94176 82 GLY B CA 1
ATOM 2617 C C . GLY B 1 82 ? -30.71000 15.88700 -9.42700 1.000 62.68910 82 GLY B C 1
ATOM 2618 O O . GLY B 1 82 ? -30.91000 14.72200 -9.07200 1.000 63.71553 82 GLY B O 1
ATOM 2619 N N . ILE B 1 83 ? -30.34300 16.83500 -8.56700 1.000 60.00193 83 ILE B N 1
ATOM 2620 C CA . ILE B 1 83 ? -30.22200 16.57800 -7.13800 1.000 59.21499 83 ILE B CA 1
ATOM 2621 C C . ILE B 1 83 ? -31.39600 17.23300 -6.42300 1.000 56.21200 83 ILE B C 1
ATOM 2622 O O . ILE B 1 83 ? -31.81200 18.34600 -6.76900 1.000 54.93817 83 ILE B O 1
ATOM 2627 N N . GLY B 1 84 ? -31.95400 16.51700 -5.44200 1.000 43.46574 84 GLY B N 1
ATOM 2628 C CA . GLY B 1 84 ? -33.03400 17.04800 -4.64100 1.000 42.09189 84 GLY B CA 1
ATOM 2629 C C . GLY B 1 84 ? -32.52700 17.79800 -3.41800 1.000 39.98374 84 GLY B C 1
ATOM 2630 O O . GLY B 1 84 ? -31.36200 17.70000 -3.03000 1.000 40.07849 84 GLY B O 1
ATOM 2631 N N . SER B 1 85 ? -33.43200 18.55700 -2.80800 1.000 48.26368 85 SER B N 1
ATOM 2632 C CA . SER B 1 85 ? -33.06300 19.35600 -1.65200 1.000 46.80035 85 SER B CA 1
ATOM 2633 C C . SER B 1 85 ? -32.75100 18.45900 -0.45700 1.000 44.74484 85 SER B C 1
ATOM 2634 O O . SER B 1 85 ? -33.14000 17.28800 -0.40000 1.000 44.36585 85 SER B O 1
ATOM 2637 N N . LEU B 1 86 ? -32.02800 19.02700 0.50600 1.000 53.03267 86 LEU B N 1
ATOM 2638 C CA . LEU B 1 86 ? -31.62000 18.30300 1.70300 1.000 51.23772 86 LEU B CA 1
ATOM 2639 C C . LEU B 1 86 ? -31.71700 19.24300 2.89000 1.000 50.29024 86 LEU B C 1
ATOM 2640 O O . LEU B 1 86 ? -31.04700 20.28000 2.91800 1.000 50.74556 86 LEU B O 1
ATOM 2645 N N . ARG B 1 87 ? -32.54400 18.87500 3.86600 1.000 36.75704 87 ARG B N 1
ATOM 2646 C CA . ARG B 1 87 ? -32.80900 19.69800 5.03400 1.000 36.56754 87 ARG B CA 1
ATOM 2647 C C . ARG B 1 87 ? -32.68600 18.85300 6.29600 1.000 36.69124 87 ARG B C 1
ATOM 2648 O O . ARG B 1 87 ? -32.94800 17.64500 6.28400 1.000 37.04128 87 ARG B O 1
ATOM 2656 N N . VAL B 1 88 ? -32.29600 19.50200 7.39300 1.000 44.48954 88 VAL B N 1
ATOM 2657 C CA . VAL B 1 88 ? -31.97100 18.79700 8.62500 1.000 45.53704 88 VAL B CA 1
ATOM 2658 C C . VAL B 1 88 ? -32.56700 19.54100 9.81300 1.000 46.73981 88 VAL B C 1
ATOM 2659 O O . VAL B 1 88 ? -32.65600 20.77300 9.82100 1.000 46.87141 88 VAL B O 1
ATOM 2663 N N . MET B 1 89 ? -32.99500 18.77700 10.81600 1.000 56.74101 89 MET B N 1
ATOM 2664 C CA . MET B 1 89 ? -33.43500 19.32800 12.08900 1.000 58.68335 89 MET B CA 1
ATOM 2665 C C . MET B 1 89 ? -32.87400 18.46900 13.21100 1.000 60.02299 89 MET B C 1
ATOM 2666 O O . MET B 1 89 ? -32.90500 17.23700 13.13200 1.000 59.89929 89 MET B O 1
ATOM 2671 N N . SER B 1 90 ? -32.36400 19.12000 14.25100 1.000 51.50354 90 SER B N 1
ATOM 2672 C CA . SER B 1 90 ? -31.73200 18.43500 15.36900 1.000 52.16152 90 SER B CA 1
ATOM 2673 C C . SER B 1 90 ? -32.49200 18.69400 16.66100 1.000 54.20124 90 SER B C 1
ATOM 2674 O O . SER B 1 90 ? -32.89300 19.82700 16.94700 1.000 55.72247 90 SER B O 1
ATOM 2677 N N . LEU B 1 91 ? -32.67000 17.63200 17.44800 1.000 66.29216 91 LEU B N 1
ATOM 2678 C CA . LEU B 1 91 ? -33.26200 17.77300 18.77200 1.000 67.75812 91 LEU B CA 1
ATOM 2679 C C . LEU B 1 91 ? -32.40500 18.63600 19.69100 1.000 68.61349 91 LEU B C 1
ATOM 2680 O O . LEU B 1 91 ? -32.91500 19.16000 20.68800 1.000 69.97681 91 LEU B O 1
ATOM 2685 N N . GLY B 1 92 ? -31.11800 18.80200 19.37600 1.000 69.63466 92 GLY B N 1
ATOM 2686 C CA . GLY B 1 92 ? -30.26100 19.67600 20.15800 1.000 70.37160 92 GLY B CA 1
ATOM 2687 C C . GLY B 1 92 ? -30.69100 21.12800 20.14700 1.000 71.92704 92 GLY B C 1
ATOM 2688 O O . GLY B 1 92 ? -30.32200 21.88200 21.05200 1.000 73.00086 92 GLY B O 1
ATOM 2689 N N . PHE B 1 93 ? -31.45500 21.54100 19.13400 1.000 68.39504 93 PHE B N 1
ATOM 2690 C CA . PHE B 1 93 ? -32.03600 22.87900 19.14200 1.000 70.32685 93 PHE B CA 1
ATOM 2691 C C . PHE B 1 93 ? -32.98300 23.05500 20.32200 1.000 72.51659 93 PHE B C 1
ATOM 2692 O O . PHE B 1 93 ? -32.98300 24.10100 20.98000 1.000 74.17205 93 PHE B O 1
ATOM 2700 N N . LEU B 1 94 ? -33.79600 22.03600 20.61000 1.000 77.62773 94 LEU B N 1
ATOM 2701 C CA . LEU B 1 94 ? -34.65200 22.08800 21.78900 1.000 78.81208 94 LEU B CA 1
ATOM 2702 C C . LEU B 1 94 ? -33.83700 22.01000 23.07500 1.000 78.88314 94 LEU B C 1
ATOM 2703 O O . LEU B 1 94 ? -34.21700 22.61100 24.08700 1.000 80.12013 94 LEU B O 1
ATOM 2708 N N . LEU B 1 95 ? -32.71800 21.29100 23.05600 1.000 94.88506 95 LEU B N 1
ATOM 2709 C CA . LEU B 1 95 ? -31.90900 21.10700 24.25600 1.000 94.80347 95 LEU B CA 1
ATOM 2710 C C . LEU B 1 95 ? -30.52500 21.73600 24.09800 1.000 94.61398 95 LEU B C 1
ATOM 2711 O O . LEU B 1 95 ? -30.37700 22.95900 24.13400 1.000 95.21405 95 LEU B O 1
ATOM 2716 N N . TRP B 1 104 ? -32.22700 15.00300 31.46800 1.000 154.65539 104 TRP B N 1
ATOM 2717 C CA . TRP B 1 104 ? -32.46000 15.95100 32.55100 1.000 157.44783 104 TRP B CA 1
ATOM 2718 C C . TRP B 1 104 ? -33.95100 16.12100 32.83000 1.000 156.91618 104 TRP B C 1
ATOM 2719 O O . TRP B 1 104 ? -34.38200 17.17100 33.30800 1.000 157.50573 104 TRP B O 1
ATOM 2730 N N . ARG B 1 105 ? -34.72800 15.08200 32.53300 1.000 134.01607 105 ARG B N 1
ATOM 2731 C CA . ARG B 1 105 ? -36.16600 15.06800 32.79100 1.000 134.25820 105 ARG B CA 1
ATOM 2732 C C . ARG B 1 105 ? -36.66600 13.64400 32.55100 1.000 135.03198 105 ARG B C 1
ATOM 2733 O O . ARG B 1 105 ? -35.89900 12.75400 32.17000 1.000 135.27938 105 ARG B O 1
ATOM 2741 N N . GLY B 1 106 ? -37.96100 13.43100 32.78900 1.000 98.08808 106 GLY B N 1
ATOM 2742 C CA . GLY B 1 106 ? -38.55800 12.12400 32.64800 1.000 99.40929 106 GLY B CA 1
ATOM 2743 C C . GLY B 1 106 ? -39.58800 12.05000 31.53700 1.000 95.27195 106 GLY B C 1
ATOM 2744 O O . GLY B 1 106 ? -39.27800 12.23900 30.35500 1.000 90.95038 106 GLY B O 1
ATOM 2745 N N . PRO B 1 107 ? -40.84600 11.77300 31.90000 1.000 115.62176 107 PRO B N 1
ATOM 2746 C CA . PRO B 1 107 ? -41.88100 11.63800 30.86200 1.000 112.32399 107 PRO B CA 1
ATOM 2747 C C . PRO B 1 107 ? -42.23600 12.96100 30.21300 1.000 108.22613 107 PRO B C 1
ATOM 2748 O O . PRO B 1 107 ? -42.53800 13.00100 29.01300 1.000 105.20735 107 PRO B O 1
ATOM 2752 N N . LYS B 1 108 ? -42.21000 14.04800 30.98500 1.000 102.97814 108 LYS B N 1
ATOM 2753 C CA . LYS B 1 108 ? -42.45500 15.37400 30.43300 1.000 101.33583 108 LYS B CA 1
ATOM 2754 C C . LYS B 1 108 ? -41.47300 15.70500 29.31700 1.000 100.36993 108 LYS B C 1
ATOM 2755 O O . LYS B 1 108 ? -41.83600 16.39300 28.35500 1.000 100.09095 108 LYS B O 1
ATOM 2761 N N . LYS B 1 109 ? -40.23300 15.22100 29.42000 1.000 105.43106 109 LYS B N 1
ATOM 2762 C CA . LYS B 1 109 ? -39.27200 15.44800 28.34700 1.000 104.54148 109 LYS B CA 1
ATOM 2763 C C . LYS B 1 109 ? -39.67900 14.70400 27.08200 1.000 103.37292 109 LYS B C 1
ATOM 2764 O O . LYS B 1 109 ? -39.46700 15.20000 25.97000 1.000 102.88602 109 LYS B O 1
ATOM 2770 N N . THR B 1 110 ? -40.26400 13.51300 27.23000 1.000 94.80084 110 THR B N 1
ATOM 2771 C CA . THR B 1 110 ? -40.81900 12.81900 26.07200 1.000 93.76914 110 THR B CA 1
ATOM 2772 C C . THR B 1 110 ? -41.94200 13.63200 25.44400 1.000 93.80335 110 THR B C 1
ATOM 2773 O O . THR B 1 110 ? -42.01100 13.76500 24.21600 1.000 92.96641 110 THR B O 1
ATOM 2777 N N . ALA B 1 111 ? -42.81100 14.21200 26.27400 1.000 75.14848 111 ALA B N 1
ATOM 2778 C CA . ALA B 1 111 ? -43.91200 15.00900 25.75100 1.000 75.26955 111 ALA B CA 1
ATOM 2779 C C . ALA B 1 111 ? -43.40400 16.21900 24.97800 1.000 75.28797 111 ALA B C 1
ATOM 2780 O O . ALA B 1 111 ? -43.93300 16.54500 23.90900 1.000 74.57736 111 ALA B O 1
ATOM 2782 N N . MET B 1 112 ? -42.38600 16.90200 25.51000 1.000 87.37363 112 MET B N 1
ATOM 2783 C CA . MET B 1 112 ? -41.79400 18.03200 24.80200 1.000 87.56839 112 MET B CA 1
ATOM 2784 C C . MET B 1 112 ? -41.13800 17.59500 23.49900 1.000 86.27350 112 MET B C 1
ATOM 2785 O O . MET B 1 112 ? -41.26300 18.28100 22.48000 1.000 85.91556 112 MET B O 1
ATOM 2790 N N . VAL B 1 113 ? -40.42400 16.46700 23.51600 1.000 70.07682 113 VAL B N 1
ATOM 2791 C CA . VAL B 1 113 ? -39.80700 15.94800 22.29600 1.000 68.85826 113 VAL B CA 1
ATOM 2792 C C . VAL B 1 113 ? -40.86900 15.66700 21.24100 1.000 67.83708 113 VAL B C 1
ATOM 2793 O O . VAL B 1 113 ? -40.69800 16.00200 20.06300 1.000 67.02909 113 VAL B O 1
ATOM 2797 N N . ARG B 1 114 ? -41.99200 15.06900 21.65100 1.000 75.89594 114 ARG B N 1
ATOM 2798 C CA . ARG B 1 114 ? -43.05700 14.77700 20.69700 1.000 75.00899 114 ARG B CA 1
ATOM 2799 C C . ARG B 1 114 ? -43.65700 16.05200 20.11900 1.000 74.96425 114 ARG B C 1
ATOM 2800 O O . ARG B 1 114 ? -43.91000 16.12900 18.91100 1.000 73.78779 114 ARG B O 1
ATOM 2808 N N . GLN B 1 115 ? -43.92600 17.04600 20.97200 1.000 63.79712 115 GLN B N 1
ATOM 2809 C CA . GLN B 1 115 ? -44.42600 18.33200 20.49200 1.000 63.80239 115 GLN B CA 1
ATOM 2810 C C . GLN B 1 115 ? -43.45200 18.95900 19.50500 1.000 63.10230 115 GLN B C 1
ATOM 2811 O O . GLN B 1 115 ? -43.84900 19.43900 18.43500 1.000 61.97322 115 GLN B O 1
ATOM 2817 N N . PHE B 1 116 ? -42.16500 18.95900 19.85500 1.000 54.97501 116 PHE B N 1
ATOM 2818 C CA . PHE B 1 116 ? -41.15800 19.57600 19.00200 1.000 54.64866 116 PHE B CA 1
ATOM 2819 C C . PHE B 1 116 ? -41.16000 18.95100 17.61500 1.000 52.71422 116 PHE B C 1
ATOM 2820 O O . PHE B 1 116 ? -41.21000 19.65800 16.60100 1.000 51.75094 116 PHE B O 1
ATOM 2828 N N . MET B 1 117 ? -41.11600 17.61900 17.55200 1.000 69.14513 117 MET B N 1
ATOM 2829 C CA . MET B 1 117 ? -41.10900 16.94100 16.26200 1.000 67.52652 117 MET B CA 1
ATOM 2830 C C . MET B 1 117 ? -42.37500 17.24700 15.47400 1.000 66.54482 117 MET B C 1
ATOM 2831 O O . MET B 1 117 ? -42.32400 17.44500 14.25500 1.000 65.20782 117 MET B O 1
ATOM 2836 N N . SER B 1 118 ? -43.51800 17.31700 16.15700 1.000 49.79544 118 SER B N 1
ATOM 2837 C CA . SER B 1 118 ? -44.76300 17.69100 15.50200 1.000 49.18748 118 SER B CA 1
ATOM 2838 C C . SER B 1 118 ? -44.80300 19.16200 15.11200 1.000 48.84533 118 SER B C 1
ATOM 2839 O O . SER B 1 118 ? -45.76700 19.58500 14.46700 1.000 48.33211 118 SER B O 1
ATOM 2842 N N . ASP B 1 119 ? -43.79500 19.94600 15.49000 1.000 50.86136 119 ASP B N 1
ATOM 2843 C CA . ASP B 1 119 ? -43.73300 21.36500 15.17300 1.000 50.79293 119 ASP B CA 1
ATOM 2844 C C . ASP B 1 119 ? -42.81200 21.68000 14.00300 1.000 49.36381 119 ASP B C 1
ATOM 2845 O O . ASP B 1 119 ? -42.72400 22.84400 13.60300 1.000 49.35329 119 ASP B O 1
ATOM 2850 N N . VAL B 1 120 ? -42.11600 20.68700 13.45600 1.000 48.15051 120 VAL B N 1
ATOM 2851 C CA . VAL B 1 120 ? -41.17000 20.92200 12.36900 1.000 46.79245 120 VAL B CA 1
ATOM 2852 C C . VAL B 1 120 ? -41.92600 20.95800 11.04800 1.000 45.36860 120 VAL B C 1
ATOM 2853 O O . VAL B 1 120 ? -42.65500 20.02000 10.71100 1.000 45.09488 120 VAL B O 1
ATOM 2857 N N . LEU B 1 121 ? -41.74900 22.04400 10.29300 1.000 45.00013 121 LEU B N 1
ATOM 2858 C CA . LEU B 1 121 ? -42.43100 22.22400 9.01100 1.000 44.47112 121 LEU B CA 1
ATOM 2859 C C . LEU B 1 121 ? -41.62300 21.53200 7.91800 1.000 43.37099 121 LEU B C 1
ATOM 2860 O O . LEU B 1 121 ? -40.85800 22.15200 7.17700 1.000 43.20518 121 LEU B O 1
ATOM 2865 N N . TRP B 1 122 ? -41.80800 20.21200 7.81400 1.000 45.10278 122 TRP B N 1
ATOM 2866 C CA . TRP B 1 122 ? -41.07200 19.44900 6.81100 1.000 44.41322 122 TRP B CA 1
ATOM 2867 C C . TRP B 1 122 ? -41.62200 19.68000 5.40700 1.000 44.52902 122 TRP B C 1
ATOM 2868 O O . TRP B 1 122 ? -40.87000 19.57100 4.43100 1.000 44.26320 122 TRP B O 1
ATOM 2879 N N . ASP B 1 123 ? -42.90700 19.99900 5.28500 1.000 45.92919 123 ASP B N 1
ATOM 2880 C CA . ASP B 1 123 ? -43.56800 20.24000 3.99300 1.000 46.50821 123 ASP B CA 1
ATOM 2881 C C . ASP B 1 123 ? -43.47500 18.96600 3.14900 1.000 46.73192 123 ASP B C 1
ATOM 2882 O O . ASP B 1 123 ? -43.54600 17.85200 3.68600 1.000 46.96879 123 ASP B O 1
ATOM 2887 N N . GLU B 1 124 ? -43.32600 19.12000 1.83100 1.000 53.76434 124 GLU B N 1
ATOM 2888 C CA . GLU B 1 124 ? -43.22100 17.96700 0.94600 1.000 54.50654 124 GLU B CA 1
ATOM 2889 C C . GLU B 1 124 ? -41.86100 17.30200 1.11100 1.000 54.00911 124 GLU B C 1
ATOM 2890 O O . GLU B 1 124 ? -40.82500 17.97100 1.12600 1.000 53.24323 124 GLU B O 1
ATOM 2896 N N . LEU B 1 125 ? -41.86600 15.97900 1.23100 1.000 52.97214 125 LEU B N 1
ATOM 2897 C CA . LEU B 1 125 ? -40.63800 15.24300 1.49100 1.000 52.79844 125 LEU B CA 1
ATOM 2898 C C . LEU B 1 125 ? -40.78200 13.83400 0.94000 1.000 54.62234 125 LEU B C 1
ATOM 2899 O O . LEU B 1 125 ? -41.77300 13.15400 1.22400 1.000 55.61983 125 LEU B O 1
ATOM 2904 N N . ASP B 1 126 ? -39.80100 13.40700 0.14400 1.000 54.26966 126 ASP B N 1
ATOM 2905 C CA . ASP B 1 126 ? -39.80700 12.03600 -0.35700 1.000 55.99882 126 ASP B CA 1
ATOM 2906 C C . ASP B 1 126 ? -39.35600 11.05100 0.71400 1.000 55.84617 126 ASP B C 1
ATOM 2907 O O . ASP B 1 126 ? -39.95200 9.97800 0.86500 1.000 56.50941 126 ASP B O 1
ATOM 2912 N N . PHE B 1 127 ? -38.31700 11.40400 1.47100 1.000 47.31094 127 PHE B N 1
ATOM 2913 C CA . PHE B 1 127 ? -37.76900 10.53800 2.50600 1.000 47.52938 127 PHE B CA 1
ATOM 2914 C C . PHE B 1 127 ? -37.37100 11.37600 3.71000 1.000 46.14237 127 PHE B C 1
ATOM 2915 O O . PHE B 1 127 ? -36.69400 12.39800 3.56100 1.000 44.94486 127 PHE B O 1
ATOM 2923 N N . LEU B 1 128 ? -37.78400 10.94200 4.89700 1.000 57.91747 128 LEU B N 1
ATOM 2924 C CA . LEU B 1 128 ? -37.30500 11.51100 6.15100 1.000 57.42004 128 LEU B CA 1
ATOM 2925 C C . LEU B 1 128 ? -36.55000 10.42300 6.90200 1.000 58.78336 128 LEU B C 1
ATOM 2926 O O . LEU B 1 128 ? -37.15700 9.46500 7.39600 1.000 59.50450 128 LEU B O 1
ATOM 2931 N N . LEU B 1 129 ? -35.23200 10.56500 6.97900 1.000 52.00097 129 LEU B N 1
ATOM 2932 C CA . LEU B 1 129 ? -34.41000 9.65600 7.75900 1.000 53.25112 129 LEU B CA 1
ATOM 2933 C C . LEU B 1 129 ? -34.34500 10.14000 9.20100 1.000 52.95635 129 LEU B C 1
ATOM 2934 O O . LEU B 1 129 ? -34.24700 11.34300 9.46100 1.000 52.27995 129 LEU B O 1
ATOM 2939 N N . VAL B 1 130 ? -34.41200 9.19600 10.13500 1.000 65.10517 130 VAL B N 1
ATOM 2940 C CA . VAL B 1 130 ? -34.38300 9.49000 11.56200 1.000 64.92621 130 VAL B CA 1
ATOM 2941 C C . VAL B 1 130 ? -33.11600 8.88200 12.14200 1.000 65.23414 130 VAL B C 1
ATOM 2942 O O . VAL B 1 130 ? -32.88400 7.67300 12.01100 1.000 65.84474 130 VAL B O 1
ATOM 2946 N N . ASP B 1 131 ? -32.29400 9.71700 12.77100 1.000 64.99727 131 ASP B N 1
ATOM 2947 C CA . ASP B 1 131 ? -31.13400 9.24900 13.52400 1.000 65.20782 131 ASP B CA 1
ATOM 2948 C C . ASP B 1 131 ? -31.61300 8.95900 14.94100 1.000 65.46311 131 ASP B C 1
ATOM 2949 O O . ASP B 1 131 ? -31.67400 9.85700 15.78400 1.000 65.35257 131 ASP B O 1
ATOM 2954 N N . THR B 1 132 ? -31.97700 7.69800 15.20400 1.000 66.01844 132 THR B N 1
ATOM 2955 C CA . THR B 1 132 ? -32.49900 7.32100 16.51100 1.000 66.25268 132 THR B CA 1
ATOM 2956 C C . THR B 1 132 ? -31.35900 6.99900 17.47100 1.000 66.44481 132 THR B C 1
ATOM 2957 O O . THR B 1 132 ? -30.29600 6.54500 17.04600 1.000 66.60009 132 THR B O 1
ATOM 2961 N N . PRO B 1 133 ? -31.54200 7.21000 18.77000 1.000 81.41766 133 PRO B N 1
ATOM 2962 C CA . PRO B 1 133 ? -30.48500 6.87800 19.73400 1.000 81.50451 133 PRO B CA 1
ATOM 2963 C C . PRO B 1 133 ? -30.15800 5.39700 19.68600 1.000 81.90456 133 PRO B C 1
ATOM 2964 O O . PRO B 1 133 ? -30.96200 4.59300 19.18900 1.000 82.12300 133 PRO B O 1
ATOM 2968 N N . PRO B 1 134 ? -28.99000 4.99300 20.17500 1.000 68.65297 134 PRO B N 1
ATOM 2969 C CA . PRO B 1 134 ? -28.65800 3.56700 20.20900 1.000 71.87441 134 PRO B CA 1
ATOM 2970 C C . PRO B 1 134 ? -29.32600 2.86600 21.38100 1.000 76.16966 134 PRO B C 1
ATOM 2971 O O . PRO B 1 134 ? -29.70200 3.47800 22.38200 1.000 77.43560 134 PRO B O 1
ATOM 2975 N N . GLY B 1 135 ? -29.46900 1.55200 21.23300 1.000 88.24479 135 GLY B N 1
ATOM 2976 C CA . GLY B 1 135 ? -29.97000 0.71500 22.30300 1.000 93.18223 135 GLY B CA 1
ATOM 2977 C C . GLY B 1 135 ? -31.45300 0.85500 22.57000 1.000 92.92167 135 GLY B C 1
ATOM 2978 O O . GLY B 1 135 ? -32.10200 1.79600 22.10100 1.000 89.07121 135 GLY B O 1
ATOM 2979 N N . THR B 1 136 ? -31.99900 -0.08900 23.33400 1.000 97.17744 136 THR B N 1
ATOM 2980 C CA . THR B 1 136 ? -33.41100 -0.07100 23.69000 1.000 97.86173 136 THR B CA 1
ATOM 2981 C C . THR B 1 136 ? -33.58600 0.29300 25.15900 1.000 101.30425 136 THR B C 1
ATOM 2982 O O . THR B 1 136 ? -34.20300 -0.45700 25.92200 1.000 105.71531 136 THR B O 1
ATOM 2986 N N . SER B 1 137 ? -33.04300 1.44100 25.56200 1.000 124.47019 137 SER B N 1
ATOM 2987 C CA . SER B 1 137 ? -33.24100 1.92200 26.92100 1.00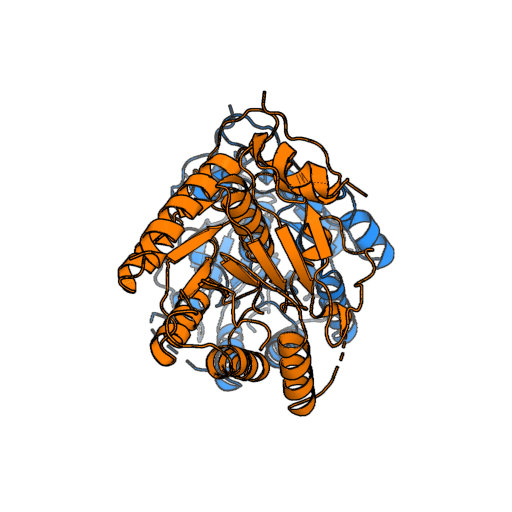0 127.81006 137 SER B CA 1
ATOM 2988 C C . SER B 1 137 ? -34.66700 2.42600 27.09300 1.000 126.60202 137 SER B C 1
ATOM 2989 O O . SER B 1 137 ? -35.23800 3.04500 26.19200 1.000 121.86461 137 SER B O 1
ATOM 2992 N N . ASP B 1 138 ? -35.23800 2.14800 28.27400 1.000 134.07397 138 ASP B N 1
ATOM 2993 C CA . ASP B 1 138 ? -36.63500 2.48000 28.55300 1.000 131.83949 138 ASP B CA 1
ATOM 2994 C C . ASP B 1 138 ? -36.98500 3.89200 28.10500 1.000 128.92072 138 ASP B C 1
ATOM 2995 O O . ASP B 1 138 ? -38.10200 4.14600 27.63800 1.000 124.93340 138 ASP B O 1
ATOM 3000 N N . GLU B 1 139 ? -36.04100 4.82300 28.23200 1.000 145.74116 139 GLU B N 1
ATOM 3001 C CA . GLU B 1 139 ? -36.27500 6.17700 27.74600 1.000 142.27495 139 GLU B CA 1
ATOM 3002 C C . GLU B 1 139 ? -36.39600 6.19800 26.22500 1.000 139.46409 139 GLU B C 1
ATOM 3003 O O . GLU B 1 139 ? -37.22900 6.92200 25.66600 1.000 136.06631 139 GLU B O 1
ATOM 3009 N N . HIS B 1 140 ? -35.56200 5.41100 25.53700 1.000 105.98113 140 HIS B N 1
ATOM 3010 C CA . HIS B 1 140 ? -35.56800 5.40900 24.07600 1.000 102.88865 140 HIS B CA 1
ATOM 3011 C C . HIS B 1 140 ? -36.76400 4.64700 23.51400 1.000 98.76184 140 HIS B C 1
ATOM 3012 O O . HIS B 1 140 ? -37.31700 5.03300 22.47900 1.000 95.06929 140 HIS B O 1
ATOM 3019 N N . ILE B 1 141 ? -37.17900 3.56900 24.17800 1.000 100.77261 141 ILE B N 1
ATOM 3020 C CA . ILE B 1 141 ? -38.28700 2.76500 23.66700 1.000 96.75897 141 ILE B CA 1
ATOM 3021 C C . ILE B 1 141 ? -39.56400 3.59800 23.57200 1.000 93.90863 141 ILE B C 1
ATOM 3022 O O . ILE B 1 141 ? -40.31500 3.49500 22.59300 1.000 89.98711 141 ILE B O 1
ATOM 3027 N N . SER B 1 142 ? -39.83200 4.43200 24.58400 1.000 152.78937 142 SER B N 1
ATOM 3028 C CA . SER B 1 142 ? -41.01700 5.28400 24.55000 1.000 150.75229 142 SER B CA 1
ATOM 3029 C C . SER B 1 142 ? -40.94300 6.29000 23.40600 1.000 148.46780 142 SER B C 1
ATOM 3030 O O . SER B 1 142 ? -41.95700 6.56500 22.75100 1.000 146.05172 142 SER B O 1
ATOM 3033 N N . LEU B 1 143 ? -39.74900 6.83800 23.13700 1.000 106.66542 143 LEU B N 1
ATOM 3034 C CA . LEU B 1 143 ? -39.58300 7.70600 21.97200 1.000 104.51253 143 LEU B CA 1
ATOM 3035 C C . LEU B 1 143 ? -39.85800 6.94100 20.68900 1.000 101.06475 143 LEU B C 1
ATOM 3036 O O . LEU B 1 143 ? -40.49000 7.46900 19.76700 1.000 98.56708 143 LEU B O 1
ATOM 3041 N N . ALA B 1 144 ? -39.41200 5.68600 20.61600 1.000 97.14059 144 ALA B N 1
ATOM 3042 C CA . ALA B 1 144 ? -39.71300 4.88400 19.43900 1.000 93.15327 144 ALA B CA 1
ATOM 3043 C C . ALA B 1 144 ? -41.21500 4.67000 19.29300 1.000 90.25293 144 ALA B C 1
ATOM 3044 O O . ALA B 1 144 ? -41.75000 4.72100 18.17800 1.000 86.82094 144 ALA B O 1
ATOM 3046 N N . GLU B 1 145 ? -41.91500 4.44200 20.40800 1.000 131.67105 145 GLU B N 1
ATOM 3047 C CA . GLU B 1 145 ? -43.37100 4.35600 20.36200 1.000 129.56027 145 GLU B CA 1
ATOM 3048 C C . GLU B 1 145 ? -43.98600 5.67000 19.89900 1.000 130.18666 145 GLU B C 1
ATOM 3049 O O . GLU B 1 145 ? -44.96000 5.67600 19.13700 1.000 128.99705 145 GLU B O 1
ATOM 3055 N N . THR B 1 146 ? -43.42600 6.79500 20.35300 1.000 118.36682 146 THR B N 1
ATOM 3056 C CA . THR B 1 146 ? -43.93300 8.10700 19.96300 1.000 118.07732 146 THR B CA 1
ATOM 3057 C C . THR B 1 146 ? -43.96100 8.26700 18.44600 1.000 115.11643 146 THR B C 1
ATOM 3058 O O . THR B 1 146 ? -44.98700 8.65800 17.87500 1.000 114.20580 146 THR B O 1
ATOM 3062 N N . LEU B 1 147 ? -42.85000 7.94100 17.77800 1.000 94.10602 147 LEU B N 1
ATOM 3063 C CA . LEU B 1 147 ? -42.80100 7.99900 16.32100 1.000 90.58981 147 LEU B CA 1
ATOM 3064 C C . LEU B 1 147 ? -43.89200 7.14300 15.69600 1.000 87.90791 147 LEU B C 1
ATOM 3065 O O . LEU B 1 147 ? -44.62700 7.60600 14.81700 1.000 86.56827 147 LEU B O 1
ATOM 3070 N N . LEU B 1 148 ? -43.99100 5.88200 16.11800 1.000 123.35953 148 LEU B N 1
ATOM 3071 C CA . LEU B 1 148 ? -45.05300 5.01100 15.62700 1.000 120.95924 148 LEU B CA 1
ATOM 3072 C C . LEU B 1 148 ? -46.43500 5.59900 15.88900 1.000 122.42520 148 LEU B C 1
ATOM 3073 O O . LEU B 1 148 ? -47.32600 5.50500 15.03600 1.000 120.46444 148 LEU B O 1
ATOM 3078 N N . GLN B 1 149 ? -46.63800 6.19200 17.07000 1.000 131.26311 149 GLN B N 1
ATOM 3079 C CA . GLN B 1 149 ? -47.95400 6.71900 17.42300 1.000 132.87909 149 GLN B CA 1
ATOM 3080 C C . GLN B 1 149 ? -48.36600 7.85200 16.49000 1.000 132.65801 149 GLN B C 1
ATOM 3081 O O . GLN B 1 149 ? -49.52100 7.92000 16.05400 1.000 132.38693 149 GLN B O 1
ATOM 3087 N N . GLU B 1 150 ? -47.43400 8.74700 16.17100 1.000 110.65800 150 GLU B N 1
ATOM 3088 C CA . GLU B 1 150 ? -47.68900 9.86200 15.27100 1.000 110.86066 150 GLU B CA 1
ATOM 3089 C C . GLU B 1 150 ? -47.51700 9.50100 13.80100 1.000 107.80240 150 GLU B C 1
ATOM 3090 O O . GLU B 1 150 ? -47.87400 10.30900 12.93800 1.000 108.14981 150 GLU B O 1
ATOM 3096 N N . ALA B 1 151 ? -46.97000 8.32700 13.49300 1.000 102.18857 151 ALA B N 1
ATOM 3097 C CA . ALA B 1 151 ? -46.84400 7.91000 12.10500 1.000 98.55655 151 ALA B CA 1
ATOM 3098 C C . ALA B 1 151 ? -48.20600 7.52500 11.54300 1.000 97.90648 151 ALA B C 1
ATOM 3099 O O . ALA B 1 151 ? -49.11800 7.13200 12.27500 1.000 99.46193 151 ALA B O 1
ATOM 3101 N N . ARG B 1 152 ? -48.34200 7.65500 10.22900 1.000 96.77213 152 ARG B N 1
ATOM 3102 C CA . ARG B 1 152 ? -49.57600 7.33100 9.53400 1.000 96.76687 152 ARG B CA 1
ATOM 3103 C C . ARG B 1 152 ? -49.37100 6.08600 8.67200 1.000 93.11380 152 ARG B C 1
ATOM 3104 O O . ARG B 1 152 ? -48.23200 5.72700 8.35300 1.000 89.82656 152 ARG B O 1
ATOM 3112 N N . PRO B 1 153 ? -50.44600 5.38700 8.29500 1.000 103.32555 153 PRO B N 1
ATOM 3113 C CA . PRO B 1 153 ? -50.27700 4.10700 7.59100 1.000 100.91736 153 PRO B CA 1
ATOM 3114 C C . PRO B 1 153 ? -49.53500 4.26000 6.26900 1.000 98.06176 153 PRO B C 1
ATOM 3115 O O . PRO B 1 153 ? -49.74100 5.21900 5.52300 1.000 98.21441 153 PRO B O 1
ATOM 3119 N N . GLY B 1 154 ? -48.66100 3.29000 5.98800 1.000 90.14239 154 GLY B N 1
ATOM 3120 C CA . GLY B 1 154 ? -47.84800 3.28600 4.79100 1.000 87.64209 154 GLY B CA 1
ATOM 3121 C C . GLY B 1 154 ? -46.65800 4.21600 4.82300 1.000 84.26010 154 GLY B C 1
ATOM 3122 O O . GLY B 1 154 ? -45.74600 4.06300 4.00100 1.000 81.83876 154 GLY B O 1
ATOM 3123 N N . GLN B 1 155 ? -46.62800 5.16500 5.75700 1.000 71.21380 155 GLN B N 1
ATOM 3124 C CA . GLN B 1 155 ? -45.57200 6.17000 5.77600 1.000 70.38475 155 GLN B CA 1
ATOM 3125 C C . GLN B 1 155 ? -44.25600 5.57700 6.26700 1.000 67.96341 155 GLN B C 1
ATOM 3126 O O . GLN B 1 155 ? -43.20800 5.75500 5.63500 1.000 64.90252 155 GLN B O 1
ATOM 3132 N N . LEU B 1 156 ? -44.29100 4.87600 7.39700 1.000 74.38523 156 LEU B N 1
ATOM 3133 C CA . LEU B 1 156 ? -43.08300 4.30100 7.98300 1.000 73.41670 156 LEU B CA 1
ATOM 3134 C C . LEU B 1 156 ? -42.59300 3.16700 7.09500 1.000 69.69257 156 LEU B C 1
ATOM 3135 O O . LEU B 1 156 ? -43.07700 2.03600 7.17900 1.000 71.05062 156 LEU B O 1
ATOM 3140 N N . SER B 1 157 ? -41.61500 3.47600 6.24300 1.000 72.06390 157 SER B N 1
ATOM 3141 C CA . SER B 1 157 ? -41.05400 2.46800 5.35500 1.000 71.11642 157 SER B CA 1
ATOM 3142 C C . SER B 1 157 ? -40.35100 1.36800 6.13300 1.000 71.98231 157 SER B C 1
ATOM 3143 O O . SER B 1 157 ? -40.24600 0.23300 5.65100 1.000 73.14035 157 SER B O 1
ATOM 3146 N N . GLY B 1 158 ? -39.86200 1.68100 7.32800 1.000 60.94415 158 GLY B N 1
ATOM 3147 C CA . GLY B 1 158 ? -39.20800 0.70200 8.15800 1.000 62.45486 158 GLY B CA 1
ATOM 3148 C C . GLY B 1 158 ? -37.91100 1.24200 8.70900 1.000 64.76303 158 GLY B C 1
ATOM 3149 O O . GLY B 1 158 ? -37.72100 2.45900 8.83000 1.000 65.90527 158 GLY B O 1
ATOM 3150 N N . ALA B 1 159 ? -37.00500 0.32500 9.03900 1.000 71.83493 159 ALA B N 1
ATOM 3151 C CA . ALA B 1 159 ? -35.77000 0.67800 9.71400 1.000 76.30915 159 ALA B CA 1
ATOM 3152 C C . ALA B 1 159 ? -34.56400 0.15900 8.94400 1.000 74.15626 159 ALA B C 1
ATOM 3153 O O . ALA B 1 159 ? -34.65100 -0.78900 8.15800 1.000 70.05314 159 ALA B O 1
ATOM 3155 N N . ILE B 1 160 ? -33.43200 0.81300 9.17800 1.000 67.23175 160 ILE B N 1
ATOM 3156 C CA . ILE B 1 160 ? -32.12800 0.36300 8.71300 1.000 67.22911 160 ILE B CA 1
ATOM 3157 C C . ILE B 1 160 ? -31.26900 0.15000 9.94800 1.000 76.56444 160 ILE B C 1
ATOM 3158 O O . ILE B 1 160 ? -31.09000 1.07600 10.75000 1.000 81.41502 160 ILE B O 1
ATOM 3163 N N . VAL B 1 161 ? -30.75800 -1.06500 10.11300 1.000 60.92046 161 VAL B N 1
ATOM 3164 C CA . VAL B 1 161 ? -29.97100 -1.43600 11.28300 1.000 66.71589 161 VAL B CA 1
ATOM 3165 C C . VAL B 1 161 ? -28.49800 -1.38000 10.90400 1.000 68.55296 161 VAL B C 1
ATOM 3166 O O . VAL B 1 161 ? -28.05600 -2.08800 9.99200 1.000 67.12910 161 VAL B O 1
ATOM 3170 N N . VAL B 1 162 ? -27.73300 -0.54700 11.60000 1.000 64.90252 162 VAL B N 1
ATOM 3171 C CA . VAL B 1 162 ? -26.30700 -0.38800 11.33600 1.000 65.56576 162 VAL B CA 1
ATOM 3172 C C . VAL B 1 162 ? -25.52400 -1.20500 12.35500 1.000 71.96126 162 VAL B C 1
ATOM 3173 O O . VAL B 1 162 ? -25.78900 -1.12100 13.56000 1.000 74.67474 162 VAL B O 1
ATOM 3177 N N . THR B 1 163 ? -24.55700 -1.99300 11.87400 1.000 72.88505 163 THR B N 1
ATOM 3178 C CA . THR B 1 163 ? -23.70800 -2.79700 12.75000 1.000 78.26202 163 THR B CA 1
ATOM 3179 C C . THR B 1 163 ? -22.24100 -2.70000 12.34400 1.000 79.58849 163 THR B C 1
ATOM 3180 O O . THR B 1 163 ? -21.88100 -1.87900 11.49700 1.000 76.15387 163 THR B O 1
ATOM 3184 N N . THR B 1 164 ? -21.38800 -3.52200 12.93800 1.000 85.00230 164 THR B N 1
ATOM 3185 C CA . THR B 1 164 ? -19.97900 -3.58400 12.58100 1.000 87.44469 164 THR B CA 1
ATOM 3186 C C . THR B 1 164 ? -19.57400 -5.04600 12.54300 1.000 92.72691 164 THR B C 1
ATOM 3187 O O . THR B 1 164 ? -20.18600 -5.87500 13.22300 1.000 95.58251 164 THR B O 1
ATOM 3191 N N . PRO B 1 165 ? -18.57100 -5.40200 11.72900 1.000 102.58862 165 PRO B N 1
ATOM 3192 C CA . PRO B 1 165 ? -18.05800 -6.77200 11.82700 1.000 106.34170 165 PRO B CA 1
ATOM 3193 C C . PRO B 1 165 ? -17.39900 -7.01200 13.16800 1.000 111.05542 165 PRO B C 1
ATOM 3194 O O . PRO B 1 165 ? -17.43500 -8.13700 13.67800 1.000 114.24264 165 PRO B O 1
ATOM 3198 N N . GLN B 1 166 ? -16.88400 -5.95300 13.80000 1.000 154.63959 166 GLN B N 1
ATOM 3199 C CA . GLN B 1 166 ? -15.96800 -6.12500 14.92600 1.000 158.75851 166 GLN B CA 1
ATOM 3200 C C . GLN B 1 166 ? -16.65600 -6.74900 16.13300 1.000 161.15353 166 GLN B C 1
ATOM 3201 O O . GLN B 1 166 ? -16.02200 -7.48100 16.90500 1.000 165.68302 166 GLN B O 1
ATOM 3207 N N . ALA B 1 167 ? -17.95100 -6.48500 16.30300 1.000 181.16646 167 ALA B N 1
ATOM 3208 C CA . ALA B 1 167 ? -18.70300 -7.00400 17.43900 1.000 182.70875 167 ALA B CA 1
ATOM 3209 C C . ALA B 1 167 ? -18.64800 -8.52600 17.49600 1.000 186.65922 167 ALA B C 1
ATOM 3210 O O . ALA B 1 167 ? -19.12400 -9.21600 16.58900 1.000 185.73806 167 ALA B O 1
ATOM 3212 N N . VAL B 1 168 ? -18.06600 -9.04400 18.57700 0.840 155.94501 168 VAL B N 1
ATOM 3213 C CA . VAL B 1 168 ? -18.03700 -10.48600 18.79600 0.840 159.97444 168 VAL B CA 1
ATOM 3214 C C . VAL B 1 168 ? -19.43200 -11.00200 19.11000 0.840 158.32161 168 VAL B C 1
ATOM 3215 O O . VAL B 1 168 ? -19.88100 -12.01100 18.55100 0.840 159.94549 168 VAL B O 1
ATOM 3219 N N . ALA B 1 169 ? -20.15300 -10.29900 19.97600 0.810 160.81665 169 ALA B N 1
ATOM 3220 C CA . ALA B 1 169 ? -21.52400 -10.64000 20.32400 0.810 159.03749 169 ALA B CA 1
ATOM 3221 C C . ALA B 1 169 ? -22.46400 -9.70900 19.57200 0.810 153.26574 169 ALA B C 1
ATOM 3222 O O . ALA B 1 169 ? -22.35200 -8.48300 19.67700 0.810 152.14456 169 ALA B O 1
ATOM 3224 N N . THR B 1 170 ? -23.37900 -10.29500 18.80500 1.000 150.92073 170 THR B N 1
ATOM 3225 C CA . THR B 1 170 ? -24.36300 -9.53900 18.04600 1.000 147.28082 170 THR B CA 1
ATOM 3226 C C . THR B 1 170 ? -25.67100 -9.38100 18.81000 1.000 146.06488 170 THR B C 1
ATOM 3227 O O . THR B 1 170 ? -26.73600 -9.24200 18.20000 1.000 142.05914 170 THR B O 1
ATOM 3231 N N . ALA B 1 171 ? -25.60300 -9.39000 20.14400 0.730 119.92754 171 ALA B N 1
ATOM 3232 C CA . ALA B 1 171 ? -26.80500 -9.30300 20.96100 0.730 119.42221 171 ALA B CA 1
ATOM 3233 C C . ALA B 1 171 ? -27.51700 -7.96800 20.81100 0.730 117.94046 171 ALA B C 1
ATOM 3234 O O . ALA B 1 171 ? -28.68300 -7.86100 21.19600 0.730 116.09287 171 ALA B O 1
ATOM 3236 N N . ASP B 1 172 ? -26.84800 -6.95400 20.26600 1.000 127.03628 172 ASP B N 1
ATOM 3237 C CA . ASP B 1 172 ? -27.45900 -5.64300 20.08900 1.000 125.94142 172 ASP B CA 1
ATOM 3238 C C . ASP B 1 172 ? -28.15000 -5.50700 18.73900 1.000 120.73816 172 ASP B C 1
ATOM 3239 O O . ASP B 1 172 ? -29.21500 -4.88600 18.65200 1.000 117.41408 172 ASP B O 1
ATOM 3244 N N . VAL B 1 173 ? -27.56900 -6.06900 17.67700 1.000 123.94644 173 VAL B N 1
ATOM 3245 C CA . VAL B 1 173 ? -28.30600 -6.15900 16.42100 1.000 118.66686 173 VAL B CA 1
ATOM 3246 C C . VAL B 1 173 ? -29.39100 -7.22400 16.52700 1.000 114.77955 173 VAL B C 1
ATOM 3247 O O . VAL B 1 173 ? -30.50000 -7.04500 16.01400 1.000 110.30007 173 VAL B O 1
ATOM 3251 N N . ARG B 1 174 ? -29.10600 -8.33400 17.21700 1.000 141.10902 174 ARG B N 1
ATOM 3252 C CA . ARG B 1 174 ? -30.17500 -9.25500 17.59400 1.000 138.75348 174 ARG B CA 1
ATOM 3253 C C . ARG B 1 174 ? -31.25900 -8.53100 18.38400 1.000 138.54293 174 ARG B C 1
ATOM 3254 O O . ARG B 1 174 ? -32.45400 -8.74800 18.15700 1.000 135.25569 174 ARG B O 1
ATOM 3262 N N . LYS B 1 175 ? -30.85300 -7.65500 19.30900 1.000 103.72823 175 LYS B N 1
ATOM 3263 C CA . LYS B 1 175 ? -31.81200 -6.95300 20.15800 1.000 104.75467 175 LYS B CA 1
ATOM 3264 C C . LYS B 1 175 ? -32.63700 -5.95200 19.35900 1.000 100.90157 175 LYS B C 1
ATOM 3265 O O . LYS B 1 175 ? -33.86800 -5.92100 19.47300 1.000 98.54076 175 LYS B O 1
ATOM 3271 N N . GLU B 1 176 ? -31.97500 -5.11200 18.55900 1.000 99.15926 176 GLU B N 1
ATOM 3272 C CA . GLU B 1 176 ? -32.70400 -4.13100 17.76000 1.000 95.01402 176 GLU B CA 1
ATOM 3273 C C . GLU B 1 176 ? -33.60000 -4.81600 16.73800 1.000 88.68695 176 GLU B C 1
ATOM 3274 O O . GLU B 1 176 ? -34.72200 -4.36200 16.48600 1.000 85.17863 176 GLU B O 1
ATOM 3280 N N . LEU B 1 177 ? -33.12700 -5.91300 16.14200 1.000 98.09071 177 LEU B N 1
ATOM 3281 C CA . LEU B 1 177 ? -33.96800 -6.66700 15.21700 1.000 92.49004 177 LEU B CA 1
ATOM 3282 C C . LEU B 1 177 ? -35.17400 -7.25700 15.93700 1.000 91.88733 177 LEU B C 1
ATOM 3283 O O . LEU B 1 177 ? -36.31100 -7.14300 15.46500 1.000 87.49470 177 LEU B O 1
ATOM 3288 N N . ASN B 1 178 ? -34.94100 -7.89200 17.09100 1.000 104.88100 178 ASN B N 1
ATOM 3289 C CA . ASN B 1 178 ? -36.04000 -8.47800 17.85000 1.000 104.96258 178 ASN B CA 1
ATOM 3290 C C . ASN B 1 178 ? -37.04600 -7.41700 18.27800 1.000 104.51779 178 ASN B C 1
ATOM 3291 O O . ASN B 1 178 ? -38.26000 -7.64900 18.23000 1.000 102.18594 178 ASN B O 1
ATOM 3296 N N . PHE B 1 179 ? -36.56300 -6.24700 18.70200 1.000 112.29504 179 PHE B N 1
ATOM 3297 C CA . PHE B 1 179 ? -37.47800 -5.16400 19.03700 1.000 111.73971 179 PHE B CA 1
ATOM 3298 C C . PHE B 1 179 ? -38.31700 -4.77300 17.83100 1.000 106.09693 179 PHE B C 1
ATOM 3299 O O . PHE B 1 179 ? -39.53000 -4.55900 17.95300 1.000 104.26250 179 PHE B O 1
ATOM 3307 N N . CYS B 1 180 ? -37.67900 -4.65500 16.66300 1.000 102.53861 180 CYS B N 1
ATOM 3308 C CA . CYS B 1 180 ? -38.39800 -4.28800 15.44800 1.000 96.71949 180 CYS B CA 1
ATOM 3309 C C . CYS B 1 180 ? -39.51000 -5.28100 15.15300 1.000 93.76387 180 CYS B C 1
ATOM 3310 O O . CYS B 1 180 ? -40.66400 -4.89000 14.94600 1.000 91.08987 180 CYS B O 1
ATOM 3313 N N . LYS B 1 181 ? -39.17400 -6.57700 15.12700 1.000 102.53598 181 LYS B N 1
ATOM 3314 C CA . LYS B 1 181 ? -40.18500 -7.61900 14.97100 1.000 103.15447 181 LYS B CA 1
ATOM 3315 C C . LYS B 1 181 ? -41.25700 -7.51400 16.04700 1.000 105.37579 181 LYS B C 1
ATOM 3316 O O . LYS B 1 181 ? -42.45100 -7.64900 15.75700 1.000 105.41264 181 LYS B O 1
ATOM 3322 N N . LYS B 1 182 ? -40.85200 -7.26700 17.29400 1.000 105.37579 182 LYS B N 1
ATOM 3323 C CA . LYS B 1 182 ? -41.82000 -7.21400 18.38700 1.000 107.80766 182 LYS B CA 1
ATOM 3324 C C . LYS B 1 182 ? -42.80600 -6.06300 18.21200 1.000 106.31275 182 LYS B C 1
ATOM 3325 O O . LYS B 1 182 ? -43.98800 -6.19400 18.55500 1.000 107.18917 182 LYS B O 1
ATOM 3331 N N . THR B 1 183 ? -42.33700 -4.92100 17.70900 1.000 115.90074 183 THR B N 1
ATOM 3332 C CA . THR B 1 183 ? -43.17800 -3.74000 17.54700 1.000 115.12696 183 THR B CA 1
ATOM 3333 C C . THR B 1 183 ? -43.69000 -3.54700 16.12300 1.000 110.52115 183 THR B C 1
ATOM 3334 O O . THR B 1 183 ? -44.40400 -2.57300 15.87000 1.000 109.83949 183 THR B O 1
ATOM 3338 N N . GLY B 1 184 ? -43.35100 -4.43500 15.19000 1.000 115.05590 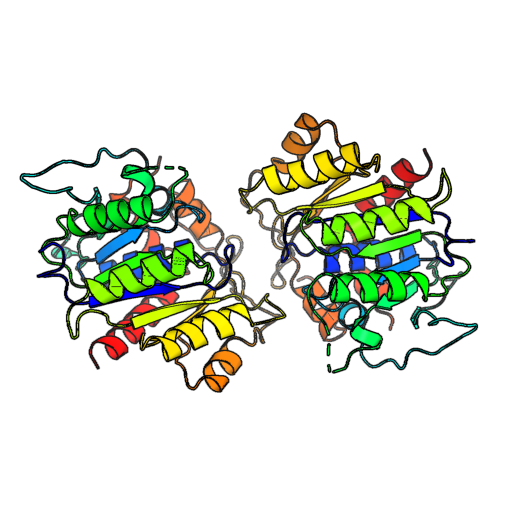184 GLY B N 1
ATOM 3339 C CA . GLY B 1 184 ? -43.86700 -4.35700 13.83700 1.000 113.20831 184 GLY B CA 1
ATOM 3340 C C . GLY B 1 184 ? -43.08800 -3.48000 12.88100 1.000 106.89176 184 GLY B C 1
ATOM 3341 O O . GLY B 1 184 ? -43.50000 -3.34100 11.72100 1.000 105.57318 184 GLY B O 1
ATOM 3342 N N . ILE B 1 185 ? -41.98400 -2.87700 13.32300 1.000 91.74784 185 ILE B N 1
ATOM 3343 C CA . ILE B 1 185 ? -41.16000 -2.08200 12.42100 1.000 86.01558 185 ILE B CA 1
ATOM 3344 C C . ILE B 1 185 ? -40.55900 -2.99900 11.36700 1.000 84.22852 185 ILE B C 1
ATOM 3345 O O . ILE B 1 185 ? -39.82800 -3.94400 11.68800 1.000 84.83649 185 ILE B O 1
ATOM 3350 N N . ARG B 1 186 ? -40.87200 -2.73400 10.10400 1.000 96.54842 186 ARG B N 1
ATOM 3351 C CA . ARG B 1 186 ? -40.26100 -3.49100 9.02100 1.000 95.05613 186 ARG B CA 1
ATOM 3352 C C . ARG B 1 186 ? -38.77200 -3.18200 8.95000 1.000 91.53992 186 ARG B C 1
ATOM 3353 O O . ARG B 1 186 ? -38.35700 -2.02600 9.05900 1.000 90.71351 186 ARG B O 1
ATOM 3361 N N . VAL B 1 187 ? -37.95800 -4.21900 8.78600 1.000 78.88577 187 VAL B N 1
ATOM 3362 C CA . VAL B 1 187 ? -36.51000 -4.06100 8.69700 1.000 75.29850 187 VAL B CA 1
ATOM 3363 C C . VAL B 1 187 ? -36.14700 -4.06200 7.21800 1.000 72.99296 187 VAL B C 1
ATOM 3364 O O . VAL B 1 187 ? -36.11000 -5.11300 6.57000 1.000 74.96425 187 VAL B O 1
ATOM 3368 N N . LEU B 1 188 ? -35.87200 -2.87100 6.68200 1.000 81.38081 188 LEU B N 1
ATOM 3369 C CA . LEU B 1 188 ? -35.50700 -2.74400 5.27800 1.000 80.99392 188 LEU B CA 1
ATOM 3370 C C . LEU B 1 188 ? -34.13900 -3.33800 4.98000 1.000 81.99141 188 LEU B C 1
ATOM 3371 O O . LEU B 1 188 ? -33.87400 -3.69300 3.82700 1.000 81.68348 188 LEU B O 1
ATOM 3376 N N . GLY B 1 189 ? -33.27300 -3.45600 5.97400 1.000 72.56923 189 GLY B N 1
ATOM 3377 C CA . GLY B 1 189 ? -31.99200 -4.09600 5.75900 1.000 73.57987 189 GLY B CA 1
ATOM 3378 C C . GLY B 1 189 ? -30.97400 -3.67400 6.78900 1.000 73.88517 189 GLY B C 1
ATOM 3379 O O . GLY B 1 189 ? -31.15200 -2.70300 7.52600 1.000 73.17193 189 GLY B O 1
ATOM 3380 N N . VAL B 1 190 ? -29.88100 -4.43200 6.82100 1.000 71.92178 190 VAL B N 1
ATOM 3381 C CA . VAL B 1 190 ? -28.77000 -4.19500 7.73400 1.000 71.80861 190 VAL B CA 1
ATOM 3382 C C . VAL B 1 190 ? -27.56400 -3.72700 6.93000 1.000 71.86388 190 VAL B C 1
ATOM 3383 O O . VAL B 1 190 ? -27.29200 -4.23700 5.83700 1.000 71.97442 190 VAL B O 1
ATOM 3387 N N . VAL B 1 191 ? -26.85500 -2.73800 7.46900 1.000 63.42339 191 VAL B N 1
ATOM 3388 C CA . VAL B 1 191 ? -25.64800 -2.19200 6.86000 1.000 63.21284 191 VAL B CA 1
ATOM 3389 C C . VAL B 1 191 ? -24.47700 -2.51900 7.77400 1.000 62.22325 191 VAL B C 1
ATOM 3390 O O . VAL B 1 191 ? -24.53900 -2.27200 8.98400 1.000 61.21523 191 VAL B O 1
ATOM 3394 N N . GLU B 1 192 ? -23.41900 -3.08800 7.20300 1.000 74.92740 192 GLU B N 1
ATOM 3395 C CA . GLU B 1 192 ? -22.22100 -3.43900 7.95900 1.000 73.84570 192 GLU B CA 1
ATOM 3396 C C . GLU B 1 192 ? -21.19300 -2.34100 7.72100 1.000 72.42184 192 GLU B C 1
ATOM 3397 O O . GLU B 1 192 ? -20.48200 -2.34700 6.71400 1.000 72.49027 192 GLU B O 1
ATOM 3403 N N . ASN B 1 193 ? -21.12100 -1.39600 8.65200 1.000 63.77344 193 ASN B N 1
ATOM 3404 C CA . ASN B 1 193 ? -20.19300 -0.28600 8.53300 1.000 61.59686 193 ASN B CA 1
ATOM 3405 C C . ASN B 1 193 ? -18.81300 -0.68700 9.04600 1.000 60.22827 193 ASN B C 1
ATOM 3406 O O . ASN B 1 193 ? -18.66500 -1.60700 9.85800 1.000 60.59674 193 ASN B O 1
ATOM 3411 N N . MET B 1 194 ? -17.79400 0.01700 8.54900 1.000 80.66230 194 MET B N 1
ATOM 3412 C CA . MET B 1 194 ? -16.40700 -0.20000 8.96200 1.000 79.42268 194 MET B CA 1
ATOM 3413 C C . MET B 1 194 ? -15.96000 -1.63200 8.67300 1.000 81.61505 194 MET B C 1
ATOM 3414 O O . MET B 1 194 ? -15.33500 -2.29100 9.50500 1.000 81.41766 194 MET B O 1
ATOM 3419 N N . SER B 1 195 ? -16.28700 -2.11100 7.47600 1.000 76.88817 195 SER B N 1
ATOM 3420 C CA . SER B 1 195 ? -15.89400 -3.43200 6.98900 1.000 78.56205 195 SER B CA 1
ATOM 3421 C C . SER B 1 195 ? -14.90100 -3.21600 5.85000 1.000 78.66469 195 SER B C 1
ATOM 3422 O O . SER B 1 195 ? -15.27900 -3.15300 4.68000 1.000 79.64113 195 SER B O 1
ATOM 3425 N N . GLY B 1 196 ? -13.63000 -3.09900 6.20100 1.000 77.57772 196 GLY B N 1
ATOM 3426 C CA . GLY B 1 196 ? -12.58500 -2.85600 5.22900 1.000 77.49350 196 GLY B CA 1
ATOM 3427 C C . GLY B 1 196 ? -12.05200 -1.43900 5.32900 1.000 75.27745 196 GLY B C 1
ATOM 3428 O O . GLY B 1 196 ? -12.47400 -0.63400 6.16200 1.000 73.32458 196 GLY B O 1
ATOM 3429 N N . PHE B 1 197 ? -11.11100 -1.14500 4.43400 1.000 73.74305 197 PHE B N 1
ATOM 3430 C CA . PHE B 1 197 ? -10.38900 0.11600 4.47800 1.000 71.78229 197 PHE B CA 1
ATOM 3431 C C . PHE B 1 197 ? -10.10200 0.60500 3.06900 1.000 72.08759 197 PHE B C 1
ATOM 3432 O O . PHE B 1 197 ? -9.61700 -0.15300 2.22400 1.000 73.70357 197 PHE B O 1
ATOM 3440 N N . VAL B 1 198 ? -10.43600 1.86300 2.82100 1.000 64.31561 198 VAL B N 1
ATOM 3441 C CA . VAL B 1 198 ? -10.00300 2.60200 1.64500 1.000 64.06821 198 VAL B CA 1
ATOM 3442 C C . VAL B 1 198 ? -9.06200 3.68400 2.14100 1.000 62.57329 198 VAL B C 1
ATOM 3443 O O . VAL B 1 198 ? -9.31800 4.29200 3.18300 1.000 60.86519 198 VAL B O 1
ATOM 3447 N N . CYS B 1 199 ? -7.97900 3.92600 1.42100 1.000 90.91353 199 CYS B N 1
ATOM 3448 C CA . CYS B 1 199 ? -6.97000 4.82500 1.95300 1.000 90.33452 199 CYS B CA 1
ATOM 3449 C C . CYS B 1 199 ? -6.37300 5.70700 0.86900 1.000 89.30281 199 CYS B C 1
ATOM 3450 O O . CYS B 1 199 ? -6.40200 5.36200 -0.31800 1.000 89.50547 199 CYS B O 1
ATOM 3453 N N . PRO B 1 200 ? -5.76900 6.83500 1.26300 1.000 65.65524 200 PRO B N 1
ATOM 3454 C CA . PRO B 1 200 ? -5.36300 7.84800 0.27700 1.000 64.70513 200 PRO B CA 1
ATOM 3455 C C . PRO B 1 200 ? -4.12400 7.50100 -0.52800 1.000 65.61313 200 PRO B C 1
ATOM 3456 O O . PRO B 1 200 ? -4.02200 7.95000 -1.67400 1.000 64.92357 200 PRO B O 1
ATOM 3460 N N . ASN B 1 201 ? -3.18400 6.72400 0.01200 1.000 74.60895 201 ASN B N 1
ATOM 3461 C CA . ASN B 1 201 ? -1.91600 6.53300 -0.68800 1.000 75.70118 201 ASN B CA 1
ATOM 3462 C C . ASN B 1 201 ? -2.08300 5.70800 -1.96300 1.000 77.12504 201 ASN B C 1
ATOM 3463 O O . ASN B 1 201 ? -1.28700 5.85000 -2.89900 1.000 77.26716 201 ASN B O 1
ATOM 3468 N N . CYS B 1 202 ? -3.07800 4.82000 -2.00000 1.000 104.05195 202 CYS B N 1
ATOM 3469 C CA . CYS B 1 202 ? -3.51000 4.12900 -3.21000 1.000 104.51516 202 CYS B CA 1
ATOM 3470 C C . CYS B 1 202 ? -4.94000 3.66000 -2.98100 1.000 103.84666 202 CYS B C 1
ATOM 3471 O O . CYS B 1 202 ? -5.34000 3.38400 -1.84900 1.000 103.80455 202 CYS B O 1
ATOM 3474 N N . SER B 1 203 ? -5.70700 3.57700 -4.06500 1.000 100.64628 203 SER B N 1
ATOM 3475 C CA . SER B 1 203 ? -7.15000 3.41900 -3.93600 1.000 99.76196 203 SER B CA 1
ATOM 3476 C C . SER B 1 203 ? -7.56900 2.02400 -3.48600 1.000 101.81747 203 SER B C 1
ATOM 3477 O O . SER B 1 203 ? -8.75800 1.81300 -3.22900 1.000 101.66219 203 SER B O 1
ATOM 3480 N N . GLU B 1 204 ? -6.64200 1.07300 -3.39200 1.000 101.00158 204 GLU B N 1
ATOM 3481 C CA . GLU B 1 204 ? -7.01300 -0.30300 -3.07700 1.000 102.99393 204 GLU B CA 1
ATOM 3482 C C . GLU B 1 204 ? -7.81800 -0.38900 -1.78300 1.000 102.63336 204 GLU B C 1
ATOM 3483 O O . GLU B 1 204 ? -7.35700 0.02000 -0.71200 1.000 101.59639 204 GLU B O 1
ATOM 3489 N N . CYS B 1 205 ? -9.03300 -0.91900 -1.90200 1.000 80.50702 205 CYS B N 1
ATOM 3490 C CA . CYS B 1 205 ? -9.90000 -1.21300 -0.77000 1.000 80.45702 205 CYS B CA 1
ATOM 3491 C C . CYS B 1 205 ? -9.66300 -2.65200 -0.35000 1.000 82.10984 205 CYS B C 1
ATOM 3492 O O . CYS B 1 205 ? -9.79300 -3.56500 -1.17100 1.000 83.67056 205 CYS B O 1
ATOM 3495 N N . THR B 1 206 ? -9.31200 -2.85600 0.91500 1.000 80.51755 206 THR B N 1
ATOM 3496 C CA . THR B 1 206 ? -8.99700 -4.18900 1.40000 1.000 81.55978 206 THR B CA 1
ATOM 3497 C C . THR B 1 206 ? -9.67300 -4.43900 2.73700 1.000 81.04919 206 THR B C 1
ATOM 3498 O O . THR B 1 206 ? -9.69700 -3.56300 3.60600 1.000 79.69640 206 THR B O 1
ATOM 3502 N N . ASN B 1 207 ? -10.21800 -5.64400 2.89000 1.000 112.82142 207 ASN B N 1
ATOM 3503 C CA . ASN B 1 207 ? -10.59900 -6.20100 4.18700 1.000 112.81616 207 ASN B CA 1
ATOM 3504 C C . ASN B 1 207 ? -10.13700 -7.65300 4.16800 1.000 113.95314 207 ASN B C 1
ATOM 3505 O O . ASN B 1 207 ? -10.89000 -8.54800 3.77700 1.000 114.87430 207 ASN B O 1
ATOM 3510 N N . ILE B 1 208 ? -8.88700 -7.88500 4.57600 1.000 85.05493 208 ILE B N 1
ATOM 3511 C CA . ILE B 1 208 ? -8.36400 -9.24500 4.61300 1.000 89.42125 208 ILE B CA 1
ATOM 3512 C C . ILE B 1 208 ? -9.00600 -10.08000 5.71100 1.000 91.87681 208 ILE B C 1
ATOM 3513 O O . ILE B 1 208 ? -8.85500 -11.30800 5.71500 1.000 96.69054 208 ILE B O 1
ATOM 3518 N N . PHE B 1 209 ? -9.72400 -9.44700 6.63700 1.000 117.45092 209 PHE B N 1
ATOM 3519 C CA . PHE B 1 209 ? -10.56500 -10.15800 7.60000 1.000 119.46959 209 PHE B CA 1
ATOM 3520 C C . PHE B 1 209 ? -12.01700 -10.08500 7.12800 1.000 116.76663 209 PHE B C 1
ATOM 3521 O O . PHE B 1 209 ? -12.87300 -9.42300 7.71500 1.000 113.94261 209 PHE B O 1
ATOM 3529 N N . SER B 1 210 ? -12.27200 -10.80500 6.03200 1.000 137.55070 210 SER B N 1
ATOM 3530 C CA . SER B 1 210 ? -13.50600 -10.61900 5.27100 1.000 135.27675 210 SER B CA 1
ATOM 3531 C C . SER B 1 210 ? -14.73500 -11.01900 6.07700 1.000 135.63205 210 SER B C 1
ATOM 3532 O O . SER B 1 210 ? -15.71600 -10.26900 6.14400 1.000 134.55297 210 SER B O 1
ATOM 3535 N N . SER B 1 211 ? -14.70700 -12.20600 6.68400 1.000 132.67643 211 SER B N 1
ATOM 3536 C CA . SER B 1 211 ? -15.89500 -12.74600 7.33500 1.000 134.21346 211 SER B CA 1
ATOM 3537 C C . SER B 1 211 ? -16.29500 -11.93300 8.55800 1.000 132.09742 211 SER B C 1
ATOM 3538 O O . SER B 1 211 ? -16.09700 -12.36800 9.69800 1.000 135.42413 211 SER B O 1
ATOM 3541 N N . GLY B 1 212 ? -16.86800 -10.75100 8.32500 1.000 129.53922 212 GLY B N 1
ATOM 3542 C CA . GLY B 1 212 ? -17.44400 -9.98500 9.41100 1.000 128.09694 212 GLY B CA 1
ATOM 3543 C C . GLY B 1 212 ? -18.65500 -10.63500 10.04000 1.000 130.44722 212 GLY B C 1
ATOM 3544 O O . GLY B 1 212 ? -19.05300 -10.24500 11.14300 1.000 131.01834 212 GLY B O 1
ATOM 3545 N N . GLY B 1 213 ? -19.25300 -11.61500 9.36200 1.000 112.90827 213 GLY B N 1
ATOM 3546 C CA . GLY B 1 213 ? -20.35600 -12.37500 9.90900 1.000 116.15077 213 GLY B CA 1
ATOM 3547 C C . GLY B 1 213 ? -21.69500 -11.67400 9.91500 1.000 113.47940 213 GLY B C 1
ATOM 3548 O O . GLY B 1 213 ? -22.71400 -12.33200 10.16300 1.000 116.26657 213 GLY B O 1
ATOM 3549 N N . GLY B 1 214 ? -21.73500 -10.36400 9.65400 1.000 125.55190 214 GLY B N 1
ATOM 3550 C CA . GLY B 1 214 ? -22.99400 -9.64100 9.63900 1.000 126.03616 214 GLY B CA 1
ATOM 3551 C C . GLY B 1 214 ? -23.96600 -10.11200 8.57800 1.000 126.57833 214 GLY B C 1
ATOM 3552 O O . GLY B 1 214 ? -25.17700 -9.92400 8.73300 1.000 126.65729 214 GLY B O 1
ATOM 3553 N N . GLU B 1 215 ? -23.46500 -10.72200 7.50300 1.000 102.59125 215 GLU B N 1
ATOM 3554 C CA . GLU B 1 215 ? -24.35300 -11.22900 6.46100 1.000 102.99656 215 GLU B CA 1
ATOM 3555 C C . GLU B 1 215 ? -25.08900 -12.48100 6.92300 1.000 104.32567 215 GLU B C 1
ATOM 3556 O O . GLU B 1 215 ? -26.30900 -12.59300 6.75400 1.000 105.09944 215 GLU B O 1
ATOM 3562 N N . ILE B 1 216 ? -24.35900 -13.44200 7.49700 1.000 131.23942 216 ILE B N 1
ATOM 3563 C CA . ILE B 1 216 ? -25.00200 -14.62600 8.06100 1.000 136.65059 216 ILE B CA 1
ATOM 3564 C C . ILE B 1 216 ? -25.98500 -14.21900 9.15100 1.000 136.54795 216 ILE B C 1
ATOM 3565 O O . ILE B 1 216 ? -27.05400 -14.82600 9.30700 1.000 139.73254 216 ILE B O 1
ATOM 3570 N N . MET B 1 217 ? -25.64600 -13.17600 9.91400 1.000 143.71986 217 MET B N 1
ATOM 3571 C CA . MET B 1 217 ? -26.59100 -12.61000 10.87100 1.000 143.42772 217 MET B CA 1
ATOM 3572 C C . MET B 1 217 ? -27.87900 -12.17800 10.18000 1.000 141.67488 217 MET B C 1
ATOM 3573 O O . MET B 1 217 ? -28.98000 -12.44000 10.68000 1.000 144.27782 217 MET B O 1
ATOM 3578 N N . ALA B 1 218 ? -27.76300 -11.52700 9.01900 1.000 100.78840 218 ALA B N 1
ATOM 3579 C CA . ALA B 1 218 ? -28.95400 -11.15800 8.26100 1.000 99.74617 218 ALA B CA 1
ATOM 3580 C C . ALA B 1 218 ? -29.70400 -12.38900 7.77100 1.000 104.33883 218 ALA B C 1
ATOM 3581 O O . ALA B 1 218 ? -30.93600 -12.36800 7.67900 1.000 105.59687 218 ALA B O 1
ATOM 3583 N N . ASN B 1 219 ? -28.98300 -13.46900 7.45800 1.000 122.70682 219 ASN B N 1
ATOM 3584 C CA . ASN B 1 219 ? -29.64700 -14.70700 7.06200 1.000 127.98113 219 ASN B CA 1
ATOM 3585 C C . ASN B 1 219 ? -30.43300 -15.30500 8.22000 1.000 132.11847 219 ASN B C 1
ATOM 3586 O O . ASN B 1 219 ? -31.55900 -15.78000 8.03500 1.000 135.10041 219 ASN B O 1
ATOM 3591 N N . ASP B 1 220 ? -29.85400 -15.28300 9.42500 1.000 124.73864 220 ASP B N 1
ATOM 3592 C CA . ASP B 1 220 ? -30.50600 -15.88800 10.58200 1.000 129.58396 220 ASP B CA 1
ATOM 3593 C C . ASP B 1 220 ? -31.84800 -15.23700 10.88700 1.000 128.80492 220 ASP B C 1
ATOM 3594 O O . ASP B 1 220 ? -32.73600 -15.88600 11.45200 1.000 133.52917 220 ASP B O 1
ATOM 3599 N N . PHE B 1 221 ? -32.01900 -13.96900 10.52300 1.000 124.98867 221 PHE B N 1
ATOM 3600 C CA . PHE B 1 221 ? -33.26200 -13.25700 10.77400 1.000 124.25174 221 PHE B CA 1
ATOM 3601 C C . PHE B 1 221 ? -34.12300 -13.14200 9.53200 1.000 123.22267 221 PHE B C 1
ATOM 3602 O O . PHE B 1 221 ? -35.13200 -12.43100 9.55600 1.000 122.27519 221 PHE B O 1
ATOM 3610 N N . ASN B 1 222 ? -33.75400 -13.84100 8.45600 1.000 123.32005 222 ASN B N 1
ATOM 3611 C CA . ASN B 1 222 ? -34.44800 -13.73400 7.17300 1.000 122.69366 222 ASN B CA 1
ATOM 3612 C C . ASN B 1 222 ? -34.62600 -12.26500 6.80000 1.000 117.24037 222 ASN B C 1
ATOM 3613 O O . ASN B 1 222 ? -35.67200 -11.84000 6.30500 1.000 117.29301 222 ASN B O 1
ATOM 3618 N N . VAL B 1 223 ? -33.59200 -11.47500 7.07900 1.000 89.60285 223 VAL B N 1
ATOM 3619 C CA . VAL B 1 223 ? -33.64700 -10.02800 6.95300 1.000 84.67594 223 VAL B CA 1
ATOM 3620 C C . VAL B 1 223 ? -32.63300 -9.58200 5.91500 1.000 82.50200 223 VAL B C 1
ATOM 3621 O O . VAL B 1 223 ? -31.60900 -10.23500 5.70000 1.000 82.90205 223 VAL B O 1
ATOM 3625 N N . ARG B 1 224 ? -32.94400 -8.48100 5.24100 1.000 82.99416 224 ARG B N 1
ATOM 3626 C CA . ARG B 1 224 ? -32.14600 -8.07300 4.09500 1.000 82.87309 224 ARG B CA 1
ATOM 3627 C C . ARG B 1 224 ? -30.77700 -7.56300 4.53500 1.000 83.54423 224 ARG B C 1
ATOM 3628 O O . ARG B 1 224 ? -30.62500 -6.96500 5.60300 1.000 83.87058 224 ARG B O 1
ATOM 3636 N N . PHE B 1 225 ? -29.76900 -7.83800 3.71800 1.000 78.57784 225 PHE B N 1
ATOM 3637 C CA . PHE B 1 225 ? -28.41000 -7.36400 3.95200 1.000 78.90420 225 PHE B CA 1
ATOM 3638 C C . PHE B 1 225 ? -28.08000 -6.36300 2.85400 1.000 78.58047 225 PHE B C 1
ATOM 3639 O O . PHE B 1 225 ? -27.90700 -6.74600 1.69100 1.000 78.50152 225 PHE B O 1
ATOM 3647 N N . LEU B 1 226 ? -27.98700 -5.08600 3.22600 1.000 75.18270 226 LEU B N 1
ATOM 3648 C CA . LEU B 1 226 ? -27.81300 -4.01500 2.25100 1.000 74.69317 226 LEU B CA 1
ATOM 3649 C C . LEU B 1 226 ? -26.37500 -3.86000 1.77300 1.000 74.73264 226 LEU B C 1
ATOM 3650 O O . LEU B 1 226 ? -26.15700 -3.27400 0.70700 1.000 74.41419 226 LEU B O 1
ATOM 3655 N N . GLY B 1 227 ? -25.39400 -4.35300 2.52700 1.000 64.52616 227 GLY B N 1
ATOM 3656 C CA . GLY B 1 227 ? -24.02000 -4.28900 2.06800 1.000 64.44983 227 GLY B CA 1
ATOM 3657 C C . GLY B 1 227 ? -23.01700 -3.87300 3.12300 1.000 64.32613 227 GLY B C 1
ATOM 3658 O O . GLY B 1 227 ? -23.38800 -3.54500 4.25400 1.000 64.44457 227 GLY B O 1
ATOM 3659 N N . ARG B 1 228 ? -21.73800 -3.88500 2.75700 1.000 76.46443 228 ARG B N 1
ATOM 3660 C CA . ARG B 1 228 ? -20.64900 -3.51600 3.64700 1.000 75.68013 228 ARG B CA 1
ATOM 3661 C C . ARG B 1 228 ? -20.09900 -2.15700 3.24400 1.000 74.79844 228 ARG B C 1
ATOM 3662 O O . ARG B 1 228 ? -19.98400 -1.85300 2.05300 1.000 75.04058 228 ARG B O 1
ATOM 3670 N N . VAL B 1 229 ? -19.75900 -1.34600 4.23800 1.000 66.56061 229 VAL B N 1
ATOM 3671 C CA . VAL B 1 229 ? -19.19800 -0.02000 4.02500 1.000 64.89462 229 VAL B CA 1
ATOM 3672 C C . VAL B 1 229 ? -17.78500 -0.00800 4.59600 1.000 63.06282 229 VAL B C 1
ATOM 3673 O O . VAL B 1 229 ? -17.59800 -0.25300 5.79200 1.000 62.23641 229 VAL B O 1
ATOM 3677 N N . PRO B 1 230 ? -16.76400 0.26300 3.79400 1.000 58.23856 230 PRO B N 1
ATOM 3678 C CA . PRO B 1 230 ? -15.40900 0.35600 4.33200 1.000 56.60152 230 PRO B CA 1
ATOM 3679 C C . PRO B 1 230 ? -15.17500 1.70800 4.98600 1.000 53.56432 230 PRO B C 1
ATOM 3680 O O . PRO B 1 230 ? -15.87900 2.68900 4.73600 1.000 52.35891 230 PRO B O 1
ATOM 3684 N N . ILE B 1 231 ? -14.16500 1.73800 5.85100 1.000 62.99703 231 ILE B N 1
ATOM 3685 C CA . ILE B 1 231 ? -13.67100 3.00800 6.35800 1.000 59.68874 231 ILE B CA 1
ATOM 3686 C C . ILE B 1 231 ? -12.94700 3.73800 5.23800 1.000 59.16236 231 ILE B C 1
ATOM 3687 O O . ILE B 1 231 ? -12.06700 3.17600 4.57400 1.000 60.84940 231 ILE B O 1
ATOM 3692 N N . ASP B 1 232 ? -13.32600 4.98700 5.00800 1.000 57.88326 232 ASP B N 1
ATOM 3693 C CA . ASP B 1 232 ? -12.57600 5.87000 4.11700 1.000 57.08842 232 ASP B CA 1
ATOM 3694 C C . ASP B 1 232 ? -12.20100 7.10900 4.90800 1.000 53.63275 232 ASP B C 1
ATOM 3695 O O . ASP B 1 232 ? -13.07700 7.95500 5.17200 1.000 50.92979 232 ASP B O 1
ATOM 3700 N N . PRO B 1 233 ? -10.94100 7.25600 5.32700 1.000 53.23007 233 PRO B N 1
ATOM 3701 C CA . PRO B 1 233 ? -10.55200 8.45700 6.08300 1.000 51.05875 233 PRO B CA 1
ATOM 3702 C C . PRO B 1 233 ? -10.72900 9.74400 5.30500 1.000 49.66648 233 PRO B C 1
ATOM 3703 O O . PRO B 1 233 ? -10.84700 10.81000 5.92100 1.000 48.11103 233 PRO B O 1
ATOM 3707 N N . GLN B 1 234 ? -10.75400 9.69000 3.97400 1.000 51.05349 234 GLN B N 1
ATOM 3708 C CA . GLN B 1 234 ? -11.04700 10.89300 3.21000 1.000 49.77965 234 GLN B CA 1
ATOM 3709 C C . GLN B 1 234 ? -12.49800 11.32800 3.36800 1.000 46.90826 234 GLN B C 1
ATOM 3710 O O . GLN B 1 234 ? -12.81300 12.49700 3.11000 1.000 46.07921 234 GLN B O 1
ATOM 3716 N N . PHE B 1 235 ? -13.38800 10.42900 3.79700 1.000 48.73216 235 PHE B N 1
ATOM 3717 C CA . PHE B 1 235 ? -14.73700 10.87100 4.12700 1.000 47.26093 235 PHE B CA 1
ATOM 3718 C C . PHE B 1 235 ? -14.72600 11.72500 5.38500 1.000 46.70297 235 PHE B C 1
ATOM 3719 O O . PHE B 1 235 ? -15.34700 12.79400 5.43000 1.000 46.62401 235 PHE B O 1
ATOM 3727 N N . LEU B 1 236 ? -14.02500 11.26300 6.41900 1.000 54.70919 236 LEU B N 1
ATOM 3728 C CA . LEU B 1 236 ? -13.97000 12.01400 7.66500 1.000 54.64866 236 LEU B CA 1
ATOM 3729 C C . LEU B 1 236 ? -13.32400 13.37800 7.45500 1.000 55.28558 236 LEU B C 1
ATOM 3730 O O . LEU B 1 236 ? -13.78400 14.38000 8.01300 1.000 55.87249 236 LEU B O 1
ATOM 3735 N N . VAL B 1 237 ? -12.26700 13.44000 6.64000 1.000 44.08423 237 VAL B N 1
ATOM 3736 C CA . VAL B 1 237 ? -11.66000 14.72600 6.29500 1.000 45.62389 237 VAL B CA 1
ATOM 3737 C C . VAL B 1 237 ? -12.67800 15.62800 5.61100 1.000 45.95288 237 VAL B C 1
ATOM 3738 O O . VAL B 1 237 ? -12.80100 16.81500 5.93700 1.000 47.61624 237 VAL B O 1
ATOM 3742 N N . LEU B 1 238 ? -13.40100 15.08100 4.62900 1.000 46.12395 238 LEU B N 1
ATOM 3743 C CA . LEU B 1 238 ? -14.38800 15.86400 3.89200 1.000 46.93984 238 LEU B CA 1
ATOM 3744 C C . LEU B 1 238 ? -15.42100 16.47100 4.83100 1.000 47.97154 238 LEU B C 1
ATOM 3745 O O . LEU B 1 238 ? -15.75300 17.65900 4.73100 1.000 50.25076 238 LEU B O 1
ATOM 3750 N N . ILE B 1 239 ? -15.93700 15.66400 5.75800 1.000 44.87117 239 ILE B N 1
ATOM 3751 C CA . ILE B 1 239 ? -16.92400 16.15900 6.70900 1.000 46.20028 239 ILE B CA 1
ATOM 3752 C C . ILE B 1 239 ? -16.30500 17.20300 7.62500 1.000 47.72941 239 ILE B C 1
ATOM 3753 O O . ILE B 1 239 ? -16.92100 18.23300 7.92200 1.000 49.89546 239 ILE B O 1
ATOM 3758 N N . GLU B 1 240 ? -15.07300 16.96300 8.07000 1.000 61.39947 240 GLU B N 1
ATOM 3759 C CA . GLU B 1 240 ? -14.46300 17.79200 9.10200 1.000 62.76016 240 GLU B CA 1
ATOM 3760 C C . GLU B 1 240 ? -13.92100 19.09800 8.53000 1.000 65.02095 240 GLU B C 1
ATOM 3761 O O . GLU B 1 240 ? -14.17500 20.17700 9.07600 1.000 66.67115 240 GLU B O 1
ATOM 3767 N N . THR B 1 241 ? -13.17400 19.01800 7.42800 1.000 48.14261 241 THR B N 1
ATOM 3768 C CA . THR B 1 241 ? -12.46300 20.16300 6.88100 1.000 49.75860 241 THR B CA 1
ATOM 3769 C C . THR B 1 241 ? -13.00800 20.64400 5.54600 1.000 50.27971 241 THR B C 1
ATOM 3770 O O . THR B 1 241 ? -12.62900 21.73300 5.10100 1.000 51.80884 241 THR B O 1
ATOM 3774 N N . GLY B 1 242 ? -13.87500 19.87200 4.89600 1.000 43.92106 242 GLY B N 1
ATOM 3775 C CA . GLY B 1 242 ? -14.39000 20.24200 3.59600 1.000 44.54745 242 GLY B CA 1
ATOM 3776 C C . GLY B 1 242 ? -13.52000 19.83800 2.42800 1.000 44.38164 242 GLY B C 1
ATOM 3777 O O . GLY B 1 242 ? -13.88800 20.11400 1.28000 1.000 45.35544 242 GLY B O 1
ATOM 3778 N N . LYS B 1 243 ? -12.38800 19.18600 2.67900 1.000 49.58489 243 LYS B N 1
ATOM 3779 C CA . LYS B 1 243 ? -11.46400 18.84100 1.60900 1.000 50.32972 243 LYS B CA 1
ATOM 3780 C C . LYS B 1 243 ? -12.06500 17.77800 0.70200 1.000 49.53489 243 LYS B C 1
ATOM 3781 O O . LYS B 1 243 ? -12.51800 16.72800 1.16900 1.000 47.09249 243 LYS B O 1
ATOM 3787 N N . ARG B 1 244 ? -12.06400 18.05400 -0.59100 1.000 54.01963 244 ARG B N 1
ATOM 3788 C CA . ARG B 1 244 ? -12.58300 17.10800 -1.57000 1.000 51.10876 244 ARG B CA 1
ATOM 3789 C C . ARG B 1 244 ? -11.66400 15.89200 -1.66300 1.000 49.74017 244 ARG B C 1
ATOM 3790 O O . ARG B 1 244 ? -10.44100 16.05100 -1.74500 1.000 51.78252 244 ARG B O 1
ATOM 3798 N N . PRO B 1 245 ? -12.20100 14.67600 -1.64100 1.000 51.62461 245 PRO B N 1
ATOM 3799 C CA . PRO B 1 245 ? -11.33900 13.49100 -1.71400 1.000 51.93254 245 PRO B CA 1
ATOM 3800 C C . PRO B 1 245 ? -10.62000 13.37100 -3.05000 1.000 52.80370 245 PRO B C 1
ATOM 3801 O O . PRO B 1 245 ? -11.15200 13.72100 -4.10600 1.000 52.17994 245 PRO B O 1
ATOM 3805 N N . ARG B 1 246 ? -9.38600 12.86600 -2.98400 1.000 52.08256 246 ARG B N 1
ATOM 3806 C CA . ARG B 1 246 ? -8.57800 12.54400 -4.15300 1.000 52.93793 246 ARG B CA 1
ATOM 3807 C C . ARG B 1 246 ? -7.97500 11.16200 -3.96100 1.000 54.21439 246 ARG B C 1
ATOM 3808 O O . ARG B 1 246 ? -7.54400 10.81800 -2.85700 1.000 55.31453 246 ARG B O 1
ATOM 3816 N N . TYR B 1 247 ? -7.92200 10.38300 -5.03600 1.000 60.16774 247 TYR B N 1
ATOM 3817 C CA . TYR B 1 247 ? -7.41500 9.01200 -4.98400 1.000 62.01796 247 TYR B CA 1
ATOM 3818 C C . TYR B 1 247 ? -6.35200 8.80900 -6.05300 1.000 63.28917 247 TYR B C 1
ATOM 3819 O O . TYR B 1 247 ? -6.67900 8.81900 -7.25700 1.000 63.26022 247 TYR B O 1
ATOM 3828 N N . PRO B 1 248 ? -5.07700 8.65800 -5.67600 1.000 89.40546 248 PRO B N 1
ATOM 3829 C CA . PRO B 1 248 ? -4.01900 8.22300 -6.59000 1.000 90.92669 248 PRO B CA 1
ATOM 3830 C C . PRO B 1 248 ? -4.36200 6.91300 -7.29300 1.000 92.27422 248 PRO B C 1
ATOM 3831 O O . PRO B 1 248 ? -4.66800 6.93700 -8.48400 1.000 92.72954 248 PRO B O 1
ATOM 3835 N N . THR B 1 274 ? -15.48500 26.91600 8.71100 1.000 78.08305 274 THR B N 1
ATOM 3836 C CA . THR B 1 274 ? -16.11600 25.61600 8.50900 1.000 77.37507 274 THR B CA 1
ATOM 3837 C C . THR B 1 274 ? -16.44700 25.41100 7.02800 1.000 77.03818 274 THR B C 1
ATOM 3838 O O . THR B 1 274 ? -16.58100 26.38400 6.28300 1.000 77.42770 274 THR B O 1
ATOM 3842 N N . PRO B 1 275 ? -16.56200 24.15100 6.60200 1.000 61.68634 275 PRO B N 1
ATOM 3843 C CA . PRO B 1 275 ? -16.85500 23.87200 5.19000 1.000 61.04942 275 PRO B CA 1
ATOM 3844 C C . PRO B 1 275 ? -18.17600 24.48500 4.74800 1.000 61.64160 275 PRO B C 1
ATOM 3845 O O . PRO B 1 275 ? -19.06400 24.77200 5.55400 1.000 62.54434 275 PRO B O 1
ATOM 3849 N N . ASN B 1 276 ? -18.29700 24.68500 3.43700 1.000 61.41789 276 ASN B N 1
ATOM 3850 C CA . ASN B 1 276 ? -19.55700 25.13700 2.86400 1.000 61.76267 276 ASN B CA 1
ATOM 3851 C C . ASN B 1 276 ? -20.49700 23.94900 2.72400 1.000 60.49673 276 ASN B C 1
ATOM 3852 O O . ASN B 1 276 ? -20.14300 22.93700 2.11100 1.000 59.53609 276 ASN B O 1
ATOM 3857 N N . SER B 1 277 ? -21.69600 24.07200 3.29800 1.000 61.75740 277 SER B N 1
ATOM 3858 C CA . SER B 1 277 ? -22.61000 22.93600 3.34900 1.000 60.47830 277 SER B CA 1
ATOM 3859 C C . SER B 1 277 ? -23.15900 22.59800 1.97000 1.000 59.39923 277 SER B C 1
ATOM 3860 O O . SER B 1 277 ? -23.34000 21.41900 1.64100 1.000 58.38332 277 SER B O 1
ATOM 3863 N N . SER B 1 278 ? -23.42500 23.61400 1.14500 1.000 55.15398 278 SER B N 1
ATOM 3864 C CA . SER B 1 278 ? -23.98400 23.36500 -0.17900 1.000 54.45916 278 SER B CA 1
ATOM 3865 C C . SER B 1 278 ? -23.00900 22.63400 -1.09600 1.000 54.25387 278 SER B C 1
ATOM 3866 O O . SER B 1 278 ? -23.44000 22.05000 -2.09400 1.000 53.43535 278 SER B O 1
ATOM 3869 N N . LEU B 1 279 ? -21.71400 22.64000 -0.78000 1.000 43.20781 279 LEU B N 1
ATOM 3870 C CA . LEU B 1 279 ? -20.74800 21.92900 -1.60800 1.000 43.01832 279 LEU B CA 1
ATOM 3871 C C . LEU B 1 279 ? -20.62900 20.45500 -1.25300 1.000 41.72606 279 LEU B C 1
ATOM 3872 O O . LEU B 1 279 ? -20.07400 19.69200 -2.05000 1.000 40.89438 279 LEU B O 1
ATOM 3877 N N . LEU B 1 280 ? -21.13900 20.03900 -0.08900 1.000 45.68179 280 LEU B N 1
ATOM 3878 C CA . LEU B 1 280 ? -20.87200 18.69000 0.40700 1.000 44.81327 280 LEU B CA 1
ATOM 3879 C C . LEU B 1 280 ? -21.34400 17.62100 -0.57400 1.000 43.81841 280 LEU B C 1
ATOM 3880 O O . LEU B 1 280 ? -20.59000 16.70400 -0.91700 1.000 42.16558 280 LEU B O 1
ATOM 3885 N N . VAL B 1 281 ? -22.59100 17.72300 -1.04200 1.000 40.88122 281 VAL B N 1
ATOM 3886 C CA . VAL B 1 281 ? -23.13200 16.66500 -1.88600 1.000 40.16534 281 VAL B CA 1
ATOM 3887 C C . VAL B 1 281 ? -22.34300 16.55300 -3.18600 1.000 39.53106 281 VAL B C 1
ATOM 3888 O O . VAL B 1 281 ? -22.18700 15.45200 -3.73300 1.000 38.66779 281 VAL B O 1
ATOM 3892 N N . ASP B 1 282 ? -21.80800 17.67200 -3.68900 1.000 61.09943 282 ASP B N 1
ATOM 3893 C CA . ASP B 1 282 ? -20.99400 17.61700 -4.89900 1.000 60.57305 282 ASP B CA 1
ATOM 3894 C C . ASP B 1 282 ? -19.64700 16.96000 -4.62500 1.000 59.42818 282 ASP B C 1
ATOM 3895 O O . ASP B 1 282 ? -19.17500 16.14400 -5.42200 1.000 58.27278 282 ASP B O 1
ATOM 3900 N N . LYS B 1 283 ? -19.00900 17.30200 -3.50700 1.000 45.15805 283 LYS B N 1
ATOM 3901 C CA . LYS B 1 283 ? -17.73600 16.67300 -3.18400 1.000 43.80525 283 LYS B CA 1
ATOM 3902 C C . LYS B 1 283 ? -17.91900 15.20300 -2.83100 1.000 41.89713 283 LYS B C 1
ATOM 3903 O O . LYS B 1 283 ? -16.99400 14.40000 -3.01500 1.000 40.77594 283 LYS B O 1
ATOM 3909 N N . TYR B 1 284 ? -19.10200 14.83100 -2.33400 1.000 42.30770 284 TYR B N 1
ATOM 3910 C CA . TYR B 1 284 ? -19.31100 13.45100 -1.91900 1.000 41.65763 284 TYR B CA 1
ATOM 3911 C C . TYR B 1 284 ? -19.26300 12.49100 -3.10200 1.000 41.76027 284 TYR B C 1
ATOM 3912 O O . TYR B 1 284 ? -18.79700 11.35500 -2.95200 1.000 41.87607 284 TYR B O 1
ATOM 3921 N N . ARG B 1 285 ? -19.71700 12.91600 -4.28600 1.000 72.09812 285 ARG B N 1
ATOM 3922 C CA . ARG B 1 285 ? -19.62600 11.98300 -5.40500 1.000 72.78241 285 ARG B CA 1
ATOM 3923 C C . ARG B 1 285 ? -18.19200 11.76800 -5.88100 1.000 72.17444 285 ARG B C 1
ATOM 3924 O O . ARG B 1 285 ? -17.98300 10.94900 -6.78300 1.000 73.19562 285 ARG B O 1
ATOM 3932 N N . ASP B 1 286 ? -17.20700 12.45500 -5.29800 1.000 50.87978 286 ASP B N 1
ATOM 3933 C CA . ASP B 1 286 ? -15.80100 12.13100 -5.50700 1.000 50.93769 286 ASP B CA 1
ATOM 3934 C C . ASP B 1 286 ? -15.24600 11.21000 -4.42700 1.000 51.04033 286 ASP B C 1
ATOM 3935 O O . ASP B 1 286 ? -14.07500 10.82600 -4.49800 1.000 51.91412 286 ASP B O 1
ATOM 3940 N N . CYS B 1 287 ? -16.05300 10.84600 -3.43800 1.000 45.56073 287 CYS B N 1
ATOM 3941 C CA . CYS B 1 287 ? -15.61800 9.96800 -2.36400 1.000 46.40293 287 CYS B CA 1
ATOM 3942 C C . CYS B 1 287 ? -15.88200 8.51600 -2.74000 1.000 49.45856 287 CYS B C 1
ATOM 3943 O O . CYS B 1 287 ? -16.92800 8.19000 -3.30900 1.000 50.51395 287 CYS B O 1
ATOM 3946 N N . SER B 1 288 ? -14.92400 7.64300 -2.41900 1.000 42.37613 288 SER B N 1
ATOM 3947 C CA . SER B 1 288 ? -15.05100 6.23800 -2.79300 1.000 46.22133 288 SER B CA 1
ATOM 3948 C C . SER B 1 288 ? -16.27100 5.57600 -2.16400 1.000 48.64267 288 SER B C 1
ATOM 3949 O O . SER B 1 288 ? -16.72500 4.54100 -2.66200 1.000 51.45880 288 SER B O 1
ATOM 3952 N N . LEU B 1 289 ? -16.81400 6.14800 -1.08700 1.000 45.77917 289 LEU B N 1
ATOM 3953 C CA . LEU B 1 289 ? -18.00100 5.57700 -0.46300 1.000 48.95324 289 LEU B CA 1
ATOM 3954 C C . LEU B 1 289 ? -19.26900 5.84800 -1.26500 1.000 48.63478 289 LEU B C 1
ATOM 3955 O O . LEU B 1 289 ? -20.26600 5.14300 -1.07800 1.000 52.39312 289 LEU B O 1
ATOM 3960 N N . ALA B 1 290 ? -19.25200 6.84000 -2.15800 1.000 46.31082 290 ALA B N 1
ATOM 3961 C CA . ALA B 1 290 ? -20.45200 7.28700 -2.86100 1.000 45.92393 290 ALA B CA 1
ATOM 3962 C C . ALA B 1 290 ? -21.04500 6.21700 -3.78000 1.000 49.00851 290 ALA B C 1
ATOM 3963 O O . ALA B 1 290 ? -22.27200 6.04900 -3.79300 1.000 50.64818 290 ALA B O 1
ATOM 3965 N N . PRO B 1 291 ? -20.24800 5.48600 -4.57200 1.000 52.41944 291 PRO B N 1
ATOM 3966 C CA . PRO B 1 291 ? -20.85400 4.40200 -5.36400 1.000 55.00133 291 PRO B CA 1
ATOM 3967 C C . PRO B 1 291 ? -21.44100 3.30000 -4.50500 1.000 58.45964 291 PRO B C 1
ATOM 3968 O O . PRO B 1 291 ? -22.43300 2.67300 -4.90100 1.000 59.67031 291 PRO B O 1
ATOM 3972 N N . ILE B 1 292 ? -20.86100 3.05000 -3.33200 1.000 50.25339 292 ILE B N 1
ATOM 3973 C CA . ILE B 1 292 ? -21.40000 2.03100 -2.43900 1.000 53.31429 292 ILE B CA 1
ATOM 3974 C C . ILE B 1 292 ? -22.75300 2.46900 -1.89700 1.000 53.66696 292 ILE B C 1
ATOM 3975 O O . ILE B 1 292 ? -23.72200 1.70000 -1.90300 1.000 54.65655 292 ILE B O 1
ATOM 3980 N N . PHE B 1 293 ? -22.84700 3.71500 -1.43200 1.000 53.60906 293 PHE B N 1
ATOM 3981 C CA . PHE B 1 293 ? -24.12300 4.18600 -0.90800 1.000 54.19071 293 PHE B CA 1
ATOM 3982 C C . PHE B 1 293 ? -25.14600 4.39500 -2.01500 1.000 52.22205 293 PHE B C 1
ATOM 3983 O O . PHE B 1 293 ? -26.35000 4.28200 -1.76400 1.000 52.54314 293 PHE B O 1
ATOM 3991 N N . ARG B 1 294 ? -24.69800 4.68100 -3.23900 1.000 64.92884 294 ARG B N 1
ATOM 3992 C CA . ARG B 1 294 ? -25.63500 4.74600 -4.35500 1.000 63.70237 294 ARG B CA 1
ATOM 3993 C C . ARG B 1 294 ? -26.32800 3.40700 -4.56700 1.000 65.75788 294 ARG B C 1
ATOM 3994 O O . ARG B 1 294 ? -27.54100 3.35800 -4.80100 1.000 65.54733 294 ARG B O 1
ATOM 4002 N N . ALA B 1 295 ? -25.57600 2.30700 -4.47600 1.000 61.78636 295 ALA B N 1
ATOM 4003 C CA . ALA B 1 295 ? -26.17100 0.98300 -4.63600 1.000 63.32601 295 ALA B CA 1
ATOM 4004 C C . ALA B 1 295 ? -27.03500 0.61600 -3.43600 1.000 64.26823 295 ALA B C 1
ATOM 4005 O O . ALA B 1 295 ? -28.11100 0.02600 -3.59700 1.000 64.22612 295 ALA B O 1
ATOM 4007 N N . ILE B 1 296 ? -26.58100 0.94700 -2.22500 1.000 53.35113 296 ILE B N 1
ATOM 4008 C CA . ILE B 1 296 ? -27.40900 0.73000 -1.04100 1.000 54.16702 296 ILE B CA 1
ATOM 4009 C C . ILE B 1 296 ? -28.70600 1.52200 -1.15200 1.000 52.76685 296 ILE B C 1
ATOM 4010 O O . ILE B 1 296 ? -29.79400 1.00800 -0.86200 1.000 52.70632 296 ILE B O 1
ATOM 4015 N N . THR B 1 297 ? -28.61200 2.77700 -1.59900 1.000 72.06654 297 THR B N 1
ATOM 4016 C CA . THR B 1 297 ? -29.79700 3.61600 -1.73900 1.000 70.16104 297 THR B CA 1
ATOM 4017 C C . THR B 1 297 ? -30.75800 3.04600 -2.77500 1.000 69.41885 297 THR B C 1
ATOM 4018 O O . THR B 1 297 ? -31.96100 2.91600 -2.51800 1.000 68.93458 297 THR B O 1
ATOM 4022 N N . ALA B 1 298 ? -30.24200 2.70300 -3.95900 1.000 51.65356 298 ALA B N 1
ATOM 4023 C CA . ALA B 1 298 ? -31.10400 2.18600 -5.01800 1.000 53.81961 298 ALA B CA 1
ATOM 4024 C C . ALA B 1 298 ? -31.83700 0.92800 -4.57400 1.000 56.33044 298 ALA B C 1
ATOM 4025 O O . ALA B 1 298 ? -32.99400 0.71700 -4.95600 1.000 58.93865 298 ALA B O 1
ATOM 4027 N N . ASP B 1 299 ? -31.19600 0.09600 -3.74900 1.000 78.95157 299 ASP B N 1
ATOM 4028 C CA . ASP B 1 299 ? -31.86400 -1.10000 -3.25100 1.000 79.87537 299 ASP B CA 1
ATOM 4029 C C . ASP B 1 299 ? -32.82800 -0.77600 -2.11700 1.000 79.49111 299 ASP B C 1
ATOM 4030 O O . ASP B 1 299 ? -33.88300 -1.40900 -2.00100 1.000 79.45163 299 ASP B O 1
ATOM 4035 N N . VAL B 1 300 ? -32.48900 0.19600 -1.26700 1.000 68.30819 300 VAL B N 1
ATOM 4036 C CA . VAL B 1 300 ? -33.44900 0.64600 -0.26300 1.000 67.85814 300 VAL B CA 1
ATOM 4037 C C . VAL B 1 300 ? -34.71000 1.16800 -0.93800 1.000 66.17372 300 VAL B C 1
ATOM 4038 O O . VAL B 1 300 ? -35.83000 0.89100 -0.49200 1.000 65.88948 300 VAL B O 1
ATOM 4042 N N . VAL B 1 301 ? -34.55100 1.89300 -2.05000 1.000 56.34097 301 VAL B N 1
ATOM 4043 C CA . VAL B 1 301 ? -35.70400 2.49400 -2.71500 1.000 58.25698 301 VAL B CA 1
ATOM 4044 C C . VAL B 1 301 ? -36.58400 1.42700 -3.36300 1.000 62.56013 301 VAL B C 1
ATOM 4045 O O . VAL B 1 301 ? -37.81700 1.50900 -3.30500 1.000 65.14992 301 VAL B O 1
ATOM 4049 N N . VAL B 1 302 ? -35.98300 0.41400 -3.99100 1.000 80.68862 302 VAL B N 1
ATOM 4050 C CA . VAL B 1 302 ? -36.82500 -0.61800 -4.59500 1.000 81.52293 302 VAL B CA 1
ATOM 4051 C C . VAL B 1 302 ? -37.53200 -1.42700 -3.51500 1.000 82.19143 302 VAL B C 1
ATOM 4052 O O . VAL B 1 302 ? -38.64100 -1.93100 -3.73400 1.000 84.14956 302 VAL B O 1
ATOM 4056 N N . ALA B 1 303 ? -36.92800 -1.54900 -2.33300 1.000 73.86675 303 ALA B N 1
ATOM 4057 C CA . ALA B 1 303 ? -37.60000 -2.23700 -1.23600 1.000 74.75107 303 ALA B CA 1
ATOM 4058 C C . ALA B 1 303 ? -38.79000 -1.42800 -0.72800 1.000 74.47998 303 ALA B C 1
ATOM 4059 O O . ALA B 1 303 ? -39.88800 -1.97000 -0.55500 1.000 76.57497 303 ALA B O 1
ATOM 4061 N N . VAL B 1 304 ? -38.59800 -0.12300 -0.49600 1.000 78.21201 304 VAL B N 1
ATOM 4062 C CA . VAL B 1 304 ? -39.68000 0.68900 0.06400 1.000 77.07766 304 VAL B CA 1
ATOM 4063 C C . VAL B 1 304 ? -40.81000 0.85300 -0.94400 1.000 78.24622 304 VAL B C 1
ATOM 4064 O O . VAL B 1 304 ? -41.99200 0.76100 -0.58900 1.000 81.23079 304 VAL B O 1
ATOM 4068 N N . GLU B 1 305 ? -40.47900 1.08900 -2.21200 1.000 109.50787 305 GLU B N 1
ATOM 4069 C CA . GLU B 1 305 ? -41.50200 1.17900 -3.24500 1.000 113.40570 305 GLU B CA 1
ATOM 4070 C C . GLU B 1 305 ? -42.01800 -0.19100 -3.67500 1.000 117.73780 305 GLU B C 1
ATOM 4071 O O . GLU B 1 305 ? -42.54900 -0.32400 -4.78400 1.000 121.12505 305 GLU B O 1
ATOM 4077 N N . GLN B 1 306 ? -41.86900 -1.19500 -2.81100 1.000 117.50883 306 GLN B N 1
ATOM 4078 C CA . GLN B 1 306 ? -42.38500 -2.54500 -3.02600 1.000 121.91988 306 GLN B CA 1
ATOM 4079 C C . GLN B 1 306 ? -41.88400 -3.16600 -4.32800 1.000 123.65956 306 GLN B C 1
ATOM 4080 O O . GLN B 1 306 ? -40.99600 -4.01800 -4.31800 1.000 122.85947 306 GLN B O 1
#

Solvent-accessible surface area: 24447 Å² total; per-residue (Å²): 115,32,11,95,76,4,124,35,0,2,6,0,10,1,8,138,34,42,18,17,8,4,22,0,0,0,2,4,0,1,7,5,0,41,61,43,57,24,0,0,0,5,6,7,8,85,100,14,64,41,0,2,131,13,4,72,26,60,125,36,162,24,128,128,34,105,77,4,60,70,21,21,68,28,11,130,56,62,124,111,59,34,8,5,12,0,68,0,0,4,8,47,22,55,74,186,154,191,16,104,134,71,10,45,68,7,78,96,12,14,34,40,0,45,3,90,122,5,41,1,0,0,4,0,21,23,12,20,37,52,114,65,53,34,30,15,13,77,22,6,45,141,64,17,175,146,65,14,37,11,0,0,1,1,2,20,17,30,98,42,130,51,65,62,40,3,122,73,2,17,66,18,0,162,138,22,66,8,96,26,0,0,2,0,6,9,67,4,10,18,8,6,21,74,34,63,86,70,22,53,81,81,90,91,14,19,10,89,114,30,0,111,107,56,142,30,92,44,10,15,64,1,12,54,3,14,6,4,57,14,5,19,95,98,29,101,107,8,154,61,90,114,78,28,1,35,41,0,94,63,2,35,6,9,75,52,0,152,47,3,7,48,68,4,19,99,2,14,119,142,205,13,28,72,113,5,131,33,11,0,6,0,13,0,11,66,52,74,4,17,12,1,17,0,0,0,4,2,0,0,4,2,0,38,64,38,55,26,0,0,0,3,3,4,4,79,107,21,65,32,0,15,120,21,0,20,16,76,126,48,166,23,131,131,23,119,79,7,63,65,12,21,63,2,7,116,59,54,122,106,80,40,19,8,21,0,34,1,2,20,12,32,88,54,79,206,88,37,119,127,27,34,45,79,13,106,100,6,14,26,49,0,56,3,84,130,3,33,0,3,0,1,0,9,13,26,15,36,60,120,88,40,53,45,22,24,96,16,22,65,152,52,21,150,135,76,13,37,9,0,0,0,0,3,10,8,31,100,18,93,57,44,64,42,10,121,70,8,5,72,29,0,178,149,38,63,12,90,23,0,0,0,0,0,9,70,7,15,10,5,7,38,76,38,56,85,67,20,58,70,88,69,105,18,32,6,80,113,17,2,109,96,49,146,26,104,47,17,18,75,1,7,55,4,8,11,5,73,28,2,21,127,87,7,116,95,7,184,58,125,143,30,87,20,60,84,10,6,55,23,0,113,65,2,35,5,5,88,53,0,181,58,4,5,52,75,2,15,95,7,10,106,174

B-factor: mean 77.7, std 25.05, range [30.0, 186.66]

Foldseek 3Di:
DLCPAAQAEEEEAELAPPLCRLVLLLLLQLLCQQQQFFEEEEELAVVHDDNCLLLPCLVPQWDADDQATEWDWSDAHDVVSSGHTYTYDYCSNPPCDDDLVSLVVSLVNVVRYNHPHGHYYYYHAHYRDDVSSVVVVVSCVVPADPLHHQAYEYEAELPDPPCCSVVVVVVSCVVVVGAYLAYEHEQAWEADQCARDTDGDGPVCPRVVSCVVVVGHHLYYYHDYVVSVCCSNPVDQRDGCPGSSVSCVRPPRNVVSNSSSVSSVVSRVD/DQCPQAAAEEEEAEQDPPLCSLVVLLLLQLLCQLQQFAEEEEEEAPPHDDNCLLLLCPVPDFDDDVQATEFAWLADRDVVSRGHTYTYDYCCVVPPDAVVVLVVVLVNSVRYNPDHGHYYYYHAHHRDPVRRVVNVVSCVVPDDPLHHLFYEYEEELVDPDCVRVVVVLVVCVVVVGAYLAYEHEQQWEAEAVAGDTDRPVRPSVVVVVCVVSVHHHLYYAHDYVVSVCCSVVVDQDDHCVHRSNCSSVSVVSGPRNVSSNSSSVSSVVSSVD

Sequence (543 aa):
MSLSQVKHIILVLSGKGGVGKSSVTTQLALSLSQAGYSVGVLDVDLTGPSIPRMFAVEDAKVKQGSGGWLPVVVHEANPSTGIGSLRVMSLGFLLPWRGPKKTAMVRQFMSDVLWDELDFLLVDTPPGTSDEHISLAETLLQEARPGQLSGAIVVTTPQAVATADVRKELNFCKKTGIRVLGVVENMSGFVCPNCSECTNIFSSGGGEIMANDFNVRFLGRVPIDPQFLVLIETGKRPRYPSLLVDKYRDCSLAPIFRAITADVVVAVEQMSLSQVKHIILVLSGKGGVGKSSVTTQLALSLSQAGYSVGVLDVDLTGPSIPRMFAVEDAKVKQGSGGWLPVVVHEANPSTGIGSLRVMSLGFLLWRGPKKTAMVRQFMSDVLWDELDFLLVDTPPGTSDEHISLAETLLQEARPGQLSGAIVVTTPQAVATADVRKELNFCKKTGIRVLGVVENMSGFVCPNCSECTNIFSSGGGEIMANDFNVRFLGRVPIDPQFLVLIETGKRPRYPTPNSSLLVDKYRDCSLAPIFRAITADVVVAVEQ

InterPro domains:
  IPR000808 Iron-sulfur cluster carrier protein-like, conserved site [PS01215] (122-138)
  IPR019591 Mrp/NBP35 ATP-binding protein [MF_02040] (1-301)
  IPR019591 Mrp/NBP35 ATP-binding protein [PTHR23264] (2-305)
  IPR019591 Mrp/NBP35 ATP-binding protein [cd02037] (8-234)
  IPR027417 P-loop containing nucleoside triphosphate hydrolase [G3DSA:3.40.50.300] (1-281)
  IPR027417 P-loop containing nucleoside triphosphate hydrolase [SSF52540] (1-243)
  IPR028600 Cytosolic Fe-S cluster assembly factor NUBP2/Cfd1, eukaryotes [MF_03039] (2-296)
  IPR033756 Flagellum site-determining protein YlxH/ Fe-S cluster assembling factor NBP35 [PF10609] (5-244)

Secondary structure (DSSP, 8-state):
---TTEEEEEEEEESSSSSSHHHHHHHHHHHHHHTT--EEEEE--SSS--HHHHTT-TT----B-SSSBPPEEEE--BTTTTB--EEEEEGGGT----THHHHHHHHHHHHTB---SEEEEEEE--SS--HHHHHHHHHHHHHS-TTTEEEEEEEE-SS---HHHHHHHHHHHHHHT--EEEEEEEEEEEEETTEEEEE--S-SSHHHHHHHHTT--EEEEEEE-HHHHHHHHH-PPP-----HHHHGGGSTHHHHHHHHHHHHHHHHT-/--STTEEEEEEEE-SSS-S-HHHHHHHHHHHHHHTT--EEEEE--SSS--HHHHTT-TT----EETTEEPPEEEE--BTTTTB--EEEEEGGGT---SHHHHHHHHHHHTTB---SEEEEEEEPPSS--HHHHHHHHHHHHH--TTTEEEEEEEE-S--S--HHHHHHHHHHHHHT--EEEEEEEEEEEEETTEEEEE-SS---SHHHHHHHTT--EEEEEEE-HHHHHHHHH-PPP------GGGHHHHHTTSTHHHHHHHHHHHHHHHHT-

Organism: Chaetomium thermophilum (strain DSM 1495 / CBS 144.50 / IMI 039719) (NCBI:txid759272)

CATH classification: 3.40.50.300